Protein 4YCA (pdb70)

CATH classification: 3.40.50.720 (+1 more: 1.10.1040.10)

Structure (mmCIF, N/CA/C/O backbone):
data_4YCA
#
_entry.id   4YCA
#
_cell.length_a   42.180
_cell.length_b   85.210
_cell.length_c   177.060
_cell.angle_alpha   90.00
_cell.angle_beta   90.00
_cell.angle_gamma   90.00
#
_symmetry.space_group_name_H-M   'P 21 21 21'
#
loop_
_entity.id
_entity.type
_entity.pdbx_description
1 polymer '2-dehydropantoate 2-reductase'
2 non-polymer 'NADPH DIHYDRO-NICOTINAMIDE-ADENINE-DINUCLEOTIDE PHOSPHATE'
3 water water
#
loop_
_atom_site.group_PDB
_atom_site.id
_atom_site.type_symbol
_atom_site.label_atom_id
_atom_site.label_alt_id
_atom_site.label_comp_id
_atom_site.label_asym_id
_atom_site.label_entity_id
_atom_site.label_seq_id
_atom_site.pdbx_PDB_ins_code
_atom_site.Cartn_x
_atom_site.Cartn_y
_atom_site.Cartn_z
_atom_site.occupancy
_atom_site.B_iso_or_equiv
_atom_site.auth_seq_id
_atom_site.auth_comp_id
_atom_site.auth_asym_id
_atom_site.auth_atom_id
_atom_site.pdbx_PDB_model_num
ATOM 1 N N . LEU A 1 3 ? 13.121 9.792 260.402 1.00 64.02 3 LEU A N 1
ATOM 2 C CA . LEU A 1 3 ? 12.434 10.218 259.183 1.00 59.82 3 LEU A CA 1
ATOM 3 C C . LEU A 1 3 ? 12.126 9.029 258.263 1.00 44.14 3 LEU A C 1
ATOM 4 O O . LEU A 1 3 ? 13.028 8.418 257.680 1.00 42.92 3 LEU A O 1
ATOM 9 N N . SER A 1 4 ? 10.842 8.709 258.134 1.00 38.07 4 SER A N 1
ATOM 10 C CA . SER A 1 4 ? 10.427 7.541 257.366 1.00 29.40 4 SER A CA 1
ATOM 11 C C . SER A 1 4 ? 10.253 7.869 255.883 1.00 31.65 4 SER A C 1
ATOM 12 O O . SER A 1 4 ? 9.760 8.938 255.519 1.00 32.32 4 SER A O 1
ATOM 15 N N . VAL A 1 5 ? 10.664 6.933 255.037 1.00 25.52 5 VAL A N 1
ATOM 16 C CA . VAL A 1 5 ? 10.670 7.137 253.587 1.00 21.46 5 VAL A CA 1
ATOM 17 C C . VAL A 1 5 ? 10.009 5.980 252.854 1.00 25.79 5 VAL A C 1
ATOM 18 O O . VAL A 1 5 ? 10.330 4.807 253.095 1.00 25.78 5 VAL A O 1
ATOM 22 N N . ALA A 1 6 ? 9.093 6.311 251.950 1.00 21.94 6 ALA A N 1
ATOM 23 C CA . ALA A 1 6 ? 8.477 5.316 251.080 1.00 21.13 6 ALA A CA 1
ATOM 24 C C . ALA A 1 6 ? 8.664 5.711 249.624 1.00 22.37 6 ALA A C 1
ATOM 25 O O . ALA A 1 6 ? 8.732 6.902 249.293 1.00 21.16 6 ALA A O 1
ATOM 27 N N . ILE A 1 7 ? 8.776 4.701 248.775 1.00 16.69 7 ILE A N 1
ATOM 28 C CA . ILE A 1 7 ? 8.701 4.865 247.333 1.00 15.71 7 ILE A CA 1
ATOM 29 C C . ILE A 1 7 ? 7.484 4.086 246.849 1.00 21.81 7 ILE A C 1
ATOM 30 O O . ILE A 1 7 ? 7.327 2.924 247.185 1.00 19.32 7 ILE A O 1
ATOM 35 N N . ILE A 1 8 ? 6.639 4.740 246.058 1.00 18.95 8 ILE A N 1
ATOM 36 C CA . ILE A 1 8 ? 5.453 4.102 245.499 1.00 19.04 8 ILE A CA 1
ATOM 37 C C . ILE A 1 8 ? 5.609 3.910 243.994 1.00 20.92 8 ILE A C 1
ATOM 38 O O . ILE A 1 8 ? 5.594 4.875 243.230 1.00 24.72 8 ILE A O 1
ATOM 43 N N . GLY A 1 9 ? 5.762 2.658 243.575 1.00 19.93 9 GLY A N 1
ATOM 44 C CA . GLY A 1 9 ? 5.958 2.340 242.173 1.00 23.45 9 GLY A CA 1
ATOM 45 C C . GLY A 1 9 ? 7.279 1.632 241.950 1.00 19.44 9 GLY A C 1
ATOM 46 O O . GLY A 1 9 ? 8.308 2.269 241.729 1.00 23.94 9 GLY A O 1
ATOM 47 N N . PRO A 1 10 ? 7.250 0.305 242.013 1.00 18.33 10 PRO A N 1
ATOM 48 C CA . PRO A 1 10 ? 8.469 -0.504 241.875 1.00 19.71 10 PRO A CA 1
ATOM 49 C C . PRO A 1 10 ? 8.827 -0.727 240.397 1.00 20.49 10 PRO A C 1
ATOM 50 O O . PRO A 1 10 ? 8.836 -1.855 239.914 1.00 22.08 10 PRO A O 1
ATOM 54 N N . GLY A 1 11 ? 9.127 0.360 239.689 1.00 18.96 11 GLY A N 1
ATOM 55 C CA . GLY A 1 11 ? 9.518 0.255 238.290 1.00 19.27 11 GLY A CA 1
ATOM 56 C C . GLY A 1 11 ? 10.983 0.604 238.135 1.00 20.48 11 GLY A C 1
ATOM 57 O O . GLY A 1 11 ? 11.749 0.485 239.083 1.00 18.14 11 GLY A O 1
ATOM 58 N N . ALA A 1 12 ? 11.382 1.030 236.941 1.00 20.09 12 ALA A N 1
ATOM 59 C CA . ALA A 1 12 ? 12.782 1.337 236.687 1.00 21.27 12 ALA A CA 1
ATOM 60 C C . ALA A 1 12 ? 13.292 2.423 237.641 1.00 20.67 12 ALA A C 1
ATOM 61 O O . ALA A 1 12 ? 14.301 2.247 238.336 1.00 20.97 12 ALA A O 1
ATOM 63 N N . VAL A 1 13 ? 12.581 3.543 237.701 1.00 15.93 13 VAL A N 1
ATOM 64 C CA . VAL A 1 13 ? 13.027 4.650 238.539 1.00 12.97 13 VAL A CA 1
ATOM 65 C C . VAL A 1 13 ? 12.834 4.348 240.041 1.00 16.46 13 VAL A C 1
ATOM 66 O O . VAL A 1 13 ? 13.763 4.519 240.848 1.00 16.35 13 VAL A O 1
ATOM 70 N N . GLY A 1 14 ? 11.638 3.886 240.396 1.00 14.85 14 GLY A N 1
ATOM 71 C CA . GLY A 1 14 ? 11.310 3.608 241.790 1.00 19.68 14 GLY A CA 1
ATOM 72 C C . GLY A 1 14 ? 12.211 2.572 242.442 1.00 17.63 14 GLY A C 1
ATOM 73 O O . GLY A 1 14 ? 12.615 2.730 243.592 1.00 18.15 14 GLY A O 1
ATOM 74 N N . THR A 1 15 ? 12.520 1.503 241.718 1.00 16.67 15 THR A N 1
ATOM 75 C CA . THR A 1 15 ? 13.373 0.461 242.265 1.00 18.36 15 THR A CA 1
ATOM 76 C C . THR A 1 15 ? 14.792 0.992 242.427 1.00 20.42 15 THR A C 1
ATOM 77 O O . THR A 1 15 ? 15.445 0.722 243.430 1.00 19.10 15 THR A O 1
ATOM 81 N N . THR A 1 16 ? 15.266 1.767 241.459 1.00 17.47 16 THR A N 1
ATOM 82 C CA . THR A 1 16 ? 16.589 2.358 241.603 1.00 16.13 16 THR A CA 1
ATOM 83 C C . THR A 1 16 ? 16.672 3.222 242.861 1.00 19.21 16 THR A C 1
ATOM 84 O O . THR A 1 16 ? 17.593 3.080 243.663 1.00 19.28 16 THR A O 1
ATOM 88 N N . ILE A 1 17 ? 15.695 4.104 243.038 1.00 16.67 17 ILE A N 1
ATOM 89 C CA . ILE A 1 17 ? 15.694 4.974 244.210 1.00 16.42 17 ILE A CA 1
ATOM 90 C C . ILE A 1 17 ? 15.628 4.154 245.498 1.00 18.60 17 ILE A C 1
ATOM 91 O O . ILE A 1 17 ? 16.410 4.385 246.423 1.00 18.77 17 ILE A O 1
ATOM 96 N N . ALA A 1 18 ? 14.719 3.182 245.551 1.00 20.47 18 ALA A N 1
ATOM 97 C CA . ALA A 1 18 ? 14.540 2.414 246.775 1.00 21.62 18 ALA A CA 1
ATOM 98 C C . ALA A 1 18 ? 15.806 1.629 247.093 1.00 21.77 18 ALA A C 1
ATOM 99 O O . ALA A 1 18 ? 16.280 1.633 248.235 1.00 22.39 18 ALA A O 1
ATOM 101 N N . TYR A 1 19 ? 16.372 0.970 246.086 1.00 18.46 19 TYR A N 1
ATOM 102 C CA . TYR A 1 19 ? 17.577 0.188 246.320 1.00 23.13 19 TYR A CA 1
ATOM 103 C C . TYR A 1 19 ? 18.693 1.059 246.890 1.00 23.25 19 TYR A C 1
ATOM 104 O O . TYR A 1 19 ? 19.307 0.734 247.908 1.00 26.84 19 TYR A O 1
ATOM 113 N N . GLU A 1 20 ? 18.971 2.162 246.214 1.00 21.51 20 GLU A N 1
ATOM 114 C CA . GLU A 1 20 ? 20.102 2.978 246.613 1.00 22.39 20 GLU A CA 1
ATOM 115 C C . GLU A 1 20 ? 19.857 3.641 247.974 1.00 25.72 20 GLU A C 1
ATOM 116 O O . GLU A 1 20 ? 20.777 3.757 248.777 1.00 23.70 20 GLU A O 1
ATOM 122 N N . LEU A 1 21 ? 18.625 4.053 248.252 1.00 20.51 21 LEU A N 1
ATOM 123 C CA . LEU A 1 21 ? 18.349 4.638 249.568 1.00 21.72 21 LEU A CA 1
ATOM 124 C C . LEU A 1 21 ? 18.457 3.587 250.664 1.00 25.26 21 LEU A C 1
ATOM 125 O O . LEU A 1 21 ? 18.901 3.884 251.770 1.00 23.78 21 LEU A O 1
ATOM 130 N N . GLN A 1 22 ? 18.048 2.359 250.364 1.00 19.38 22 GLN A N 1
ATOM 131 C CA . GLN A 1 22 ? 18.114 1.288 251.357 1.00 20.69 22 GLN A CA 1
ATOM 132 C C . GLN A 1 22 ? 19.549 0.948 251.767 1.00 25.03 22 GLN A C 1
ATOM 133 O O . GLN A 1 22 ? 19.763 0.348 252.814 1.00 26.51 22 GLN A O 1
ATOM 139 N N . GLN A 1 23 ? 20.533 1.338 250.957 1.00 22.31 23 GLN A N 1
ATOM 140 C CA . GLN A 1 23 ? 21.927 1.083 251.312 1.00 24.22 23 GLN A CA 1
ATOM 141 C C . GLN A 1 23 ? 22.357 1.907 252.524 1.00 32.00 23 GLN A C 1
ATOM 142 O O . GLN A 1 23 ? 23.274 1.519 253.246 1.00 30.76 23 GLN A O 1
ATOM 148 N N . SER A 1 24 ? 21.705 3.041 252.760 1.00 27.20 24 SER A N 1
ATOM 149 C CA . SER A 1 24 ? 22.056 3.846 253.930 1.00 29.09 24 SER A CA 1
ATOM 150 C C . SER A 1 24 ? 20.870 4.036 254.877 1.00 31.23 24 SER A C 1
ATOM 151 O O . SER A 1 24 ? 21.041 4.424 256.038 1.00 29.95 24 SER A O 1
ATOM 154 N N . LEU A 1 25 ? 19.673 3.769 254.370 1.00 26.37 25 LEU A N 1
ATOM 155 C CA . LEU A 1 25 ? 18.438 3.949 255.129 1.00 27.28 25 LEU A CA 1
ATOM 156 C C . LEU A 1 25 ? 17.603 2.686 254.987 1.00 29.14 25 LEU A C 1
ATOM 157 O O . LEU A 1 25 ? 16.646 2.657 254.226 1.00 22.69 25 LEU A O 1
ATOM 162 N N . PRO A 1 26 ? 17.972 1.630 255.719 1.00 30.96 26 PRO A N 1
ATOM 163 C CA . PRO A 1 26 ? 17.460 0.295 255.387 1.00 26.78 26 PRO A CA 1
ATOM 164 C C . PRO A 1 26 ? 15.953 0.134 255.586 1.00 26.51 26 PRO A C 1
ATOM 165 O O . PRO A 1 26 ? 15.391 -0.815 255.059 1.00 27.56 26 PRO A O 1
ATOM 169 N N . HIS A 1 27 ? 15.318 1.044 256.321 1.00 27.51 27 HIS A N 1
ATOM 170 C CA A HIS A 1 27 ? 13.887 1.024 256.598 0.50 29.48 27 HIS A CA 1
ATOM 171 C CA B HIS A 1 27 ? 13.879 0.919 256.551 0.50 28.73 27 HIS A CA 1
ATOM 172 C C . HIS A 1 27 ? 13.059 1.589 255.442 1.00 29.99 27 HIS A C 1
ATOM 173 O O . HIS A 1 27 ? 11.823 1.553 255.463 1.00 27.03 27 HIS A O 1
ATOM 186 N N . THR A 1 28 ? 13.745 2.167 254.462 1.00 26.89 28 THR A N 1
ATOM 187 C CA . THR A 1 28 ? 13.083 2.754 253.300 1.00 27.38 28 THR A CA 1
ATOM 188 C C . THR A 1 28 ? 12.201 1.696 252.648 1.00 24.58 28 THR A C 1
ATOM 189 O O . THR A 1 28 ? 12.633 0.565 252.435 1.00 26.64 28 THR A O 1
ATOM 193 N N . THR A 1 29 ? 10.957 2.052 252.356 1.00 22.54 29 THR A N 1
ATOM 194 C CA . THR A 1 29 ? 9.982 1.043 251.971 1.00 21.09 29 THR A CA 1
ATOM 195 C C . THR A 1 29 ? 9.524 1.208 250.534 1.00 18.26 29 THR A C 1
ATOM 196 O O . THR A 1 29 ? 9.145 2.297 250.125 1.00 21.66 29 THR A O 1
ATOM 200 N N . LEU A 1 30 ? 9.572 0.119 249.778 1.00 20.09 30 LEU A N 1
ATOM 201 C CA . LEU A 1 30 ? 9.146 0.133 248.384 1.00 20.53 30 LEU A CA 1
ATOM 202 C C . LEU A 1 30 ? 7.744 -0.437 248.284 1.00 24.64 30 LEU A C 1
ATOM 203 O O . LEU A 1 30 ? 7.505 -1.581 248.664 1.00 25.24 30 LEU A O 1
ATOM 208 N N . ILE A 1 31 ? 6.819 0.362 247.777 1.00 17.69 31 ILE A N 1
ATOM 209 C CA . ILE A 1 31 ? 5.414 -0.030 247.780 1.00 18.79 31 ILE A CA 1
ATOM 210 C C . ILE A 1 31 ? 4.865 -0.204 246.365 1.00 21.95 31 ILE A C 1
ATOM 211 O O . ILE A 1 31 ? 5.054 0.660 245.500 1.00 21.00 31 ILE A O 1
ATOM 216 N N . GLY A 1 32 ? 4.194 -1.324 246.126 1.00 21.03 32 GLY A N 1
ATOM 217 C CA . GLY A 1 32 ? 3.494 -1.518 244.868 1.00 23.35 32 GLY A CA 1
ATOM 218 C C . GLY A 1 32 ? 2.054 -1.929 245.095 1.00 25.46 32 GLY A C 1
ATOM 219 O O . GLY A 1 32 ? 1.569 -1.923 246.231 1.00 26.57 32 GLY A O 1
ATOM 220 N N . ARG A 1 33 ? 1.368 -2.296 244.016 1.00 25.09 33 ARG A N 1
ATOM 221 C CA . ARG A 1 33 ? -0.029 -2.711 244.119 1.00 30.89 33 ARG A CA 1
ATOM 222 C C . ARG A 1 33 ? -0.164 -3.984 244.955 1.00 39.07 33 ARG A C 1
ATOM 223 O O . ARG A 1 33 ? -1.108 -4.132 245.745 1.00 38.43 33 ARG A O 1
ATOM 231 N N . HIS A 1 34 ? 0.783 -4.899 244.774 1.00 35.59 34 HIS A N 1
ATOM 232 C CA A HIS A 1 34 ? 0.807 -6.133 245.547 0.50 37.29 34 HIS A CA 1
ATOM 233 C CA B HIS A 1 34 ? 0.810 -6.153 245.519 0.50 37.80 34 HIS A CA 1
ATOM 234 C C . HIS A 1 34 ? 2.239 -6.509 245.925 1.00 32.80 34 HIS A C 1
ATOM 235 O O . HIS A 1 34 ? 3.209 -6.044 245.306 1.00 23.42 34 HIS A O 1
ATOM 248 N N . ALA A 1 35 ? 2.370 -7.338 246.956 1.00 30.41 35 ALA A N 1
ATOM 249 C CA . ALA A 1 35 ? 3.684 -7.738 247.447 1.00 32.32 35 ALA A CA 1
ATOM 250 C C . ALA A 1 35 ? 4.431 -8.558 246.400 1.00 31.12 35 ALA A C 1
ATOM 251 O O . ALA A 1 35 ? 3.829 -9.359 245.694 1.00 33.44 35 ALA A O 1
ATOM 253 N N . LYS A 1 36 ? 5.735 -8.330 246.286 1.00 28.17 36 LYS A N 1
ATOM 254 C CA . LYS A 1 36 ? 6.579 -9.148 245.422 1.00 30.03 36 LYS A CA 1
ATOM 255 C C . LYS A 1 36 ? 8.053 -8.860 245.660 1.00 32.67 36 LYS A C 1
ATOM 256 O O . LYS A 1 36 ? 8.414 -8.097 246.557 1.00 25.78 36 LYS A O 1
ATOM 262 N N . THR A 1 37 ? 8.900 -9.470 244.842 1.00 30.81 37 THR A N 1
ATOM 263 C CA . THR A 1 37 ? 10.336 -9.248 244.930 1.00 31.47 37 THR A CA 1
ATOM 264 C C . THR A 1 37 ? 10.904 -8.915 243.557 1.00 30.83 37 THR A C 1
ATOM 265 O O . THR A 1 37 ? 10.774 -9.692 242.619 1.00 34.15 37 THR A O 1
ATOM 269 N N . ILE A 1 38 ? 11.531 -7.755 243.443 1.00 27.30 38 ILE A N 1
ATOM 270 C CA A ILE A 1 38 ? 12.125 -7.361 242.175 0.50 25.61 38 ILE A CA 1
ATOM 271 C CA B ILE A 1 38 ? 12.135 -7.309 242.187 0.50 25.48 38 ILE A CA 1
ATOM 272 C C . ILE A 1 38 ? 13.597 -7.736 242.124 1.00 29.45 38 ILE A C 1
ATOM 273 O O . ILE A 1 38 ? 14.335 -7.555 243.090 1.00 32.70 38 ILE A O 1
ATOM 282 N N . THR A 1 39 ? 14.017 -8.302 240.998 1.00 23.40 39 THR A N 1
ATOM 283 C CA . THR A 1 39 ? 15.428 -8.588 240.809 1.00 25.49 39 THR A CA 1
ATOM 284 C C . THR A 1 39 ? 16.059 -7.368 240.140 1.00 28.72 39 THR A C 1
ATOM 285 O O . THR A 1 39 ? 15.624 -6.946 239.067 1.00 25.58 39 THR A O 1
ATOM 289 N N . TYR A 1 40 ? 17.075 -6.803 240.788 1.00 26.04 40 TYR A N 1
ATOM 290 C CA . TYR A 1 40 ? 17.634 -5.508 240.391 1.00 27.22 40 TYR A CA 1
ATOM 291 C C . TYR A 1 40 ? 19.124 -5.560 240.060 1.00 28.47 40 TYR A C 1
ATOM 292 O O . TYR A 1 40 ? 19.910 -6.153 240.803 1.00 29.22 40 TYR A O 1
ATOM 301 N N . TYR A 1 41 ? 19.500 -4.933 238.946 1.00 25.87 41 TYR A N 1
ATOM 302 C CA . TYR A 1 41 ? 20.906 -4.815 238.556 1.00 33.24 41 TYR A CA 1
ATOM 303 C C . TYR A 1 41 ? 21.348 -3.350 238.634 1.00 32.39 41 TYR A C 1
ATOM 304 O O . TYR A 1 41 ? 20.774 -2.498 237.960 1.00 28.11 41 TYR A O 1
ATOM 313 N N . THR A 1 42 ? 22.354 -3.062 239.459 1.00 29.10 42 THR A N 1
ATOM 314 C CA . THR A 1 42 ? 22.839 -1.692 239.636 1.00 28.28 42 THR A CA 1
ATOM 315 C C . THR A 1 42 ? 23.361 -1.131 238.330 1.00 30.11 42 THR A C 1
ATOM 316 O O . THR A 1 42 ? 23.209 0.056 238.049 1.00 31.54 42 THR A O 1
ATOM 320 N N . VAL A 1 43 ? 24.009 -2.001 237.557 1.00 33.83 43 VAL A N 1
ATOM 321 C CA . VAL A 1 43 ? 24.388 -1.746 236.174 1.00 38.20 43 VAL A CA 1
ATOM 322 C C . VAL A 1 43 ? 24.207 -3.069 235.436 1.00 39.46 43 VAL A C 1
ATOM 323 O O . VAL A 1 43 ? 24.129 -4.122 236.081 1.00 37.92 43 VAL A O 1
ATOM 327 N N . PRO A 1 44 ? 24.116 -3.035 234.096 1.00 35.89 44 PRO A N 1
ATOM 328 C CA . PRO A 1 44 ? 24.036 -4.303 233.360 1.00 38.94 44 PRO A CA 1
ATOM 329 C C . PRO A 1 44 ? 25.225 -5.206 233.671 1.00 46.23 44 PRO A C 1
ATOM 330 O O . PRO A 1 44 ? 26.341 -4.695 233.802 1.00 50.80 44 PRO A O 1
ATOM 334 N N . HIS A 1 45 ? 24.971 -6.507 233.801 1.00 45.77 45 HIS A N 1
ATOM 335 C CA . HIS A 1 45 ? 25.999 -7.520 234.074 1.00 52.46 45 HIS A CA 1
ATOM 336 C C . HIS A 1 45 ? 26.554 -7.439 235.496 1.00 55.00 45 HIS A C 1
ATOM 337 O O . HIS A 1 45 ? 27.555 -8.075 235.809 1.00 59.09 45 HIS A O 1
ATOM 344 N N . ALA A 1 46 ? 25.912 -6.654 236.354 1.00 52.25 46 ALA A N 1
ATOM 345 C CA . ALA A 1 46 ? 26.284 -6.635 237.762 1.00 45.58 46 ALA A CA 1
ATOM 346 C C . ALA A 1 46 ? 25.662 -7.846 238.439 1.00 45.04 46 ALA A C 1
ATOM 347 O O . ALA A 1 46 ? 24.707 -8.421 237.909 1.00 39.28 46 ALA A O 1
ATOM 349 N N . PRO A 1 47 ? 26.204 -8.250 239.602 1.00 49.07 47 PRO A N 1
ATOM 350 C CA . PRO A 1 47 ? 25.538 -9.301 240.376 1.00 48.22 47 PRO A CA 1
ATOM 351 C C . PRO A 1 47 ? 24.102 -8.903 240.706 1.00 40.86 47 PRO A C 1
ATOM 352 O O . PRO A 1 47 ? 23.864 -7.768 241.126 1.00 37.91 47 PRO A O 1
ATOM 356 N N . ALA A 1 48 ? 23.159 -9.816 240.502 1.00 38.78 48 ALA A N 1
ATOM 357 C CA . ALA A 1 48 ? 21.759 -9.514 240.784 1.00 37.49 48 ALA A CA 1
ATOM 358 C C . ALA A 1 48 ? 21.537 -9.244 242.266 1.00 34.11 48 ALA A C 1
ATOM 359 O O . ALA A 1 48 ? 22.215 -9.817 243.127 1.00 34.89 48 ALA A O 1
ATOM 361 N N . GLN A 1 49 ? 20.584 -8.364 242.548 1.00 27.01 49 GLN A N 1
ATOM 362 C CA . GLN A 1 49 ? 20.166 -8.055 243.904 1.00 33.39 49 GLN A CA 1
ATOM 363 C C . GLN A 1 49 ? 18.647 -8.078 243.963 1.00 35.01 49 GLN A C 1
ATOM 364 O O . GLN A 1 49 ? 17.985 -7.474 243.121 1.00 41.26 49 GLN A O 1
ATOM 370 N N . ASP A 1 50 ? 18.086 -8.761 244.953 1.00 29.41 50 ASP A N 1
ATOM 371 C CA . ASP A 1 50 ? 16.630 -8.780 245.090 1.00 25.52 50 ASP A CA 1
ATOM 372 C C . ASP A 1 50 ? 16.182 -7.695 246.046 1.00 27.15 50 ASP A C 1
ATOM 373 O O . ASP A 1 50 ? 16.808 -7.478 247.086 1.00 31.20 50 ASP A O 1
ATOM 378 N N . ILE A 1 51 ? 15.100 -7.011 245.702 1.00 23.75 51 ILE A N 1
ATOM 379 C CA . ILE A 1 51 ? 14.554 -6.022 246.619 1.00 25.10 51 ILE A CA 1
ATOM 380 C C . ILE A 1 51 ? 13.067 -6.264 246.872 1.00 23.94 51 ILE A C 1
ATOM 381 O O . ILE A 1 51 ? 12.282 -6.517 245.957 1.00 20.90 51 ILE A O 1
ATOM 386 N N . VAL A 1 52 ? 12.702 -6.207 248.147 1.00 22.77 52 VAL A N 1
ATOM 387 C CA . VAL A 1 52 ? 11.349 -6.505 248.583 1.00 29.82 52 VAL A CA 1
ATOM 388 C C . VAL A 1 52 ? 10.379 -5.384 248.233 1.00 26.71 52 VAL A C 1
ATOM 389 O O . VAL A 1 52 ? 10.687 -4.205 248.408 1.00 25.67 52 VAL A O 1
ATOM 393 N N . VAL A 1 53 ? 9.213 -5.759 247.719 1.00 26.11 53 VAL A N 1
ATOM 394 C CA . VAL A 1 53 ? 8.134 -4.805 247.481 1.00 19.88 53 VAL A CA 1
ATOM 395 C C . VAL A 1 53 ? 6.985 -5.148 248.420 1.00 27.46 53 VAL A C 1
ATOM 396 O O . VAL A 1 53 ? 6.536 -6.294 248.459 1.00 24.31 53 VAL A O 1
ATOM 400 N N . LYS A 1 54 ? 6.519 -4.168 249.187 1.00 21.16 54 LYS A N 1
ATOM 401 C CA . LYS A 1 54 ? 5.327 -4.357 250.014 1.00 22.64 54 LYS A CA 1
ATOM 402 C C . LYS A 1 54 ? 4.095 -3.904 249.243 1.00 27.70 54 LYS A C 1
ATOM 403 O O . LYS A 1 54 ? 4.135 -2.876 248.563 1.00 26.75 54 LYS A O 1
ATOM 409 N N . GLY A 1 55 ? 3.001 -4.657 249.338 1.00 29.61 55 GLY A N 1
ATOM 410 C CA . GLY A 1 55 ? 1.754 -4.204 248.747 1.00 27.33 55 GLY A CA 1
ATOM 411 C C . GLY A 1 55 ? 1.114 -3.162 249.650 1.00 30.77 55 GLY A C 1
ATOM 412 O O . GLY A 1 55 ? 1.407 -3.122 250.843 1.00 29.30 55 GLY A O 1
ATOM 413 N N . TYR A 1 56 ? 0.246 -2.325 249.084 1.00 29.66 56 TYR A N 1
ATOM 414 C CA . TYR A 1 56 ? -0.491 -1.324 249.851 1.00 30.89 56 TYR A CA 1
ATOM 415 C C . TYR A 1 56 ? -1.108 -1.901 251.108 1.00 34.36 56 TYR A C 1
ATOM 416 O O . TYR A 1 56 ? -1.079 -1.277 252.162 1.00 34.31 56 TYR A O 1
ATOM 425 N N . GLU A 1 57 ? -1.680 -3.093 250.980 1.00 32.96 57 GLU A N 1
ATOM 426 C CA . GLU A 1 57 ? -2.379 -3.725 252.082 1.00 41.92 57 GLU A CA 1
ATOM 427 C C . GLU A 1 57 ? -1.434 -4.202 253.177 1.00 38.85 57 GLU A C 1
ATOM 428 O O . GLU A 1 57 ? -1.879 -4.541 254.266 1.00 38.43 57 GLU A O 1
ATOM 434 N N . ASP A 1 58 ? -0.138 -4.232 252.886 1.00 36.26 58 ASP A N 1
ATOM 435 C CA . ASP A 1 58 ? 0.850 -4.720 253.849 1.00 40.10 58 ASP A CA 1
ATOM 436 C C . ASP A 1 58 ? 1.405 -3.597 254.706 1.00 39.73 58 ASP A C 1
ATOM 437 O O . ASP A 1 58 ? 2.019 -3.846 255.742 1.00 38.86 58 ASP A O 1
ATOM 442 N N . VAL A 1 59 ? 1.187 -2.367 254.253 1.00 29.59 59 VAL A N 1
ATOM 443 C CA . VAL A 1 59 ? 1.789 -1.185 254.847 1.00 36.83 59 VAL A CA 1
ATOM 444 C C . VAL A 1 59 ? 0.788 -0.456 255.721 1.00 43.38 59 VAL A C 1
ATOM 445 O O . VAL A 1 59 ? -0.143 0.171 255.220 1.00 51.04 59 VAL A O 1
ATOM 449 N N . THR A 1 60 ? 0.997 -0.526 257.029 1.00 40.69 60 THR A N 1
ATOM 450 C CA . THR A 1 60 ? 0.022 -0.028 257.985 1.00 53.68 60 THR A CA 1
ATOM 451 C C . THR A 1 60 ? 0.331 1.386 258.495 1.00 59.64 60 THR A C 1
ATOM 452 O O . THR A 1 60 ? -0.581 2.130 258.877 1.00 59.16 60 THR A O 1
ATOM 456 N N . ASN A 1 61 ? 1.610 1.756 258.489 1.00 55.96 61 ASN A N 1
ATOM 457 C CA . ASN A 1 61 ? 2.046 3.024 259.070 1.00 59.71 61 ASN A CA 1
ATOM 458 C C . ASN A 1 61 ? 2.023 4.186 258.074 1.00 54.26 61 ASN A C 1
ATOM 459 O O . ASN A 1 61 ? 1.745 3.990 256.889 1.00 43.07 61 ASN A O 1
ATOM 464 N N . THR A 1 62 ? 2.295 5.394 258.565 1.00 49.86 62 THR A N 1
ATOM 465 C CA . THR A 1 62 ? 2.415 6.568 257.697 1.00 49.35 62 THR A CA 1
ATOM 466 C C . THR A 1 62 ? 3.885 6.925 257.485 1.00 38.49 62 THR A C 1
ATOM 467 O O . THR A 1 62 ? 4.747 6.508 258.262 1.00 39.11 62 THR A O 1
ATOM 471 N N . PHE A 1 63 ? 4.162 7.716 256.448 1.00 36.74 63 PHE A N 1
ATOM 472 C CA . PHE A 1 63 ? 5.534 8.095 256.108 1.00 28.08 63 PHE A CA 1
ATOM 473 C C . PHE A 1 63 ? 5.728 9.609 256.084 1.00 30.46 63 PHE A C 1
ATOM 474 O O . PHE A 1 63 ? 4.817 10.347 255.732 1.00 40.56 63 PHE A O 1
ATOM 482 N N . ASP A 1 64 ? 6.927 10.053 256.454 1.00 28.67 64 ASP A N 1
ATOM 483 C CA . ASP A 1 64 ? 7.304 11.463 256.421 1.00 30.09 64 ASP A CA 1
ATOM 484 C C . ASP A 1 64 ? 7.625 11.939 255.008 1.00 30.71 64 ASP A C 1
ATOM 485 O O . ASP A 1 64 ? 7.368 13.088 254.658 1.00 29.77 64 ASP A O 1
ATOM 490 N N . VAL A 1 65 ? 8.212 11.053 254.211 1.00 26.05 65 VAL A N 1
ATOM 491 C CA . VAL A 1 65 ? 8.528 11.361 252.820 1.00 29.33 65 VAL A CA 1
ATOM 492 C C . VAL A 1 65 ? 7.985 10.242 251.936 1.00 30.78 65 VAL A C 1
ATOM 493 O O . VAL A 1 65 ? 8.175 9.065 252.233 1.00 28.18 65 VAL A O 1
ATOM 497 N N . ILE A 1 66 ? 7.283 10.605 250.868 1.00 22.38 66 ILE A N 1
ATOM 498 C CA . ILE A 1 66 ? 6.803 9.616 249.917 1.00 20.16 66 ILE A CA 1
ATOM 499 C C . ILE A 1 66 ? 7.227 10.037 248.514 1.00 23.52 66 ILE A C 1
ATOM 500 O O . ILE A 1 66 ? 6.884 11.127 248.051 1.00 24.35 66 ILE A O 1
ATOM 505 N N . ILE A 1 67 ? 7.998 9.180 247.854 1.00 19.40 67 ILE A N 1
ATOM 506 C CA . ILE A 1 67 ? 8.370 9.418 246.470 1.00 18.09 67 ILE A CA 1
ATOM 507 C C . ILE A 1 67 ? 7.488 8.577 245.579 1.00 19.03 67 ILE A C 1
ATOM 508 O O . ILE A 1 67 ? 7.491 7.352 245.676 1.00 21.20 67 ILE A O 1
ATOM 513 N N . ILE A 1 68 ? 6.737 9.239 244.708 1.00 17.90 68 ILE A N 1
ATOM 514 C CA . ILE A 1 68 ? 5.869 8.537 243.771 1.00 18.92 68 ILE A CA 1
ATOM 515 C C . ILE A 1 68 ? 6.587 8.424 242.438 1.00 24.48 68 ILE A C 1
ATOM 516 O O . ILE A 1 68 ? 6.982 9.435 241.860 1.00 20.17 68 ILE A O 1
ATOM 521 N N . ALA A 1 69 ? 6.769 7.186 241.967 1.00 18.82 69 ALA A N 1
ATOM 522 C CA . ALA A 1 69 ? 7.529 6.913 240.771 1.00 19.34 69 ALA A CA 1
ATOM 523 C C . ALA A 1 69 ? 6.742 6.053 239.786 1.00 23.37 69 ALA A C 1
ATOM 524 O O . ALA A 1 69 ? 7.322 5.285 239.021 1.00 23.76 69 ALA A O 1
ATOM 526 N N . VAL A 1 70 ? 5.421 6.185 239.806 1.00 22.26 70 VAL A N 1
ATOM 527 C CA . VAL A 1 70 ? 4.598 5.538 238.799 1.00 18.38 70 VAL A CA 1
ATOM 528 C C . VAL A 1 70 ? 4.598 6.427 237.561 1.00 19.97 70 VAL A C 1
ATOM 529 O O . VAL A 1 70 ? 5.071 7.561 237.626 1.00 23.17 70 VAL A O 1
ATOM 533 N N . LYS A 1 71 ? 4.081 5.920 236.444 1.00 21.92 71 LYS A N 1
ATOM 534 C CA . LYS A 1 71 ? 3.902 6.744 235.240 1.00 25.11 71 LYS A CA 1
ATOM 535 C C . LYS A 1 71 ? 2.839 7.809 235.494 1.00 23.71 71 LYS A C 1
ATOM 536 O O . LYS A 1 71 ? 1.971 7.625 236.345 1.00 25.17 71 LYS A O 1
ATOM 542 N N . THR A 1 72 ? 2.896 8.926 234.760 1.00 21.81 72 THR A N 1
ATOM 543 C CA . THR A 1 72 ? 1.990 10.046 235.034 1.00 25.03 72 THR A CA 1
ATOM 544 C C . THR A 1 72 ? 0.517 9.656 234.964 1.00 27.34 72 THR A C 1
ATOM 545 O O . THR A 1 72 ? -0.301 10.118 235.772 1.00 25.47 72 THR A O 1
ATOM 549 N N . HIS A 1 73 ? 0.171 8.791 234.017 1.00 24.36 73 HIS A N 1
ATOM 550 C CA . HIS A 1 73 ? -1.225 8.381 233.874 1.00 32.29 73 HIS A CA 1
ATOM 551 C C . HIS A 1 73 ? -1.649 7.411 234.991 1.00 29.40 73 HIS A C 1
ATOM 552 O O . HIS A 1 73 ? -2.823 7.030 235.075 1.00 29.64 73 HIS A O 1
ATOM 559 N N . GLN A 1 74 ? -0.703 7.037 235.852 1.00 26.09 74 GLN A N 1
ATOM 560 C CA . GLN A 1 74 ? -0.971 6.141 236.981 1.00 24.23 74 GLN A CA 1
ATOM 561 C C . GLN A 1 74 ? -1.108 6.871 238.315 1.00 31.05 74 GLN A C 1
ATOM 562 O O . GLN A 1 74 ? -1.443 6.247 239.322 1.00 24.45 74 GLN A O 1
ATOM 568 N N . LEU A 1 75 ? -0.847 8.179 238.327 1.00 24.07 75 LEU A N 1
ATOM 569 C CA . LEU A 1 75 ? -0.894 8.968 239.567 1.00 28.30 75 LEU A CA 1
ATOM 570 C C . LEU A 1 75 ? -2.280 8.963 240.216 1.00 30.03 75 LEU A C 1
ATOM 571 O O . LEU A 1 75 ? -2.393 8.799 241.433 1.00 32.43 75 LEU A O 1
ATOM 576 N N . ASP A 1 76 ? -3.323 9.154 239.412 1.00 28.64 76 ASP A N 1
ATOM 577 C CA . ASP A 1 76 ? -4.693 9.203 239.929 1.00 31.36 76 ASP A CA 1
ATOM 578 C C . ASP A 1 76 ? -5.060 7.942 240.716 1.00 31.59 76 ASP A C 1
ATOM 579 O O . ASP A 1 76 ? -5.811 8.006 241.687 1.00 33.54 76 ASP A O 1
ATOM 584 N N . ALA A 1 77 ? -4.522 6.802 240.296 1.00 31.39 77 ALA A N 1
ATOM 585 C CA . ALA A 1 77 ? -4.780 5.534 240.968 1.00 31.21 77 ALA A CA 1
ATOM 586 C C . ALA A 1 77 ? -4.047 5.449 242.303 1.00 33.34 77 ALA A C 1
ATOM 587 O O . ALA A 1 77 ? -4.507 4.784 243.223 1.00 36.56 77 ALA A O 1
ATOM 589 N N . VAL A 1 78 ? -2.900 6.113 242.400 1.00 28.95 78 VAL A N 1
ATOM 590 C CA . VAL A 1 78 ? -2.130 6.125 243.639 1.00 30.92 78 VAL A CA 1
ATOM 591 C C . VAL A 1 78 ? -2.774 7.018 244.702 1.00 38.62 78 VAL A C 1
ATOM 592 O O . VAL A 1 78 ? -2.821 6.663 245.884 1.00 33.88 78 VAL A O 1
ATOM 596 N N . ILE A 1 79 ? -3.293 8.160 244.255 1.00 33.48 79 ILE A N 1
ATOM 597 C CA A ILE A 1 79 ? -3.785 9.223 245.138 0.50 35.94 79 ILE A CA 1
ATOM 598 C CA B ILE A 1 79 ? -3.752 9.218 245.152 0.50 35.92 79 ILE A CA 1
ATOM 599 C C . ILE A 1 79 ? -4.633 8.758 246.334 1.00 39.74 79 ILE A C 1
ATOM 600 O O . ILE A 1 79 ? -4.371 9.156 247.472 1.00 33.21 79 ILE A O 1
ATOM 609 N N . PRO A 1 80 ? -5.659 7.907 246.095 1.00 40.05 80 PRO A N 1
ATOM 610 C CA . PRO A 1 80 ? -6.469 7.574 247.285 1.00 42.37 80 PRO A CA 1
ATOM 611 C C . PRO A 1 80 ? -5.691 6.872 248.408 1.00 37.28 80 PRO A C 1
ATOM 612 O O . PRO A 1 80 ? -6.025 7.067 249.574 1.00 37.25 80 PRO A O 1
ATOM 616 N N . HIS A 1 81 ? -4.661 6.100 248.065 1.00 33.60 81 HIS A N 1
ATOM 617 C CA . HIS A 1 81 ? -3.847 5.423 249.075 1.00 35.62 81 HIS A CA 1
ATOM 618 C C . HIS A 1 81 ? -3.078 6.397 249.977 1.00 37.95 81 HIS A C 1
ATOM 619 O O . HIS A 1 81 ? -2.622 6.022 251.058 1.00 34.74 81 HIS A O 1
ATOM 626 N N . LEU A 1 82 ? -2.916 7.636 249.528 1.00 37.84 82 LEU A N 1
ATOM 627 C CA . LEU A 1 82 ? -2.136 8.615 250.283 1.00 36.45 82 LEU A CA 1
ATOM 628 C C . LEU A 1 82 ? -2.818 8.989 251.601 1.00 38.09 82 LEU A C 1
ATOM 629 O O . LEU A 1 82 ? -2.155 9.341 252.581 1.00 40.65 82 LEU A O 1
ATOM 634 N N . THR A 1 83 ? -4.141 8.905 251.619 1.00 36.31 83 THR A N 1
ATOM 635 C CA . THR A 1 83 ? -4.916 9.165 252.831 1.00 39.64 83 THR A CA 1
ATOM 636 C C . THR A 1 83 ? -4.423 8.345 254.028 1.00 40.59 83 THR A C 1
ATOM 637 O O . THR A 1 83 ? -4.473 8.803 255.171 1.00 43.57 83 THR A O 1
ATOM 641 N N . TYR A 1 84 ? -3.929 7.143 253.756 1.00 37.44 84 TYR A N 1
ATOM 642 C CA . TYR A 1 84 ? -3.475 6.241 254.805 1.00 44.46 84 TYR A CA 1
ATOM 643 C C . TYR A 1 84 ? -1.950 6.164 254.904 1.00 41.27 84 TYR A C 1
ATOM 644 O O . TYR A 1 84 ? -1.406 5.756 255.926 1.00 43.48 84 TYR A O 1
ATOM 653 N N . LEU A 1 85 ? -1.264 6.574 253.844 1.00 41.53 85 LEU A N 1
ATOM 654 C CA . LEU A 1 85 ? 0.189 6.501 253.814 1.00 30.29 85 LEU A CA 1
ATOM 655 C C . LEU A 1 85 ? 0.871 7.774 254.303 1.00 34.15 85 LEU A C 1
ATOM 656 O O . LEU A 1 85 ? 2.017 7.738 254.740 1.00 35.60 85 LEU A O 1
ATOM 661 N N . ALA A 1 86 ? 0.168 8.898 254.222 1.00 32.04 86 ALA A N 1
ATOM 662 C CA . ALA A 1 86 ? 0.757 10.184 254.557 1.00 40.12 86 ALA A CA 1
ATOM 663 C C . ALA A 1 86 ? -0.020 10.887 255.671 1.00 39.83 86 ALA A C 1
ATOM 664 O O . ALA A 1 86 ? -1.221 10.684 255.809 1.00 42.74 86 ALA A O 1
ATOM 666 N N . HIS A 1 87 ? 0.678 11.694 256.469 1.00 38.49 87 HIS A N 1
ATOM 667 C CA . HIS A 1 87 ? 0.020 12.628 257.384 1.00 43.93 87 HIS A CA 1
ATOM 668 C C . HIS A 1 87 ? 0.001 14.007 256.725 1.00 46.63 87 HIS A C 1
ATOM 669 O O . HIS A 1 87 ? 0.517 14.169 255.620 1.00 41.43 87 HIS A O 1
ATOM 676 N N . GLU A 1 88 ? -0.582 15.002 257.391 1.00 43.66 88 GLU A N 1
ATOM 677 C CA . GLU A 1 88 ? -0.827 16.291 256.741 1.00 44.56 88 GLU A CA 1
ATOM 678 C C . GLU A 1 88 ? 0.464 16.990 256.304 1.00 46.68 88 GLU A C 1
ATOM 679 O O . GLU A 1 88 ? 0.453 17.797 255.365 1.00 43.05 88 GLU A O 1
ATOM 685 N N . ASP A 1 89 ? 1.573 16.665 256.965 1.00 42.09 89 ASP A N 1
ATOM 686 C CA . ASP A 1 89 ? 2.853 17.306 256.676 1.00 41.68 89 ASP A CA 1
ATOM 687 C C . ASP A 1 89 ? 3.836 16.439 255.896 1.00 43.97 89 ASP A C 1
ATOM 688 O O . ASP A 1 89 ? 4.998 16.816 255.729 1.00 39.05 89 ASP A O 1
ATOM 693 N N . THR A 1 90 ? 3.389 15.278 255.431 1.00 40.80 90 THR A N 1
ATOM 694 C CA . THR A 1 90 ? 4.259 14.412 254.638 1.00 32.99 90 THR A CA 1
ATOM 695 C C . THR A 1 90 ? 4.761 15.128 253.394 1.00 32.42 90 THR A C 1
ATOM 696 O O . THR A 1 90 ? 3.975 15.740 252.673 1.00 38.15 90 THR A O 1
ATOM 700 N N . LEU A 1 91 ? 6.070 15.065 253.160 1.00 31.20 91 LEU A N 1
ATOM 701 C CA . LEU A 1 91 ? 6.643 15.577 251.915 1.00 30.16 91 LEU A CA 1
ATOM 702 C C . LEU A 1 91 ? 6.406 14.591 250.785 1.00 31.42 91 LEU A C 1
ATOM 703 O O . LEU A 1 91 ? 6.861 13.444 250.840 1.00 25.65 91 LEU A O 1
ATOM 708 N N . ILE A 1 92 ? 5.700 15.038 249.752 1.00 25.03 92 ILE A N 1
ATOM 709 C CA . ILE A 1 92 ? 5.387 14.164 248.634 1.00 23.40 92 ILE A CA 1
ATOM 710 C C . ILE A 1 92 ? 6.135 14.615 247.385 1.00 22.72 92 ILE A C 1
ATOM 711 O O . ILE A 1 92 ? 5.973 15.742 246.917 1.00 29.26 92 ILE A O 1
ATOM 716 N N . ILE A 1 93 ? 6.981 13.723 246.869 1.00 20.27 93 ILE A N 1
ATOM 717 C CA . ILE A 1 93 ? 7.814 14.022 245.718 1.00 21.69 93 ILE A CA 1
ATOM 718 C C . ILE A 1 93 ? 7.367 13.213 244.509 1.00 24.41 93 ILE A C 1
ATOM 719 O O . ILE A 1 93 ? 7.355 11.990 244.563 1.00 20.23 93 ILE A O 1
ATOM 724 N N . LEU A 1 94 ? 6.982 13.889 243.429 1.00 22.89 94 LEU A N 1
ATOM 725 C CA . LEU A 1 94 ? 6.636 13.200 242.195 1.00 25.99 94 LEU A CA 1
ATOM 726 C C . LEU A 1 94 ? 7.865 12.980 241.343 1.00 24.64 94 LEU A C 1
ATOM 727 O O . LEU A 1 94 ? 8.318 13.898 240.673 1.00 23.08 94 LEU A O 1
ATOM 732 N N . ALA A 1 95 ? 8.392 11.765 241.366 1.00 19.83 95 ALA A N 1
ATOM 733 C CA . ALA A 1 95 ? 9.537 11.417 240.537 1.00 20.77 95 ALA A CA 1
ATOM 734 C C . ALA A 1 95 ? 9.011 10.928 239.199 1.00 20.12 95 ALA A C 1
ATOM 735 O O . ALA A 1 95 ? 9.039 9.730 238.893 1.00 18.80 95 ALA A O 1
ATOM 737 N N . GLN A 1 96 ? 8.519 11.882 238.411 1.00 16.91 96 GLN A N 1
ATOM 738 C CA . GLN A 1 96 ? 7.845 11.595 237.154 1.00 19.08 96 GLN A CA 1
ATOM 739 C C . GLN A 1 96 ? 8.204 12.635 236.123 1.00 19.96 96 GLN A C 1
ATOM 740 O O . GLN A 1 96 ? 8.605 13.751 236.456 1.00 23.12 96 GLN A O 1
ATOM 746 N N . ASN A 1 97 ? 8.022 12.288 234.860 1.00 19.76 97 ASN A N 1
ATOM 747 C CA . ASN A 1 97 ? 8.147 13.286 233.825 1.00 20.42 97 ASN A CA 1
ATOM 748 C C . ASN A 1 97 ? 6.891 14.131 233.761 1.00 23.28 97 ASN A C 1
ATOM 749 O O . ASN A 1 97 ? 5.887 13.822 234.406 1.00 23.93 97 ASN A O 1
ATOM 754 N N . GLY A 1 98 ? 6.965 15.222 233.016 1.00 20.34 98 GLY A N 1
ATOM 755 C CA . GLY A 1 98 ? 5.803 16.057 232.786 1.00 22.15 98 GLY A CA 1
ATOM 756 C C . GLY A 1 98 ? 5.533 16.962 233.964 1.00 26.73 98 GLY A C 1
ATOM 757 O O . GLY A 1 98 ? 6.337 17.040 234.904 1.00 26.35 98 GLY A O 1
ATOM 758 N N . TYR A 1 99 ? 4.393 17.637 233.919 1.00 24.46 99 TYR A N 1
ATOM 759 C CA . TYR A 1 99 ? 4.021 18.580 234.957 1.00 26.53 99 TYR A CA 1
ATOM 760 C C . TYR A 1 99 ? 2.524 18.520 235.219 1.00 36.64 99 TYR A C 1
ATOM 761 O O . TYR A 1 99 ? 1.743 18.173 234.334 1.00 31.61 99 TYR A O 1
ATOM 770 N N . LEU A 1 102 ? -0.040 17.876 240.215 1.00 52.20 102 LEU A N 1
ATOM 771 C CA . LEU A 1 102 ? 0.292 18.237 241.590 1.00 55.85 102 LEU A CA 1
ATOM 772 C C . LEU A 1 102 ? -0.954 18.629 242.369 1.00 59.88 102 LEU A C 1
ATOM 773 O O . LEU A 1 102 ? -1.115 18.262 243.527 1.00 62.82 102 LEU A O 1
ATOM 778 N N . GLU A 1 103 ? -1.835 19.380 241.722 1.00 61.78 103 GLU A N 1
ATOM 779 C CA . GLU A 1 103 ? -3.027 19.889 242.382 1.00 65.04 103 GLU A CA 1
ATOM 780 C C . GLU A 1 103 ? -4.040 18.776 242.650 1.00 61.71 103 GLU A C 1
ATOM 781 O O . GLU A 1 103 ? -4.988 18.965 243.410 1.00 58.22 103 GLU A O 1
ATOM 787 N N . HIS A 1 104 ? -3.841 17.620 242.027 1.00 58.36 104 HIS A N 1
ATOM 788 C CA . HIS A 1 104 ? -4.705 16.468 242.281 1.00 59.64 104 HIS A CA 1
ATOM 789 C C . HIS A 1 104 ? -4.402 15.850 243.648 1.00 50.49 104 HIS A C 1
ATOM 790 O O . HIS A 1 104 ? -5.210 15.093 244.194 1.00 49.32 104 HIS A O 1
ATOM 797 N N . ILE A 1 105 ? -3.231 16.181 244.190 1.00 39.58 105 ILE A N 1
ATOM 798 C CA . ILE A 1 105 ? -2.765 15.617 245.454 1.00 41.70 105 ILE A CA 1
ATOM 799 C C . ILE A 1 105 ? -3.151 16.504 246.635 1.00 47.23 105 ILE A C 1
ATOM 800 O O . ILE A 1 105 ? -2.591 17.589 246.804 1.00 51.20 105 ILE A O 1
ATOM 805 N N . PRO A 1 106 ? -4.089 16.031 247.471 1.00 44.75 106 PRO A N 1
ATOM 806 C CA . PRO A 1 106 ? -4.684 16.819 248.558 1.00 45.12 106 PRO A CA 1
ATOM 807 C C . PRO A 1 106 ? -3.773 16.971 249.772 1.00 46.53 106 PRO A C 1
ATOM 808 O O . PRO A 1 106 ? -4.207 16.733 250.902 1.00 47.53 106 PRO A O 1
ATOM 812 N N . PHE A 1 107 ? -2.529 17.368 249.538 1.00 45.18 107 PHE A N 1
ATOM 813 C CA . PHE A 1 107 ? -1.570 17.540 250.619 1.00 41.40 107 PHE A CA 1
ATOM 814 C C . PHE A 1 107 ? -0.817 18.850 250.453 1.00 45.43 107 PHE A C 1
ATOM 815 O O . PHE A 1 107 ? -0.689 19.372 249.344 1.00 45.93 107 PHE A O 1
ATOM 823 N N . LYS A 1 108 ? -0.326 19.369 251.572 1.00 43.42 108 LYS A N 1
ATOM 824 C CA . LYS A 1 108 ? 0.340 20.661 251.623 1.00 49.78 108 LYS A CA 1
ATOM 825 C C . LYS A 1 108 ? 1.678 20.651 250.889 1.00 53.29 108 LYS A C 1
ATOM 826 O O . LYS A 1 108 ? 1.962 21.531 250.075 1.00 55.28 108 LYS A O 1
ATOM 832 N N . ASN A 1 109 ? 2.492 19.642 251.175 1.00 41.75 109 ASN A N 1
ATOM 833 C CA . ASN A 1 109 ? 3.871 19.623 250.719 1.00 39.14 109 ASN A CA 1
ATOM 834 C C . ASN A 1 109 ? 4.120 18.654 249.555 1.00 43.26 109 ASN A C 1
ATOM 835 O O . ASN A 1 109 ? 4.674 17.568 249.736 1.00 43.61 109 ASN A O 1
ATOM 840 N N . VAL A 1 110 ? 3.701 19.069 248.365 1.00 37.66 110 VAL A N 1
ATOM 841 C CA . VAL A 1 110 ? 3.854 18.272 247.157 1.00 36.49 110 VAL A CA 1
ATOM 842 C C . VAL A 1 110 ? 4.871 18.915 246.221 1.00 35.84 110 VAL A C 1
ATOM 843 O O . VAL A 1 110 ? 4.724 20.085 245.852 1.00 35.47 110 VAL A O 1
ATOM 847 N N . CYS A 1 111 ? 5.894 18.162 245.828 1.00 30.22 111 CYS A N 1
ATOM 848 C CA . CYS A 1 111 ? 6.950 18.713 244.975 1.00 33.27 111 CYS A CA 1
ATOM 849 C C . CYS A 1 111 ? 7.161 17.874 243.718 1.00 31.29 111 CYS A C 1
ATOM 850 O O . CYS A 1 111 ? 7.322 16.654 243.789 1.00 24.04 111 CYS A O 1
ATOM 853 N N . GLN A 1 112 ? 7.159 18.528 242.561 1.00 26.76 112 GLN A N 1
ATOM 854 C CA . GLN A 1 112 ? 7.440 17.833 241.307 1.00 32.22 112 GLN A CA 1
ATOM 855 C C . GLN A 1 112 ? 8.946 17.721 241.124 1.00 38.29 112 GLN A C 1
ATOM 856 O O . GLN A 1 112 ? 9.639 18.733 241.137 1.00 47.12 112 GLN A O 1
ATOM 862 N N . ALA A 1 113 ? 9.457 16.500 240.966 1.00 27.35 113 ALA A N 1
ATOM 863 C CA . ALA A 1 113 ? 10.888 16.308 240.733 1.00 24.00 113 ALA A CA 1
ATOM 864 C C . ALA A 1 113 ? 11.184 16.203 239.232 1.00 31.39 113 ALA A C 1
ATOM 865 O O . ALA A 1 113 ? 10.290 15.928 238.433 1.00 37.63 113 ALA A O 1
ATOM 867 N N . VAL A 1 114 ? 12.434 16.458 238.854 1.00 20.64 114 VAL A N 1
ATOM 868 C CA . VAL A 1 114 ? 12.897 16.216 237.494 1.00 16.80 114 VAL A CA 1
ATOM 869 C C . VAL A 1 114 ? 13.832 15.018 237.578 1.00 21.31 114 VAL A C 1
ATOM 870 O O . VAL A 1 114 ? 14.819 15.050 238.316 1.00 18.37 114 VAL A O 1
ATOM 874 N N . VAL A 1 115 ? 13.508 13.954 236.847 1.00 21.60 115 VAL A N 1
ATOM 875 C CA . VAL A 1 115 ? 14.194 12.676 237.014 1.00 20.62 115 VAL A CA 1
ATOM 876 C C . VAL A 1 115 ? 15.339 12.479 236.022 1.00 21.86 115 VAL A C 1
ATOM 877 O O . VAL A 1 115 ? 15.135 12.464 234.806 1.00 17.11 115 VAL A O 1
ATOM 881 N N . TYR A 1 116 ? 16.546 12.338 236.556 1.00 17.11 116 TYR A N 1
ATOM 882 C CA . TYR A 1 116 ? 17.703 12.006 235.740 1.00 19.91 116 TYR A CA 1
ATOM 883 C C . TYR A 1 116 ? 18.272 10.688 236.244 1.00 20.98 116 TYR A C 1
ATOM 884 O O . TYR A 1 116 ? 19.332 10.638 236.871 1.00 20.88 116 TYR A O 1
ATOM 893 N N . ILE A 1 117 ? 17.512 9.630 235.970 1.00 17.40 117 ILE A N 1
ATOM 894 C CA . ILE A 1 117 ? 17.817 8.256 236.347 1.00 17.03 117 ILE A CA 1
ATOM 895 C C . ILE A 1 117 ? 17.380 7.405 235.160 1.00 24.71 117 ILE A C 1
ATOM 896 O O . ILE A 1 117 ? 16.221 7.453 234.762 1.00 25.86 117 ILE A O 1
ATOM 901 N N . SER A 1 118 ? 18.289 6.624 234.593 1.00 20.39 118 SER A N 1
ATOM 902 C CA . SER A 1 118 ? 17.948 5.848 233.403 1.00 22.35 118 SER A CA 1
ATOM 903 C C . SER A 1 118 ? 17.969 4.366 233.700 1.00 21.33 118 SER A C 1
ATOM 904 O O . SER A 1 118 ? 18.930 3.864 234.280 1.00 20.84 118 SER A O 1
ATOM 907 N N . GLY A 1 119 ? 16.912 3.669 233.288 1.00 21.23 119 GLY A N 1
ATOM 908 C CA . GLY A 1 119 ? 16.784 2.240 233.552 1.00 25.49 119 GLY A CA 1
ATOM 909 C C . GLY A 1 119 ? 15.575 1.659 232.840 1.00 25.12 119 GLY A C 1
ATOM 910 O O . GLY A 1 119 ? 14.793 2.384 232.232 1.00 20.49 119 GLY A O 1
ATOM 911 N N . GLN A 1 120 ? 15.411 0.348 232.910 1.00 22.99 120 GLN A N 1
ATOM 912 C CA . GLN A 1 120 ? 14.274 -0.289 232.262 1.00 25.34 120 GLN A CA 1
ATOM 913 C C . GLN A 1 120 ? 13.778 -1.451 233.101 1.00 30.32 120 GLN A C 1
ATOM 914 O O . GLN A 1 120 ? 14.561 -2.132 233.758 1.00 32.57 120 GLN A O 1
ATOM 920 N N . LYS A 1 121 ? 12.471 -1.675 233.073 1.00 30.33 121 LYS A N 1
ATOM 921 C CA . LYS A 1 121 ? 11.882 -2.816 233.760 1.00 29.22 121 LYS A CA 1
ATOM 922 C C . LYS A 1 121 ? 11.352 -3.797 232.726 1.00 35.34 121 LYS A C 1
ATOM 923 O O . LYS A 1 121 ? 10.609 -3.406 231.826 1.00 34.76 121 LYS A O 1
ATOM 929 N N . LYS A 1 122 ? 11.755 -5.060 232.839 1.00 28.65 122 LYS A N 1
ATOM 930 C CA . LYS A 1 122 ? 11.179 -6.118 232.022 1.00 34.06 122 LYS A CA 1
ATOM 931 C C . LYS A 1 122 ? 10.650 -7.195 232.955 1.00 37.02 122 LYS A C 1
ATOM 932 O O . LYS A 1 122 ? 11.429 -7.895 233.597 1.00 31.80 122 LYS A O 1
ATOM 938 N N . GLY A 1 123 ? 9.331 -7.324 233.026 1.00 37.18 123 GLY A N 1
ATOM 939 C CA . GLY A 1 123 ? 8.723 -8.228 233.984 1.00 38.70 123 GLY A CA 1
ATOM 940 C C . GLY A 1 123 ? 9.055 -7.709 235.369 1.00 30.29 123 GLY A C 1
ATOM 941 O O . GLY A 1 123 ? 8.904 -6.520 235.648 1.00 27.45 123 GLY A O 1
ATOM 942 N N . ASP A 1 124 ? 9.545 -8.582 236.236 1.00 33.78 124 ASP A N 1
ATOM 943 C CA . ASP A 1 124 ? 9.931 -8.143 237.571 1.00 35.41 124 ASP A CA 1
ATOM 944 C C . ASP A 1 124 ? 11.444 -7.999 237.691 1.00 33.27 124 ASP A C 1
ATOM 945 O O . ASP A 1 124 ? 12.026 -8.220 238.761 1.00 31.88 124 ASP A O 1
ATOM 950 N N . VAL A 1 125 ? 12.075 -7.617 236.586 1.00 27.58 125 VAL A N 1
ATOM 951 C CA . VAL A 1 125 ? 13.514 -7.421 236.557 1.00 22.82 125 VAL A CA 1
ATOM 952 C C . VAL A 1 125 ? 13.836 -5.997 236.158 1.00 23.07 125 VAL A C 1
ATOM 953 O O . VAL A 1 125 ? 13.428 -5.529 235.092 1.00 26.23 125 VAL A O 1
ATOM 957 N N . VAL A 1 126 ? 14.570 -5.304 237.017 1.00 21.62 126 VAL A N 1
ATOM 958 C CA . VAL A 1 126 ? 14.939 -3.924 236.741 1.00 23.72 126 VAL A CA 1
ATOM 959 C C . VAL A 1 126 ? 16.437 -3.811 236.503 1.00 24.11 126 VAL A C 1
ATOM 960 O O . VAL A 1 126 ? 17.252 -4.260 237.311 1.00 24.42 126 VAL A O 1
ATOM 964 N N . THR A 1 127 ? 16.791 -3.209 235.378 1.00 26.59 127 THR A N 1
ATOM 965 C CA . THR A 1 127 ? 18.180 -2.926 235.063 1.00 28.71 127 THR A CA 1
ATOM 966 C C . THR A 1 127 ? 18.410 -1.430 235.008 1.00 26.83 127 THR A C 1
ATOM 967 O O . THR A 1 127 ? 17.874 -0.750 234.138 1.00 25.90 127 THR A O 1
ATOM 971 N N . HIS A 1 128 ? 19.197 -0.918 235.944 1.00 23.74 128 HIS A N 1
ATOM 972 C CA . HIS A 1 128 ? 19.589 0.479 235.925 1.00 21.06 128 HIS A CA 1
ATOM 973 C C . HIS A 1 128 ? 20.756 0.653 234.958 1.00 29.66 128 HIS A C 1
ATOM 974 O O . HIS A 1 128 ? 21.651 -0.191 234.913 1.00 32.59 128 HIS A O 1
ATOM 981 N N . PHE A 1 129 ? 20.740 1.738 234.183 1.00 24.15 129 PHE A N 1
ATOM 982 C CA . PHE A 1 129 ? 21.772 1.987 233.175 1.00 29.08 129 PHE A CA 1
ATOM 983 C C . PHE A 1 129 ? 22.798 3.009 233.634 1.00 26.23 129 PHE A C 1
ATOM 984 O O . PHE A 1 129 ? 24.002 2.787 233.509 1.00 28.13 129 PHE A O 1
ATOM 992 N N . ARG A 1 130 ? 22.309 4.137 234.139 1.00 23.26 130 ARG A N 1
ATOM 993 C CA . ARG A 1 130 ? 23.159 5.267 234.497 1.00 27.00 130 ARG A CA 1
ATOM 994 C C . ARG A 1 130 ? 22.368 6.335 235.238 1.00 25.56 130 ARG A C 1
ATOM 995 O O . ARG A 1 130 ? 21.157 6.474 235.019 1.00 25.06 130 ARG A O 1
ATOM 1003 N N . ASP A 1 131 ? 23.072 7.071 236.105 1.00 26.72 131 ASP A N 1
ATOM 1004 C CA . ASP A 1 131 ? 22.589 8.293 236.783 1.00 29.43 131 ASP A CA 1
ATOM 1005 C C . ASP A 1 131 ? 21.648 8.023 237.958 1.00 25.35 131 ASP A C 1
ATOM 1006 O O . ASP A 1 131 ? 20.909 7.039 237.960 1.00 21.29 131 ASP A O 1
ATOM 1011 N N . TYR A 1 132 ? 21.696 8.917 238.949 1.00 18.10 132 TYR A N 1
ATOM 1012 C CA . TYR A 1 132 ? 20.992 8.753 240.210 1.00 21.59 132 TYR A CA 1
ATOM 1013 C C . TYR A 1 132 ? 20.378 10.072 240.681 1.00 22.41 132 TYR A C 1
ATOM 1014 O O . TYR A 1 132 ? 20.179 10.284 241.878 1.00 22.10 132 TYR A O 1
ATOM 1023 N N . GLN A 1 133 ? 20.070 10.953 239.744 1.00 17.36 133 GLN A N 1
ATOM 1024 C CA . GLN A 1 133 ? 19.791 12.347 240.096 1.00 16.40 133 GLN A CA 1
ATOM 1025 C C . GLN A 1 133 ? 18.303 12.723 240.092 1.00 21.36 133 GLN A C 1
ATOM 1026 O O . GLN A 1 133 ? 17.555 12.382 239.167 1.00 20.58 133 GLN A O 1
ATOM 1032 N N . LEU A 1 134 ? 17.885 13.431 241.139 1.00 17.72 134 LEU A N 1
ATOM 1033 C CA . LEU A 1 134 ? 16.572 14.076 241.180 1.00 21.10 134 LEU A CA 1
ATOM 1034 C C . LEU A 1 134 ? 16.790 15.575 241.371 1.00 23.17 134 LEU A C 1
ATOM 1035 O O . LEU A 1 134 ? 17.525 16.003 242.275 1.00 23.28 134 LEU A O 1
ATOM 1040 N N . ARG A 1 135 ? 16.177 16.385 240.522 1.00 17.86 135 ARG A N 1
ATOM 1041 C CA . ARG A 1 135 ? 16.204 17.823 240.753 1.00 18.60 135 ARG A CA 1
ATOM 1042 C C . ARG A 1 135 ? 14.869 18.251 241.358 1.00 27.01 135 ARG A C 1
ATOM 1043 O O . ARG A 1 135 ? 13.792 17.952 240.826 1.00 20.48 135 ARG A O 1
ATOM 1051 N N . ILE A 1 136 ? 14.940 18.931 242.498 1.00 23.96 136 ILE A N 1
ATOM 1052 C CA . ILE A 1 136 ? 13.737 19.293 243.235 1.00 21.92 136 ILE A CA 1
ATOM 1053 C C . ILE A 1 136 ? 13.785 20.746 243.709 1.00 24.22 136 ILE A C 1
ATOM 1054 O O . ILE A 1 136 ? 14.863 21.297 243.916 1.00 23.76 136 ILE A O 1
ATOM 1059 N N . GLN A 1 137 ? 12.615 21.354 243.880 1.00 23.95 137 GLN A N 1
ATOM 1060 C CA . GLN A 1 137 ? 12.530 22.709 244.426 1.00 26.26 137 GLN A CA 1
ATOM 1061 C C . GLN A 1 137 ? 13.212 22.770 245.794 1.00 32.73 137 GLN A C 1
ATOM 1062 O O . GLN A 1 137 ? 12.978 21.919 246.652 1.00 34.23 137 GLN A O 1
ATOM 1068 N N . ASP A 1 138 ? 14.062 23.774 245.981 1.00 29.57 138 ASP A N 1
ATOM 1069 C CA . ASP A 1 138 ? 14.760 23.997 247.241 1.00 33.12 138 ASP A CA 1
ATOM 1070 C C . ASP A 1 138 ? 13.806 24.579 248.282 1.00 37.46 138 ASP A C 1
ATOM 1071 O O . ASP A 1 138 ? 13.284 25.680 248.106 1.00 35.60 138 ASP A O 1
ATOM 1076 N N . ASN A 1 139 ? 13.565 23.825 249.351 1.00 32.25 139 ASN A N 1
ATOM 1077 C CA . ASN A 1 139 ? 12.782 24.308 250.479 1.00 36.13 139 ASN A CA 1
ATOM 1078 C C . ASN A 1 139 ? 13.203 23.573 251.753 1.00 34.89 139 ASN A C 1
ATOM 1079 O O . ASN A 1 139 ? 14.077 22.705 251.713 1.00 33.31 139 ASN A O 1
ATOM 1084 N N . ALA A 1 140 ? 12.604 23.934 252.885 1.00 37.25 140 ALA A N 1
ATOM 1085 C CA . ALA A 1 140 ? 13.050 23.389 254.162 1.00 38.18 140 ALA A CA 1
ATOM 1086 C C . ALA A 1 140 ? 12.983 21.863 254.182 1.00 40.21 140 ALA A C 1
ATOM 1087 O O . ALA A 1 140 ? 13.943 21.202 254.582 1.00 35.20 140 ALA A O 1
ATOM 1089 N N . LEU A 1 141 ? 11.862 21.307 253.729 1.00 34.37 141 LEU A N 1
ATOM 1090 C CA . LEU A 1 141 ? 11.666 19.860 253.768 1.00 32.34 141 LEU A CA 1
ATOM 1091 C C . LEU A 1 141 ? 12.598 19.111 252.812 1.00 31.05 141 LEU A C 1
ATOM 1092 O O . LEU A 1 141 ? 13.120 18.059 253.157 1.00 28.78 141 LEU A O 1
ATOM 1097 N N . THR A 1 142 ? 12.830 19.657 251.620 1.00 28.80 142 THR A N 1
ATOM 1098 C CA . THR A 1 142 ? 13.674 18.960 250.655 1.00 26.60 142 THR A CA 1
ATOM 1099 C C . THR A 1 142 ? 15.145 19.059 251.057 1.00 27.27 142 THR A C 1
ATOM 1100 O O . THR A 1 142 ? 15.923 18.145 250.795 1.00 25.97 142 THR A O 1
ATOM 1104 N N . ARG A 1 143 ? 15.520 20.144 251.728 1.00 29.60 143 ARG A N 1
ATOM 1105 C CA . ARG A 1 143 ? 16.862 20.239 252.299 1.00 30.80 143 ARG A CA 1
ATOM 1106 C C . ARG A 1 143 ? 17.040 19.168 253.376 1.00 35.63 143 ARG A C 1
ATOM 1107 O O . ARG A 1 143 ? 18.097 18.541 253.481 1.00 30.76 143 ARG A O 1
ATOM 1115 N N . GLN A 1 144 ? 15.998 18.964 254.178 1.00 33.25 144 GLN A N 1
ATOM 1116 C CA . GLN A 1 144 ? 16.043 17.962 255.242 1.00 34.10 144 GLN A CA 1
ATOM 1117 C C . GLN A 1 144 ? 16.165 16.566 254.629 1.00 38.35 144 GLN A C 1
ATOM 1118 O O . GLN A 1 144 ? 16.946 15.731 255.099 1.00 29.60 144 GLN A O 1
ATOM 1124 N N . PHE A 1 145 ? 15.397 16.324 253.569 1.00 31.32 145 PHE A N 1
ATOM 1125 C CA . PHE A 1 145 ? 15.477 15.059 252.859 1.00 28.91 145 PHE A CA 1
ATOM 1126 C C . PHE A 1 145 ? 16.860 14.861 252.241 1.00 31.95 145 PHE A C 1
ATOM 1127 O O . PHE A 1 145 ? 17.433 13.780 252.331 1.00 26.49 145 PHE A O 1
ATOM 1135 N N . ARG A 1 146 ? 17.381 15.908 251.610 1.00 25.05 146 ARG A N 1
ATOM 1136 C CA . ARG A 1 146 ? 18.723 15.878 251.030 1.00 27.06 146 ARG A CA 1
ATOM 1137 C C . ARG A 1 146 ? 19.765 15.474 252.072 1.00 30.33 146 ARG A C 1
ATOM 1138 O O . ARG A 1 146 ? 20.619 14.620 251.811 1.00 29.67 146 ARG A O 1
ATOM 1146 N N . ASP A 1 147 ? 19.688 16.091 253.249 1.00 28.67 147 ASP A N 1
ATOM 1147 C CA . ASP A 1 147 ? 20.566 15.731 254.353 1.00 30.57 147 ASP A CA 1
ATOM 1148 C C . ASP A 1 147 ? 20.403 14.265 254.748 1.00 34.93 147 ASP A C 1
ATOM 1149 O O . ASP A 1 147 ? 21.389 13.570 254.990 1.00 37.53 147 ASP A O 1
ATOM 1154 N N . LEU A 1 148 ? 19.159 13.799 254.804 1.00 34.07 148 LEU A N 1
ATOM 1155 C CA . LEU A 1 148 ? 18.870 12.410 255.173 1.00 35.66 148 LEU A CA 1
ATOM 1156 C C . LEU A 1 148 ? 19.555 11.393 254.257 1.00 34.76 148 LEU A C 1
ATOM 1157 O O . LEU A 1 148 ? 20.036 10.356 254.720 1.00 31.21 148 LEU A O 1
ATOM 1162 N N . VAL A 1 149 ? 19.607 11.686 252.962 1.00 24.80 149 VAL A N 1
ATOM 1163 C CA . VAL A 1 149 ? 20.110 10.702 252.005 1.00 24.31 149 VAL A CA 1
ATOM 1164 C C . VAL A 1 149 ? 21.595 10.864 251.650 1.00 24.45 149 VAL A C 1
ATOM 1165 O O . VAL A 1 149 ? 22.083 10.195 250.744 1.00 25.37 149 VAL A O 1
ATOM 1169 N N . GLN A 1 150 ? 22.315 11.707 252.394 1.00 26.50 150 GLN A N 1
ATOM 1170 C CA . GLN A 1 150 ? 23.704 12.060 252.074 1.00 31.47 150 GLN A CA 1
ATOM 1171 C C . GLN A 1 150 ? 24.692 10.884 251.983 1.00 35.08 150 GLN A C 1
ATOM 1172 O O . GLN A 1 150 ? 25.737 11.005 251.347 1.00 34.09 150 GLN A O 1
ATOM 1178 N N . ASP A 1 151 ? 24.387 9.755 252.610 1.00 28.35 151 ASP A N 1
ATOM 1179 C CA . ASP A 1 151 ? 25.300 8.615 252.546 1.00 29.20 151 ASP A CA 1
ATOM 1180 C C . ASP A 1 151 ? 24.883 7.610 251.467 1.00 28.63 151 ASP A C 1
ATOM 1181 O O . ASP A 1 151 ? 25.485 6.549 251.317 1.00 30.93 151 ASP A O 1
ATOM 1186 N N . SER A 1 152 ? 23.855 7.959 250.708 1.00 25.05 152 SER A N 1
ATOM 1187 C CA . SER A 1 152 ? 23.412 7.134 249.588 1.00 25.24 152 SER A CA 1
ATOM 1188 C C . SER A 1 152 ? 23.979 7.666 248.274 1.00 25.26 152 SER A C 1
ATOM 1189 O O . SER A 1 152 ? 24.527 8.765 248.233 1.00 27.16 152 SER A O 1
ATOM 1192 N N . GLN A 1 153 ? 23.837 6.881 247.213 1.00 25.51 153 GLN A N 1
ATOM 1193 C CA . GLN A 1 153 ? 24.218 7.295 245.859 1.00 27.15 153 GLN A CA 1
ATOM 1194 C C . GLN A 1 153 ? 23.213 8.248 245.194 1.00 25.11 153 GLN A C 1
ATOM 1195 O O . GLN A 1 153 ? 23.479 8.772 244.108 1.00 27.41 153 GLN A O 1
ATOM 1201 N N . ILE A 1 154 ? 22.053 8.448 245.814 1.00 22.01 154 ILE A N 1
ATOM 1202 C CA . ILE A 1 154 ? 21.046 9.337 245.246 1.00 23.44 154 ILE A CA 1
ATOM 1203 C C . ILE A 1 154 ? 21.492 10.788 245.321 1.00 26.25 154 ILE A C 1
ATOM 1204 O O . ILE A 1 154 ? 21.827 11.294 246.397 1.00 23.20 154 ILE A O 1
ATOM 1209 N N . ASP A 1 155 ? 21.511 11.444 244.160 1.00 22.57 155 ASP A N 1
ATOM 1210 C CA . ASP A 1 155 ? 21.976 12.813 244.040 1.00 22.43 155 ASP A CA 1
ATOM 1211 C C . ASP A 1 155 ? 20.793 13.771 243.984 1.00 26.20 155 ASP A C 1
ATOM 1212 O O . ASP A 1 155 ? 20.155 13.943 242.941 1.00 24.60 155 ASP A O 1
ATOM 1217 N N . ILE A 1 156 ? 20.495 14.385 245.121 1.00 26.21 156 ILE A N 1
ATOM 1218 C CA . ILE A 1 156 ? 19.419 15.354 245.191 1.00 27.79 156 ILE A CA 1
ATOM 1219 C C . ILE A 1 156 ? 19.961 16.749 244.917 1.00 30.24 156 ILE A C 1
ATOM 1220 O O . ILE A 1 156 ? 20.723 17.288 245.719 1.00 29.47 156 ILE A O 1
ATOM 1225 N N . VAL A 1 157 ? 19.563 17.321 243.785 1.00 20.71 157 VAL A N 1
ATOM 1226 C CA . VAL A 1 157 ? 19.941 18.680 243.410 1.00 24.00 157 VAL A CA 1
ATOM 1227 C C . VAL A 1 157 ? 18.798 19.643 243.659 1.00 23.91 157 VAL A C 1
ATOM 1228 O O . VAL A 1 157 ? 17.729 19.532 243.063 1.00 25.42 157 VAL A O 1
ATOM 1232 N N . LEU A 1 158 ? 19.028 20.598 244.547 1.00 24.40 158 LEU A N 1
ATOM 1233 C CA . LEU A 1 158 ? 17.985 21.516 244.929 1.00 25.35 158 LEU A CA 1
ATOM 1234 C C . LEU A 1 158 ? 18.086 22.795 244.119 1.00 26.64 158 LEU A C 1
ATOM 1235 O O . LEU A 1 158 ? 19.145 23.410 244.046 1.00 32.17 158 LEU A O 1
ATOM 1240 N N . GLU A 1 159 ? 16.964 23.176 243.521 1.00 28.13 159 GLU A N 1
ATOM 1241 C CA . GLU A 1 159 ? 16.888 24.336 242.637 1.00 29.65 159 GLU A CA 1
ATOM 1242 C C . GLU A 1 159 ? 16.169 25.490 243.314 1.00 31.04 159 GLU A C 1
ATOM 1243 O O . GLU A 1 159 ? 15.056 25.320 243.815 1.00 30.50 159 GLU A O 1
ATOM 1249 N N . ALA A 1 160 ? 16.787 26.667 243.313 1.00 35.28 160 ALA A N 1
ATOM 1250 C CA . ALA A 1 160 ? 16.156 27.849 243.890 1.00 37.71 160 ALA A CA 1
ATOM 1251 C C . ALA A 1 160 ? 14.776 28.093 243.267 1.00 43.98 160 ALA A C 1
ATOM 1252 O O . ALA A 1 160 ? 13.863 28.589 243.928 1.00 43.20 160 ALA A O 1
ATOM 1254 N N . ASN A 1 161 ? 14.632 27.739 241.993 1.00 37.98 161 ASN A N 1
ATOM 1255 C CA . ASN A 1 161 ? 13.333 27.741 241.332 1.00 37.24 161 ASN A CA 1
ATOM 1256 C C . ASN A 1 161 ? 13.257 26.624 240.287 1.00 38.65 161 ASN A C 1
ATOM 1257 O O . ASN A 1 161 ? 13.888 26.693 239.232 1.00 36.98 161 ASN A O 1
ATOM 1262 N N . ILE A 1 162 ? 12.451 25.611 240.580 1.00 33.40 162 ILE A N 1
ATOM 1263 C CA . ILE A 1 162 ? 12.488 24.341 239.857 1.00 29.39 162 ILE A CA 1
ATOM 1264 C C . ILE A 1 162 ? 11.820 24.408 238.474 1.00 32.42 162 ILE A C 1
ATOM 1265 O O . ILE A 1 162 ? 11.971 23.487 237.655 1.00 26.48 162 ILE A O 1
ATOM 1270 N N . GLN A 1 163 ? 11.095 25.495 238.210 1.00 26.76 163 GLN A N 1
ATOM 1271 C CA . GLN A 1 163 ? 10.348 25.635 236.948 1.00 30.47 163 GLN A CA 1
ATOM 1272 C C . GLN A 1 163 ? 11.226 25.491 235.714 1.00 24.45 163 GLN A C 1
ATOM 1273 O O . GLN A 1 163 ? 10.854 24.789 234.771 1.00 23.07 163 GLN A O 1
ATOM 1279 N N . GLN A 1 164 ? 12.385 26.150 235.707 1.00 26.13 164 GLN A N 1
ATOM 1280 C CA . GLN A 1 164 ? 13.250 26.085 234.537 1.00 29.09 164 GLN A CA 1
ATOM 1281 C C . GLN A 1 164 ? 13.650 24.647 234.237 1.00 23.13 164 GLN A C 1
ATOM 1282 O O . GLN A 1 164 ? 13.592 24.209 233.088 1.00 21.93 164 GLN A O 1
ATOM 1288 N N . ALA A 1 165 ? 14.042 23.910 235.272 1.00 23.56 165 ALA A N 1
ATOM 1289 C CA . ALA A 1 165 ? 14.483 22.535 235.082 1.00 25.23 165 ALA A CA 1
ATOM 1290 C C . ALA A 1 165 ? 13.358 21.645 234.585 1.00 21.40 165 ALA A C 1
ATOM 1291 O O . ALA A 1 165 ? 13.584 20.775 233.743 1.00 20.36 165 ALA A O 1
ATOM 1293 N N . ILE A 1 166 ? 12.154 21.859 235.106 1.00 23.28 166 ILE A N 1
ATOM 1294 C CA . ILE A 1 166 ? 10.986 21.092 234.676 1.00 23.61 166 ILE A CA 1
ATOM 1295 C C . ILE A 1 166 ? 10.690 21.346 233.197 1.00 28.39 166 ILE A C 1
ATOM 1296 O O . ILE A 1 166 ? 10.495 20.410 232.418 1.00 18.93 166 ILE A O 1
ATOM 1301 N N . TRP A 1 167 ? 10.656 22.617 232.817 1.00 20.09 167 TRP A N 1
ATOM 1302 C CA . TRP A 1 167 ? 10.379 22.965 231.436 1.00 19.32 167 TRP A CA 1
ATOM 1303 C C . TRP A 1 167 ? 11.485 22.540 230.484 1.00 18.63 167 TRP A C 1
ATOM 1304 O O . TRP A 1 167 ? 11.220 22.215 229.325 1.00 17.73 167 TRP A O 1
ATOM 1315 N N . TYR A 1 168 ? 12.723 22.520 230.960 1.00 20.11 168 TYR A N 1
ATOM 1316 C CA . TYR A 1 168 ? 13.804 22.094 230.081 1.00 19.24 168 TYR A CA 1
ATOM 1317 C C . TYR A 1 168 ? 13.618 20.619 229.725 1.00 23.66 168 TYR A C 1
ATOM 1318 O O . TYR A 1 168 ? 13.715 20.250 228.549 1.00 17.46 168 TYR A O 1
ATOM 1327 N N . LYS A 1 169 ? 13.306 19.783 230.720 1.00 20.03 169 LYS A N 1
ATOM 1328 C CA . LYS A 1 169 ? 13.057 18.371 230.428 1.00 20.58 169 LYS A CA 1
ATOM 1329 C C . LYS A 1 169 ? 11.759 18.188 229.633 1.00 21.25 169 LYS A C 1
ATOM 1330 O O . LYS A 1 169 ? 11.656 17.286 228.782 1.00 22.95 169 LYS A O 1
ATOM 1336 N N . LEU A 1 170 ? 10.765 19.032 229.908 1.00 18.23 170 LEU A N 1
ATOM 1337 C CA . LEU A 1 170 ? 9.536 19.017 229.119 1.00 19.25 170 LEU A CA 1
ATOM 1338 C C . LEU A 1 170 ? 9.855 19.184 227.644 1.00 21.49 170 LEU A C 1
ATOM 1339 O O . LEU A 1 170 ? 9.277 18.508 226.792 1.00 21.42 170 LEU A O 1
ATOM 1344 N N . LEU A 1 171 ? 10.764 20.101 227.339 1.00 20.27 171 LEU A N 1
ATOM 1345 C CA . LEU A 1 171 ? 11.101 20.368 225.943 1.00 22.14 171 LEU A CA 1
ATOM 1346 C C . LEU A 1 171 ? 11.961 19.239 225.340 1.00 22.31 171 LEU A C 1
ATOM 1347 O O . LEU A 1 171 ? 11.757 18.834 224.187 1.00 18.81 171 LEU A O 1
ATOM 1352 N N . VAL A 1 172 ? 12.930 18.739 226.108 1.00 17.68 172 VAL A N 1
ATOM 1353 C CA . VAL A 1 172 ? 13.760 17.631 225.645 1.00 18.55 172 VAL A CA 1
ATOM 1354 C C . VAL A 1 172 ? 12.865 16.425 225.314 1.00 26.21 172 VAL A C 1
ATOM 1355 O O . VAL A 1 172 ? 13.014 15.801 224.254 1.00 25.05 172 VAL A O 1
ATOM 1359 N N . ASN A 1 173 ? 11.911 16.132 226.195 1.00 22.21 173 ASN A N 1
ATOM 1360 C CA . ASN A 1 173 ? 10.909 15.100 225.919 1.00 23.27 173 ASN A CA 1
ATOM 1361 C C . ASN A 1 173 ? 10.022 15.426 224.726 1.00 25.05 173 ASN A C 1
ATOM 1362 O O . ASN A 1 173 ? 9.739 14.562 223.905 1.00 26.23 173 ASN A O 1
ATOM 1367 N N . LEU A 1 174 ? 9.558 16.672 224.652 1.00 24.08 174 LEU A N 1
ATOM 1368 C CA . LEU A 1 174 ? 8.563 17.062 223.654 1.00 23.66 174 LEU A CA 1
ATOM 1369 C C . LEU A 1 174 ? 8.999 16.722 222.228 1.00 28.85 174 LEU A C 1
ATOM 1370 O O . LEU A 1 174 ? 8.219 16.158 221.463 1.00 30.01 174 LEU A O 1
ATOM 1375 N N . GLY A 1 175 ? 10.233 17.064 221.865 1.00 16.76 175 GLY A N 1
ATOM 1376 C CA . GLY A 1 175 ? 10.675 16.849 220.489 1.00 12.84 175 GLY A CA 1
ATOM 1377 C C . GLY A 1 175 ? 10.809 15.375 220.149 1.00 15.36 175 GLY A C 1
ATOM 1378 O O . GLY A 1 175 ? 10.026 14.843 219.362 1.00 19.37 175 GLY A O 1
ATOM 1379 N N . ILE A 1 176 ? 11.784 14.706 220.759 1.00 16.86 176 ILE A N 1
ATOM 1380 C CA . ILE A 1 176 ? 12.144 13.363 220.324 1.00 19.34 176 ILE A CA 1
ATOM 1381 C C . ILE A 1 176 ? 11.094 12.306 220.742 1.00 21.47 176 ILE A C 1
ATOM 1382 O O . ILE A 1 176 ? 10.860 11.351 219.998 1.00 16.15 176 ILE A O 1
ATOM 1387 N N . ASN A 1 177 ? 10.413 12.484 221.878 1.00 13.71 177 ASN A N 1
ATOM 1388 C CA . ASN A 1 177 ? 9.399 11.497 222.264 1.00 18.19 177 ASN A CA 1
ATOM 1389 C C . ASN A 1 177 ? 8.187 11.558 221.331 1.00 18.22 177 ASN A C 1
ATOM 1390 O O . ASN A 1 177 ? 7.637 10.524 220.964 1.00 16.79 177 ASN A O 1
ATOM 1395 N N . SER A 1 178 ? 7.796 12.766 220.935 1.00 13.73 178 SER A N 1
ATOM 1396 C CA . SER A 1 178 ? 6.638 12.939 220.048 1.00 17.94 178 SER A CA 1
ATOM 1397 C C . SER A 1 178 ? 6.902 12.330 218.679 1.00 17.99 178 SER A C 1
ATOM 1398 O O . SER A 1 178 ? 6.045 11.649 218.103 1.00 16.63 178 SER A O 1
ATOM 1401 N N . ILE A 1 179 ? 8.092 12.583 218.170 1.00 15.54 179 ILE A N 1
ATOM 1402 C CA . ILE A 1 179 ? 8.494 12.143 216.858 1.00 18.73 179 ILE A CA 1
ATOM 1403 C C . ILE A 1 179 ? 8.642 10.617 216.802 1.00 19.22 179 ILE A C 1
ATOM 1404 O O . ILE A 1 179 ? 8.183 10.014 215.920 1.00 15.97 179 ILE A O 1
ATOM 1409 N N . THR A 1 180 ? 9.347 10.026 217.751 1.00 14.26 180 THR A N 1
ATOM 1410 C CA . THR A 1 180 ? 9.548 8.581 217.736 1.00 15.97 180 THR A CA 1
ATOM 1411 C C . THR A 1 180 ? 8.231 7.839 217.969 1.00 15.65 180 THR A C 1
ATOM 1412 O O . THR A 1 180 ? 7.989 6.786 217.370 1.00 17.02 180 THR A O 1
ATOM 1416 N N . ALA A 1 181 ? 7.381 8.383 218.834 1.00 16.25 181 ALA A N 1
ATOM 1417 C CA . ALA A 1 181 ? 6.126 7.702 219.154 1.00 16.60 181 ALA A CA 1
ATOM 1418 C C . ALA A 1 181 ? 5.164 7.785 217.965 1.00 15.48 181 ALA A C 1
ATOM 1419 O O . ALA A 1 181 ? 4.668 6.770 217.487 1.00 18.43 181 ALA A O 1
ATOM 1421 N N . LEU A 1 182 ? 4.929 8.991 217.468 1.00 16.60 182 LEU A N 1
ATOM 1422 C CA . LEU A 1 182 ? 4.024 9.138 216.328 1.00 19.44 182 LEU A CA 1
ATOM 1423 C C . LEU A 1 182 ? 4.567 8.418 215.101 1.00 19.10 182 LEU A C 1
ATOM 1424 O O . LEU A 1 182 ? 3.806 7.875 214.306 1.00 18.22 182 LEU A O 1
ATOM 1429 N N . GLY A 1 183 ? 5.894 8.403 214.969 1.00 15.41 183 GLY A N 1
ATOM 1430 C CA . GLY A 1 183 ? 6.533 7.783 213.823 1.00 14.87 183 GLY A CA 1
ATOM 1431 C C . GLY A 1 183 ? 6.652 6.275 213.945 1.00 22.20 183 GLY A C 1
ATOM 1432 O O . GLY A 1 183 ? 6.965 5.601 212.966 1.00 17.14 183 GLY A O 1
ATOM 1433 N N . ARG A 1 184 ? 6.387 5.749 215.142 1.00 15.41 184 ARG A N 1
ATOM 1434 C CA . ARG A 1 184 ? 6.576 4.319 215.431 1.00 20.58 184 ARG A CA 1
ATOM 1435 C C . ARG A 1 184 ? 7.980 3.863 215.077 1.00 18.06 184 ARG A C 1
ATOM 1436 O O . ARG A 1 184 ? 8.146 2.795 214.485 1.00 17.51 184 ARG A O 1
ATOM 1444 N N . GLN A 1 185 ? 8.980 4.675 215.416 1.00 17.74 185 GLN A N 1
ATOM 1445 C CA . GLN A 1 185 ? 10.359 4.367 215.058 1.00 19.33 185 GLN A CA 1
ATOM 1446 C C . GLN A 1 185 ? 11.311 4.794 216.154 1.00 19.00 185 GLN A C 1
ATOM 1447 O O . GLN A 1 185 ? 11.029 5.732 216.894 1.00 19.69 185 GLN A O 1
ATOM 1453 N N . THR A 1 186 ? 12.456 4.122 216.229 1.00 16.35 186 THR A N 1
ATOM 1454 C CA . THR A 1 186 ? 13.571 4.596 217.035 1.00 16.18 186 THR A CA 1
ATOM 1455 C C . THR A 1 186 ? 14.047 5.963 216.534 1.00 20.79 186 THR A C 1
ATOM 1456 O O . THR A 1 186 ? 13.559 6.474 215.515 1.00 18.71 186 THR A O 1
ATOM 1460 N N . VAL A 1 187 ? 15.015 6.551 217.232 1.00 18.50 187 VAL A N 1
ATOM 1461 C CA . VAL A 1 187 ? 15.487 7.879 216.858 1.00 16.45 187 VAL A CA 1
ATOM 1462 C C . VAL A 1 187 ? 16.112 7.937 215.448 1.00 16.58 187 VAL A C 1
ATOM 1463 O O . VAL A 1 187 ? 16.337 9.020 214.930 1.00 17.60 187 VAL A O 1
ATOM 1467 N N . ALA A 1 188 ? 16.360 6.785 214.823 1.00 16.27 188 ALA A N 1
ATOM 1468 C CA . ALA A 1 188 ? 16.819 6.735 213.428 1.00 19.03 188 ALA A CA 1
ATOM 1469 C C . ALA A 1 188 ? 15.897 7.477 212.465 1.00 17.63 188 ALA A C 1
ATOM 1470 O O . ALA A 1 188 ? 16.308 7.884 211.376 1.00 16.81 188 ALA A O 1
ATOM 1472 N N . ILE A 1 189 ? 14.641 7.652 212.858 1.00 18.35 189 ILE A N 1
ATOM 1473 C CA . ILE A 1 189 ? 13.704 8.415 212.040 1.00 18.35 189 ILE A CA 1
ATOM 1474 C C . ILE A 1 189 ? 14.219 9.848 211.805 1.00 20.84 189 ILE A C 1
ATOM 1475 O O . ILE A 1 189 ? 13.829 10.502 210.837 1.00 15.23 189 ILE A O 1
ATOM 1480 N N . MET A 1 190 ? 15.126 10.318 212.663 1.00 16.56 190 MET A N 1
ATOM 1481 C CA . MET A 1 190 ? 15.660 11.680 212.529 1.00 16.19 190 MET A CA 1
ATOM 1482 C C . MET A 1 190 ? 16.608 11.811 211.338 1.00 16.14 190 MET A C 1
ATOM 1483 O O . MET A 1 190 ? 17.042 12.905 211.020 1.00 19.50 190 MET A O 1
ATOM 1488 N N . HIS A 1 191 ? 16.914 10.706 210.662 1.00 18.37 191 HIS A N 1
ATOM 1489 C CA . HIS A 1 191 ? 17.709 10.793 209.437 1.00 20.40 191 HIS A CA 1
ATOM 1490 C C . HIS A 1 191 ? 16.911 11.365 208.258 1.00 21.76 191 HIS A C 1
ATOM 1491 O O . HIS A 1 191 ? 17.486 11.782 207.244 1.00 18.32 191 HIS A O 1
ATOM 1498 N N . ASN A 1 192 ? 15.592 11.389 208.395 1.00 20.71 192 ASN A N 1
ATOM 1499 C CA . ASN A 1 192 ? 14.737 12.089 207.441 1.00 21.42 192 ASN A CA 1
ATOM 1500 C C . ASN A 1 192 ? 14.844 13.601 207.634 1.00 18.60 192 ASN A C 1
ATOM 1501 O O . ASN A 1 192 ? 14.583 14.101 208.728 1.00 17.43 192 ASN A O 1
ATOM 1506 N N . PRO A 1 193 ? 15.206 14.337 206.575 1.00 18.06 193 PRO A N 1
ATOM 1507 C CA . PRO A 1 193 ? 15.336 15.792 206.714 1.00 20.63 193 PRO A CA 1
ATOM 1508 C C . PRO A 1 193 ? 14.022 16.448 207.136 1.00 18.15 193 PRO A C 1
ATOM 1509 O O . PRO A 1 193 ? 14.030 17.409 207.927 1.00 17.71 193 PRO A O 1
ATOM 1513 N N . GLU A 1 194 ? 12.907 15.958 206.598 1.00 16.70 194 GLU A N 1
ATOM 1514 C CA . GLU A 1 194 ? 11.606 16.544 206.914 1.00 18.49 194 GLU A CA 1
ATOM 1515 C C . GLU A 1 194 ? 11.252 16.344 208.388 1.00 17.60 194 GLU A C 1
ATOM 1516 O O . GLU A 1 194 ? 10.585 17.180 208.989 1.00 18.79 194 GLU A O 1
ATOM 1522 N N . ILE A 1 195 ? 11.691 15.232 208.965 1.00 16.00 195 ILE A N 1
ATOM 1523 C CA . ILE A 1 195 ? 11.414 14.956 210.375 1.00 17.37 195 ILE A CA 1
ATOM 1524 C C . ILE A 1 195 ? 12.233 15.894 211.275 1.00 15.06 195 ILE A C 1
ATOM 1525 O O . ILE A 1 195 ? 11.729 16.375 212.290 1.00 18.76 195 ILE A O 1
ATOM 1530 N N . ARG A 1 196 ? 13.483 16.172 210.901 1.00 18.21 196 ARG A N 1
ATOM 1531 C CA . ARG A 1 196 ? 14.302 17.100 211.685 1.00 14.90 196 ARG A CA 1
ATOM 1532 C C . ARG A 1 196 ? 13.740 18.510 211.624 1.00 18.33 196 ARG A C 1
ATOM 1533 O O . ARG A 1 196 ? 13.794 19.249 212.613 1.00 17.21 196 ARG A O 1
ATOM 1541 N N . ILE A 1 197 ? 13.206 18.885 210.464 1.00 20.10 197 ILE A N 1
ATOM 1542 C CA . ILE A 1 197 ? 12.582 20.193 210.309 1.00 19.47 197 ILE A CA 1
ATOM 1543 C C . ILE A 1 197 ? 11.357 20.288 211.233 1.00 21.87 197 ILE A C 1
ATOM 1544 O O . ILE A 1 197 ? 11.167 21.270 211.955 1.00 18.21 197 ILE A O 1
ATOM 1549 N N . LEU A 1 198 ? 10.530 19.256 211.202 1.00 16.11 198 LEU A N 1
ATOM 1550 C CA . LEU A 1 198 ? 9.395 19.155 212.113 1.00 21.11 198 LEU A CA 1
ATOM 1551 C C . LEU A 1 198 ? 9.809 19.227 213.588 1.00 19.72 198 LEU A C 1
ATOM 1552 O O . LEU A 1 198 ? 9.194 19.920 214.403 1.00 16.22 198 LEU A O 1
ATOM 1557 N N . CYS A 1 199 ? 10.848 18.486 213.923 1.00 20.12 199 CYS A N 1
ATOM 1558 C CA . CYS A 1 199 ? 11.299 18.409 215.309 1.00 20.05 199 CYS A CA 1
ATOM 1559 C C . CYS A 1 199 ? 11.681 19.791 215.854 1.00 18.97 199 CYS A C 1
ATOM 1560 O O . CYS A 1 199 ? 11.260 20.186 216.948 1.00 19.20 199 CYS A O 1
ATOM 1563 N N . ARG A 1 200 ? 12.481 20.524 215.087 1.00 21.68 200 ARG A N 1
ATOM 1564 C CA . ARG A 1 200 ? 12.867 21.880 215.463 1.00 20.44 200 ARG A CA 1
ATOM 1565 C C . ARG A 1 200 ? 11.640 22.808 215.580 1.00 25.17 200 ARG A C 1
ATOM 1566 O O . ARG A 1 200 ? 11.548 23.612 216.509 1.00 19.03 200 ARG A O 1
ATOM 1574 N N . GLN A 1 201 ? 10.691 22.684 214.654 1.00 20.07 201 GLN A N 1
ATOM 1575 C CA . GLN A 1 201 ? 9.484 23.513 214.694 1.00 19.47 201 GLN A CA 1
ATOM 1576 C C . GLN A 1 201 ? 8.646 23.191 215.926 1.00 20.55 201 GLN A C 1
ATOM 1577 O O . GLN A 1 201 ? 8.053 24.074 216.555 1.00 18.07 201 GLN A O 1
ATOM 1583 N N . LEU A 1 202 ? 8.603 21.913 216.264 1.00 20.42 202 LEU A N 1
ATOM 1584 C CA . LEU A 1 202 ? 7.866 21.462 217.428 1.00 17.47 202 LEU A CA 1
ATOM 1585 C C . LEU A 1 202 ? 8.515 22.008 218.696 1.00 18.35 202 LEU A C 1
ATOM 1586 O O . LEU A 1 202 ? 7.834 22.534 219.581 1.00 17.57 202 LEU A O 1
ATOM 1591 N N . LEU A 1 203 ? 9.839 21.919 218.776 1.00 14.76 203 LEU A N 1
ATOM 1592 C CA . LEU A 1 203 ? 10.555 22.496 219.916 1.00 14.85 203 LEU A CA 1
ATOM 1593 C C . LEU A 1 203 ? 10.324 23.999 219.999 1.00 22.89 203 LEU A C 1
ATOM 1594 O O . LEU A 1 203 ? 10.208 24.556 221.093 1.00 19.23 203 LEU A O 1
ATOM 1599 N N . LEU A 1 204 ? 10.243 24.656 218.842 1.00 19.32 204 LEU A N 1
ATOM 1600 C CA . LEU A 1 204 ? 10.052 26.110 218.833 1.00 20.09 204 LEU A CA 1
ATOM 1601 C C . LEU A 1 204 ? 8.666 26.452 219.367 1.00 20.24 204 LEU A C 1
ATOM 1602 O O . LEU A 1 204 ? 8.507 27.431 220.100 1.00 21.79 204 LEU A O 1
ATOM 1607 N N . ASP A 1 205 ? 7.674 25.635 219.011 1.00 19.08 205 ASP A N 1
ATOM 1608 C CA . ASP A 1 205 ? 6.323 25.764 219.566 1.00 19.97 205 ASP A CA 1
ATOM 1609 C C . ASP A 1 205 ? 6.386 25.680 221.085 1.00 21.64 205 ASP A C 1
ATOM 1610 O O . ASP A 1 205 ? 5.847 26.539 221.786 1.00 23.17 205 ASP A O 1
ATOM 1615 N N . GLY A 1 206 ? 7.045 24.637 221.587 1.00 20.50 206 GLY A N 1
ATOM 1616 C CA . GLY A 1 206 ? 7.143 24.419 223.023 1.00 19.84 206 GLY A CA 1
ATOM 1617 C C . GLY A 1 206 ? 7.838 25.588 223.693 1.00 22.14 206 GLY A C 1
ATOM 1618 O O . GLY A 1 206 ? 7.458 26.038 224.788 1.00 19.59 206 GLY A O 1
ATOM 1619 N N . CYS A 1 207 ? 8.859 26.103 223.014 1.00 18.97 207 CYS A N 1
ATOM 1620 C CA A CYS A 1 207 ? 9.660 27.189 223.551 0.50 23.03 207 CYS A CA 1
ATOM 1621 C CA B CYS A 1 207 ? 9.650 27.198 223.560 0.50 23.03 207 CYS A CA 1
ATOM 1622 C C . CYS A 1 207 ? 8.832 28.465 223.713 1.00 24.92 207 CYS A C 1
ATOM 1623 O O . CYS A 1 207 ? 8.963 29.188 224.705 1.00 24.79 207 CYS A O 1
ATOM 1628 N N . ARG A 1 208 ? 7.979 28.720 222.740 1.00 22.82 208 ARG A N 1
ATOM 1629 C CA A ARG A 1 208 ? 7.176 29.961 222.834 0.50 24.78 208 ARG A CA 1
ATOM 1630 C CA B ARG A 1 208 ? 7.127 29.882 222.843 0.50 25.52 208 ARG A CA 1
ATOM 1631 C C . ARG A 1 208 ? 6.111 29.834 223.964 1.00 30.29 208 ARG A C 1
ATOM 1632 O O . ARG A 1 208 ? 5.858 30.768 224.683 1.00 25.75 208 ARG A O 1
ATOM 1647 N N . VAL A 1 209 ? 5.694 28.603 224.228 1.00 24.98 209 VAL A N 1
ATOM 1648 C CA . VAL A 1 209 ? 4.816 28.379 225.382 1.00 24.46 209 VAL A CA 1
ATOM 1649 C C . VAL A 1 209 ? 5.600 28.622 226.684 1.00 22.98 209 VAL A C 1
ATOM 1650 O O . VAL A 1 209 ? 5.135 29.345 227.569 1.00 25.07 209 VAL A O 1
ATOM 1654 N N . ALA A 1 210 ? 6.794 28.041 226.782 1.00 20.59 210 ALA A N 1
ATOM 1655 C CA . ALA A 1 210 ? 7.645 28.250 227.961 1.00 23.70 210 ALA A CA 1
ATOM 1656 C C . ALA A 1 210 ? 7.874 29.744 228.207 1.00 27.00 210 ALA A C 1
ATOM 1657 O O . ALA A 1 210 ? 7.816 30.207 229.346 1.00 28.64 210 ALA A O 1
ATOM 1659 N N . GLN A 1 211 ? 8.098 30.494 227.128 1.00 27.79 211 GLN A N 1
ATOM 1660 C CA . GLN A 1 211 ? 8.321 31.937 227.215 1.00 26.85 211 GLN A CA 1
ATOM 1661 C C . GLN A 1 211 ? 7.112 32.647 227.828 1.00 28.67 211 GLN A C 1
ATOM 1662 O O . GLN A 1 211 ? 7.270 33.469 228.728 1.00 30.42 211 GLN A O 1
ATOM 1668 N N . ALA A 1 212 ? 5.912 32.299 227.369 1.00 27.32 212 ALA A N 1
ATOM 1669 C CA . ALA A 1 212 ? 4.689 32.939 227.859 1.00 29.93 212 ALA A CA 1
ATOM 1670 C C . ALA A 1 212 ? 4.422 32.546 229.297 1.00 30.64 212 ALA A C 1
ATOM 1671 O O . ALA A 1 212 ? 3.706 33.236 230.024 1.00 28.96 212 ALA A O 1
ATOM 1673 N N . GLU A 1 213 ? 5.002 31.424 229.702 1.00 29.57 213 GLU A N 1
ATOM 1674 C CA . GLU A 1 213 ? 4.910 30.978 231.075 1.00 28.13 213 GLU A CA 1
ATOM 1675 C C . GLU A 1 213 ? 5.979 31.666 231.922 1.00 34.78 213 GLU A C 1
ATOM 1676 O O . GLU A 1 213 ? 6.062 31.446 233.128 1.00 38.71 213 GLU A O 1
ATOM 1682 N N . GLY A 1 214 ? 6.788 32.509 231.287 1.00 32.87 214 GLY A N 1
ATOM 1683 C CA . GLY A 1 214 ? 7.775 33.293 232.010 1.00 33.14 214 GLY A CA 1
ATOM 1684 C C . GLY A 1 214 ? 9.169 32.699 232.103 1.00 32.71 214 GLY A C 1
ATOM 1685 O O . GLY A 1 214 ? 9.991 33.172 232.879 1.00 34.50 214 GLY A O 1
ATOM 1686 N N . LEU A 1 215 ? 9.450 31.673 231.311 1.00 29.82 215 LEU A N 1
ATOM 1687 C CA . LEU A 1 215 ? 10.754 31.035 231.369 1.00 32.07 215 LEU A CA 1
ATOM 1688 C C . LEU A 1 215 ? 11.738 31.653 230.377 1.00 40.05 215 LEU A C 1
ATOM 1689 O O . LEU A 1 215 ? 11.343 32.119 229.309 1.00 38.70 215 LEU A O 1
ATOM 1694 N N . ASN A 1 216 ? 13.020 31.640 230.728 1.00 40.49 216 ASN A N 1
ATOM 1695 C CA . ASN A 1 216 ? 14.040 32.248 229.887 1.00 49.31 216 ASN A CA 1
ATOM 1696 C C . ASN A 1 216 ? 14.608 31.262 228.880 1.00 51.93 216 ASN A C 1
ATOM 1697 O O . ASN A 1 216 ? 15.768 30.867 228.968 1.00 64.53 216 ASN A O 1
ATOM 1702 N N . PHE A 1 217 ? 13.784 30.866 227.922 1.00 41.51 217 PHE A N 1
ATOM 1703 C CA . PHE A 1 217 ? 14.248 30.004 226.842 1.00 37.67 217 PHE A CA 1
ATOM 1704 C C . PHE A 1 217 ? 14.223 30.776 225.522 1.00 44.69 217 PHE A C 1
ATOM 1705 O O . PHE A 1 217 ? 13.657 31.872 225.444 1.00 47.82 217 PHE A O 1
ATOM 1713 N N . SER A 1 218 ? 14.845 30.217 224.492 1.00 36.36 218 SER A N 1
ATOM 1714 C CA . SER A 1 218 ? 14.964 30.917 223.223 1.00 40.29 218 SER A CA 1
ATOM 1715 C C . SER A 1 218 ? 15.364 29.956 222.122 1.00 39.38 218 SER A C 1
ATOM 1716 O O . SER A 1 218 ? 15.397 28.746 222.325 1.00 33.61 218 SER A O 1
ATOM 1719 N N . GLU A 1 219 ? 15.680 30.514 220.958 1.00 35.29 219 GLU A N 1
ATOM 1720 C CA . GLU A 1 219 ? 16.105 29.721 219.817 1.00 39.12 219 GLU A CA 1
ATOM 1721 C C . GLU A 1 219 ? 17.404 28.980 220.142 1.00 38.59 219 GLU A C 1
ATOM 1722 O O . GLU A 1 219 ? 17.623 27.861 219.673 1.00 36.14 219 GLU A O 1
ATOM 1728 N N . GLN A 1 220 ? 18.257 29.610 220.951 1.00 29.99 220 GLN A N 1
ATOM 1729 C CA . GLN A 1 220 ? 19.482 28.973 221.422 1.00 36.79 220 GLN A CA 1
ATOM 1730 C C . GLN A 1 220 ? 19.170 27.667 222.156 1.00 35.49 220 GLN A C 1
ATOM 1731 O O . GLN A 1 220 ? 19.846 26.658 221.960 1.00 27.79 220 GLN A O 1
ATOM 1737 N N . THR A 1 221 ? 18.133 27.696 222.990 1.00 32.12 221 THR A N 1
ATOM 1738 C CA . THR A 1 221 ? 17.695 26.509 223.719 1.00 30.83 221 THR A CA 1
ATOM 1739 C C . THR A 1 221 ? 17.348 25.372 222.768 1.00 27.96 221 THR A C 1
ATOM 1740 O O . THR A 1 221 ? 17.745 24.227 222.989 1.00 26.44 221 THR A O 1
ATOM 1744 N N . VAL A 1 222 ? 16.599 25.699 221.716 1.00 19.93 222 VAL A N 1
ATOM 1745 C CA . VAL A 1 222 ? 16.213 24.739 220.687 1.00 19.17 222 VAL A CA 1
ATOM 1746 C C . VAL A 1 222 ? 17.433 24.144 219.985 1.00 23.50 222 VAL A C 1
ATOM 1747 O O . VAL A 1 222 ? 17.502 22.932 219.757 1.00 23.36 222 VAL A O 1
ATOM 1751 N N . ASP A 1 223 ? 18.371 25.011 219.618 1.00 25.07 223 ASP A N 1
ATOM 1752 C CA . ASP A 1 223 ? 19.619 24.581 218.995 1.00 22.61 223 ASP A CA 1
ATOM 1753 C C . ASP A 1 223 ? 20.325 23.569 219.893 1.00 21.48 223 ASP A C 1
ATOM 1754 O O . ASP A 1 223 ? 20.791 22.516 219.431 1.00 25.16 223 ASP A O 1
ATOM 1759 N N . THR A 1 224 ? 20.384 23.890 221.185 1.00 20.59 224 THR A N 1
ATOM 1760 C CA . THR A 1 224 ? 21.036 23.028 222.162 1.00 23.62 224 THR A CA 1
ATOM 1761 C C . THR A 1 224 ? 20.382 21.651 222.224 1.00 28.50 224 THR A C 1
ATOM 1762 O O . THR A 1 224 ? 21.071 20.631 222.270 1.00 22.23 224 THR A O 1
ATOM 1766 N N . ILE A 1 225 ? 19.053 21.624 222.210 1.00 22.27 225 ILE A N 1
ATOM 1767 C CA . ILE A 1 225 ? 18.328 20.368 222.295 1.00 16.91 225 ILE A CA 1
ATOM 1768 C C . ILE A 1 225 ? 18.482 19.579 220.991 1.00 16.48 225 ILE A C 1
ATOM 1769 O O . ILE A 1 225 ? 18.709 18.372 221.027 1.00 22.21 225 ILE A O 1
ATOM 1774 N N . MET A 1 226 ? 18.397 20.246 219.840 1.00 18.18 226 MET A N 1
ATOM 1775 C CA . MET A 1 226 ? 18.641 19.547 218.572 1.00 24.50 226 MET A CA 1
ATOM 1776 C C . MET A 1 226 ? 20.051 18.939 218.556 1.00 23.21 226 MET A C 1
ATOM 1777 O O . MET A 1 226 ? 20.266 17.851 218.023 1.00 22.07 226 MET A O 1
ATOM 1782 N N . THR A 1 227 ? 21.002 19.632 219.168 1.00 19.87 227 THR A N 1
ATOM 1783 C CA . THR A 1 227 ? 22.372 19.134 219.258 1.00 21.92 227 THR A CA 1
ATOM 1784 C C . THR A 1 227 ? 22.472 17.890 220.155 1.00 20.86 227 THR A C 1
ATOM 1785 O O . THR A 1 227 ? 23.184 16.937 219.835 1.00 23.59 227 THR A O 1
ATOM 1789 N N . ILE A 1 228 ? 21.742 17.882 221.260 1.00 18.99 228 ILE A N 1
ATOM 1790 C CA . ILE A 1 228 ? 21.665 16.686 222.093 1.00 20.48 228 ILE A CA 1
ATOM 1791 C C . ILE A 1 228 ? 21.102 15.488 221.316 1.00 22.16 228 ILE A C 1
ATOM 1792 O O . ILE A 1 228 ? 21.635 14.379 221.390 1.00 19.64 228 ILE A O 1
ATOM 1797 N N . TYR A 1 229 ? 20.030 15.721 220.566 1.00 16.87 229 TYR A N 1
ATOM 1798 C CA . TYR A 1 229 ? 19.415 14.675 219.753 1.00 19.84 229 TYR A CA 1
ATOM 1799 C C . TYR A 1 229 ? 20.401 14.051 218.746 1.00 19.89 229 TYR A C 1
ATOM 1800 O O . TYR A 1 229 ? 20.334 12.850 218.474 1.00 17.73 229 TYR A O 1
ATOM 1809 N N . GLN A 1 230 ? 21.314 14.863 218.204 1.00 18.64 230 GLN A N 1
ATOM 1810 C CA . GLN A 1 230 ? 22.300 14.387 217.222 1.00 17.93 230 GLN A CA 1
ATOM 1811 C C . GLN A 1 230 ? 23.281 13.397 217.841 1.00 23.34 230 GLN A C 1
ATOM 1812 O O . GLN A 1 230 ? 24.003 12.697 217.125 1.00 20.78 230 GLN A O 1
ATOM 1818 N N . GLY A 1 231 ? 23.318 13.356 219.169 1.00 21.15 231 GLY A N 1
ATOM 1819 C CA . GLY A 1 231 ? 24.198 12.445 219.882 1.00 19.40 231 GLY A CA 1
ATOM 1820 C C . GLY A 1 231 ? 23.646 11.037 220.043 1.00 19.73 231 GLY A C 1
ATOM 1821 O O . GLY A 1 231 ? 24.407 10.103 220.269 1.00 21.04 231 GLY A O 1
ATOM 1822 N N . TYR A 1 232 ? 22.324 10.887 219.937 1.00 20.88 232 TYR A N 1
ATOM 1823 C CA . TYR A 1 232 ? 21.658 9.595 220.136 1.00 19.68 232 TYR A CA 1
ATOM 1824 C C . TYR A 1 232 ? 21.976 8.584 219.046 1.00 21.84 232 TYR A C 1
ATOM 1825 O O . TYR A 1 232 ? 21.940 8.924 217.866 1.00 22.55 232 TYR A O 1
ATOM 1834 N N . PRO A 1 233 ? 22.220 7.321 219.430 1.00 19.53 233 PRO A N 1
ATOM 1835 C CA . PRO A 1 233 ? 22.466 6.256 218.449 1.00 20.73 233 PRO A CA 1
ATOM 1836 C C . PRO A 1 233 ? 21.166 5.761 217.816 1.00 24.02 233 PRO A C 1
ATOM 1837 O O . PRO A 1 233 ? 20.131 5.820 218.487 1.00 20.07 233 PRO A O 1
ATOM 1841 N N . ASP A 1 234 ? 21.225 5.258 216.581 1.00 19.45 234 ASP A N 1
ATOM 1842 C CA . ASP A 1 234 ? 20.017 4.881 215.824 1.00 19.00 234 ASP A CA 1
ATOM 1843 C C . ASP A 1 234 ? 19.063 3.949 216.561 1.00 23.05 234 ASP A C 1
ATOM 1844 O O . ASP A 1 234 ? 17.855 4.086 216.444 1.00 21.93 234 ASP A O 1
ATOM 1849 N N . GLU A 1 235 ? 19.605 2.993 217.309 1.00 26.86 235 GLU A N 1
ATOM 1850 C CA . GLU A 1 235 ? 18.766 1.983 217.946 1.00 27.88 235 GLU A CA 1
ATOM 1851 C C . GLU A 1 235 ? 18.025 2.521 219.176 1.00 27.97 235 GLU A C 1
ATOM 1852 O O . GLU A 1 235 ? 17.172 1.839 219.745 1.00 22.27 235 GLU A O 1
ATOM 1858 N N . MET A 1 236 ? 18.345 3.739 219.588 1.00 21.05 236 MET A N 1
ATOM 1859 C CA . MET A 1 236 ? 17.755 4.281 220.811 1.00 18.73 236 MET A CA 1
ATOM 1860 C C . MET A 1 236 ? 16.264 4.547 220.678 1.00 20.95 236 MET A C 1
ATOM 1861 O O . MET A 1 236 ? 15.827 5.168 219.711 1.00 21.47 236 MET A O 1
ATOM 1866 N N . GLY A 1 237 ? 15.485 4.081 221.649 1.00 19.78 237 GLY A N 1
ATOM 1867 C CA . GLY A 1 237 ? 14.071 4.426 221.684 1.00 19.83 237 GLY A CA 1
ATOM 1868 C C . GLY A 1 237 ? 13.807 5.598 222.627 1.00 23.08 237 GLY A C 1
ATOM 1869 O O . GLY A 1 237 ? 14.739 6.237 223.109 1.00 23.47 237 GLY A O 1
ATOM 1870 N N . THR A 1 238 ? 12.535 5.887 222.882 1.0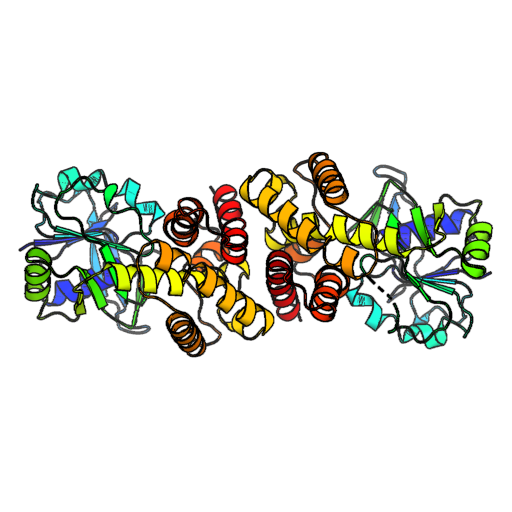0 19.03 238 THR A N 1
ATOM 1871 C CA . THR A 1 238 ? 12.143 6.813 223.945 1.00 19.78 238 THR A CA 1
ATOM 1872 C C . THR A 1 238 ? 11.065 6.111 224.765 1.00 20.59 238 THR A C 1
ATOM 1873 O O . THR A 1 238 ? 10.568 5.064 224.350 1.00 18.51 238 THR A O 1
ATOM 1877 N N . SER A 1 239 ? 10.688 6.663 225.914 1.00 17.54 239 SER A N 1
ATOM 1878 C CA . SER A 1 239 ? 9.722 5.951 226.745 1.00 22.97 239 SER A CA 1
ATOM 1879 C C . SER A 1 239 ? 8.355 5.954 226.068 1.00 17.87 239 SER A C 1
ATOM 1880 O O . SER A 1 239 ? 7.615 4.974 226.157 1.00 19.89 239 SER A O 1
ATOM 1883 N N . MET A 1 240 ? 8.026 7.033 225.361 1.00 17.95 240 MET A N 1
ATOM 1884 C CA . MET A 1 240 ? 6.702 7.121 224.754 1.00 21.48 240 MET A CA 1
ATOM 1885 C C . MET A 1 240 ? 6.642 6.243 223.500 1.00 17.70 240 MET A C 1
ATOM 1886 O O . MET A 1 240 ? 5.581 5.706 223.154 1.00 15.84 240 MET A O 1
ATOM 1891 N N . TYR A 1 241 ? 7.778 6.101 222.819 1.00 15.72 241 TYR A N 1
ATOM 1892 C CA . TYR A 1 241 ? 7.885 5.164 221.704 1.00 16.89 241 TYR A CA 1
ATOM 1893 C C . TYR A 1 241 ? 7.666 3.739 222.212 1.00 22.16 241 TYR A C 1
ATOM 1894 O O . TYR A 1 241 ? 6.871 2.975 221.642 1.00 17.27 241 TYR A O 1
ATOM 1903 N N . TYR A 1 242 ? 8.353 3.369 223.291 1.00 18.06 242 TYR A N 1
ATOM 1904 C CA . TYR A 1 242 ? 8.181 2.015 223.805 1.00 19.55 242 TYR A CA 1
ATOM 1905 C C . TYR A 1 242 ? 6.717 1.775 224.205 1.00 19.73 242 TYR A C 1
ATOM 1906 O O . TYR A 1 242 ? 6.161 0.713 223.917 1.00 19.58 242 TYR A O 1
ATOM 1915 N N . ASP A 1 243 ? 6.095 2.768 224.832 1.00 18.11 243 ASP A N 1
ATOM 1916 C CA . ASP A 1 243 ? 4.701 2.639 225.272 1.00 23.07 243 ASP A CA 1
ATOM 1917 C C . ASP A 1 243 ? 3.746 2.446 224.101 1.00 24.25 243 ASP A C 1
ATOM 1918 O O . ASP A 1 243 ? 2.874 1.574 224.136 1.00 28.69 243 ASP A O 1
ATOM 1923 N N . ILE A 1 244 ? 3.920 3.243 223.053 1.00 20.58 244 ILE A N 1
ATOM 1924 C CA . ILE A 1 244 ? 3.015 3.157 221.918 1.00 19.08 244 ILE A CA 1
ATOM 1925 C C . ILE A 1 244 ? 3.214 1.841 221.145 1.00 25.51 244 ILE A C 1
ATOM 1926 O O . ILE A 1 244 ? 2.232 1.224 220.727 1.00 28.12 244 ILE A O 1
ATOM 1931 N N . VAL A 1 245 ? 4.447 1.351 220.997 1.00 18.93 245 VAL A N 1
ATOM 1932 C CA . VAL A 1 245 ? 4.603 0.096 220.245 1.00 23.09 245 VAL A CA 1
ATOM 1933 C C . VAL A 1 245 ? 4.193 -1.136 221.058 1.00 28.37 245 VAL A C 1
ATOM 1934 O O . VAL A 1 245 ? 3.954 -2.202 220.494 1.00 32.27 245 VAL A O 1
ATOM 1938 N N . HIS A 1 246 ? 4.096 -1.002 222.375 1.00 27.72 246 HIS A N 1
ATOM 1939 C CA . HIS A 1 246 ? 3.617 -2.121 223.187 1.00 30.37 246 HIS A CA 1
ATOM 1940 C C . HIS A 1 246 ? 2.147 -1.933 223.556 1.00 30.00 246 HIS A C 1
ATOM 1941 O O . HIS A 1 246 ? 1.617 -2.628 224.422 1.00 24.82 246 HIS A O 1
ATOM 1948 N N . GLN A 1 247 ? 1.503 -0.994 222.865 1.00 24.00 247 GLN A N 1
ATOM 1949 C CA . GLN A 1 247 ? 0.080 -0.710 223.030 1.00 26.45 247 GLN A CA 1
ATOM 1950 C C . GLN A 1 247 ? -0.302 -0.424 224.473 1.00 27.76 247 GLN A C 1
ATOM 1951 O O . GLN A 1 247 ? -1.341 -0.865 224.956 1.00 25.86 247 GLN A O 1
ATOM 1957 N N . GLN A 1 248 ? 0.556 0.332 225.148 1.00 22.44 248 GLN A N 1
ATOM 1958 C CA . GLN A 1 248 ? 0.307 0.773 226.514 1.00 32.63 248 GLN A CA 1
ATOM 1959 C C . GLN A 1 248 ? -0.218 2.202 226.517 1.00 24.00 248 GLN A C 1
ATOM 1960 O O . GLN A 1 248 ? -0.081 2.927 225.517 1.00 20.64 248 GLN A O 1
ATOM 1966 N N . PRO A 1 249 ? -0.800 2.634 227.647 1.00 22.17 249 PRO A N 1
ATOM 1967 C CA . PRO A 1 249 ? -1.133 4.060 227.715 1.00 22.85 249 PRO A CA 1
ATOM 1968 C C . PRO A 1 249 ? 0.135 4.914 227.672 1.00 21.73 249 PRO A C 1
ATOM 1969 O O . PRO A 1 249 ? 1.210 4.449 228.072 1.00 19.89 249 PRO A O 1
ATOM 1973 N N . LEU A 1 250 ? -0.011 6.147 227.204 1.00 19.28 250 LEU A N 1
ATOM 1974 C CA . LEU A 1 250 ? 1.080 7.119 227.104 1.00 24.92 250 LEU A CA 1
ATOM 1975 C C . LEU A 1 250 ? 1.057 8.136 228.230 1.00 23.98 250 LEU A C 1
ATOM 1976 O O . LEU A 1 250 ? 0.001 8.439 228.786 1.00 22.31 250 LEU A O 1
ATOM 1981 N N . GLU A 1 251 ? 2.216 8.721 228.510 1.00 17.35 251 GLU A N 1
ATOM 1982 C CA . GLU A 1 251 ? 2.293 9.839 229.443 1.00 25.31 251 GLU A CA 1
ATOM 1983 C C . GLU A 1 251 ? 1.952 11.173 228.770 1.00 23.47 251 GLU A C 1
ATOM 1984 O O . GLU A 1 251 ? 2.425 12.226 229.192 1.00 19.69 251 GLU A O 1
ATOM 1990 N N . VAL A 1 252 ? 1.128 11.127 227.727 1.00 23.06 252 VAL A N 1
ATOM 1991 C CA . VAL A 1 252 ? 0.895 12.306 226.902 1.00 16.20 252 VAL A CA 1
ATOM 1992 C C . VAL A 1 252 ? 0.262 13.486 227.655 1.00 19.00 252 VAL A C 1
ATOM 1993 O O . VAL A 1 252 ? 0.645 14.632 227.443 1.00 21.51 252 VAL A O 1
ATOM 1997 N N . GLU A 1 253 ? -0.689 13.225 228.545 1.00 20.71 253 GLU A N 1
ATOM 1998 C CA . GLU A 1 253 ? -1.447 14.324 229.123 1.00 27.25 253 GLU A CA 1
ATOM 1999 C C . GLU A 1 253 ? -0.586 15.222 230.012 1.00 30.07 253 GLU A C 1
ATOM 2000 O O . GLU A 1 253 ? -0.779 16.436 230.039 1.00 26.17 253 GLU A O 1
ATOM 2006 N N . ALA A 1 254 ? 0.390 14.638 230.696 1.00 22.72 254 ALA A N 1
ATOM 2007 C CA . ALA A 1 254 ? 1.248 15.430 231.566 1.00 28.27 254 ALA A CA 1
ATOM 2008 C C . ALA A 1 254 ? 2.418 16.060 230.814 1.00 25.46 254 ALA A C 1
ATOM 2009 O O . ALA A 1 254 ? 3.153 16.868 231.382 1.00 25.41 254 ALA A O 1
ATOM 2011 N N . ILE A 1 255 ? 2.598 15.701 229.544 1.00 21.04 255 ILE A N 1
ATOM 2012 C CA . ILE A 1 255 ? 3.724 16.223 228.782 1.00 17.74 255 ILE A CA 1
ATOM 2013 C C . ILE A 1 255 ? 3.196 17.075 227.626 1.00 20.52 255 ILE A C 1
ATOM 2014 O O . ILE A 1 255 ? 3.059 18.286 227.776 1.00 20.64 255 ILE A O 1
ATOM 2019 N N . GLN A 1 256 ? 2.863 16.459 226.495 1.00 15.96 256 GLN A N 1
ATOM 2020 C CA . GLN A 1 256 ? 2.353 17.242 225.372 1.00 15.62 256 GLN A CA 1
ATOM 2021 C C . GLN A 1 256 ? 1.016 17.903 225.718 1.00 22.78 256 GLN A C 1
ATOM 2022 O O . GLN A 1 256 ? 0.739 19.014 225.270 1.00 24.49 256 GLN A O 1
ATOM 2028 N N . GLY A 1 257 ? 0.191 17.222 226.512 1.00 20.77 257 GLY A N 1
ATOM 2029 C CA . GLY A 1 257 ? -1.093 17.776 226.922 1.00 20.14 257 GLY A CA 1
ATOM 2030 C C . GLY A 1 257 ? -0.922 19.000 227.800 1.00 22.92 257 GLY A C 1
ATOM 2031 O O . GLY A 1 257 ? -1.592 20.011 227.611 1.00 21.08 257 GLY A O 1
ATOM 2032 N N . PHE A 1 258 ? -0.011 18.922 228.767 1.00 25.55 258 PHE A N 1
ATOM 2033 C CA . PHE A 1 258 ? 0.263 20.079 229.609 1.00 24.65 258 PHE A CA 1
ATOM 2034 C C . PHE A 1 258 ? 0.726 21.273 228.763 1.00 23.70 258 PHE A C 1
ATOM 2035 O O . PHE A 1 258 ? 0.242 22.394 228.933 1.00 22.93 258 PHE A O 1
ATOM 2043 N N . ILE A 1 259 ? 1.656 21.034 227.847 1.00 20.00 259 ILE A N 1
ATOM 2044 C CA . ILE A 1 259 ? 2.187 22.122 227.035 1.00 20.53 259 ILE A CA 1
ATOM 2045 C C . ILE A 1 259 ? 1.086 22.716 226.161 1.00 21.98 259 ILE A C 1
ATOM 2046 O O . ILE A 1 259 ? 0.978 23.944 226.020 1.00 22.51 259 ILE A O 1
ATOM 2051 N N . TYR A 1 260 ? 0.260 21.833 225.606 1.00 19.56 260 TYR A N 1
ATOM 2052 C CA . TYR A 1 260 ? -0.904 22.214 224.799 1.00 24.73 260 TYR A CA 1
ATOM 2053 C C . TYR A 1 260 ? -1.898 23.068 225.586 1.00 26.62 260 TYR A C 1
ATOM 2054 O O . TYR A 1 260 ? -2.355 24.110 225.109 1.00 22.48 260 TYR A O 1
ATOM 2063 N N . ARG A 1 261 ? -2.243 22.629 226.791 1.00 23.36 261 ARG A N 1
ATOM 2064 C CA . ARG A 1 261 ? -3.203 23.371 227.589 1.00 25.35 261 ARG A CA 1
ATOM 2065 C C . ARG A 1 261 ? -2.642 24.732 227.995 1.00 22.71 261 ARG A C 1
ATOM 2066 O O . ARG A 1 261 ? -3.383 25.701 228.086 1.00 28.18 261 ARG A O 1
ATOM 2074 N N . ARG A 1 262 ? -1.332 24.824 228.211 1.00 24.26 262 ARG A N 1
ATOM 2075 C CA . ARG A 1 262 ? -0.738 26.133 228.486 1.00 23.98 262 ARG A CA 1
ATOM 2076 C C . ARG A 1 262 ? -0.737 27.006 227.222 1.00 24.22 262 ARG A C 1
ATOM 2077 O O . ARG A 1 262 ? -0.929 28.222 227.304 1.00 26.54 262 ARG A O 1
ATOM 2085 N N . ALA A 1 263 ? -0.523 26.393 226.060 1.00 25.45 263 ALA A N 1
ATOM 2086 C CA . ALA A 1 263 ? -0.553 27.146 224.808 1.00 22.91 263 ALA A CA 1
ATOM 2087 C C . ALA A 1 263 ? -1.911 27.810 224.627 1.00 30.73 263 ALA A C 1
ATOM 2088 O O . ALA A 1 263 ? -1.996 28.981 224.263 1.00 31.23 263 ALA A O 1
ATOM 2090 N N . ARG A 1 264 ? -2.968 27.048 224.889 1.00 22.30 264 ARG A N 1
ATOM 2091 C CA . ARG A 1 264 ? -4.327 27.562 224.767 1.00 24.93 264 ARG A CA 1
ATOM 2092 C C . ARG A 1 264 ? -4.593 28.652 225.790 1.00 28.67 264 ARG A C 1
ATOM 2093 O O . ARG A 1 264 ? -5.201 29.672 225.477 1.00 32.66 264 ARG A O 1
ATOM 2101 N N . GLU A 1 265 ? -4.116 28.445 227.013 1.00 34.19 265 GLU A N 1
ATOM 2102 C CA . GLU A 1 265 ? -4.313 29.439 228.060 1.00 36.76 265 GLU A CA 1
ATOM 2103 C C . GLU A 1 265 ? -3.733 30.790 227.633 1.00 38.24 265 GLU A C 1
ATOM 2104 O O . GLU A 1 265 ? -4.280 31.837 227.957 1.00 38.64 265 GLU A O 1
ATOM 2110 N N . HIS A 1 266 ? -2.640 30.761 226.879 1.00 32.74 266 HIS A N 1
ATOM 2111 C CA . HIS A 1 266 ? -1.987 31.994 226.447 1.00 36.48 266 HIS A CA 1
ATOM 2112 C C . HIS A 1 266 ? -2.400 32.395 225.035 1.00 36.79 266 HIS A C 1
ATOM 2113 O O . HIS A 1 266 ? -1.811 33.298 224.444 1.00 40.00 266 HIS A O 1
ATOM 2120 N N . ASN A 1 267 ? -3.410 31.718 224.498 1.00 35.38 267 ASN A N 1
ATOM 2121 C CA . ASN A 1 267 ? -3.913 32.013 223.155 1.00 38.71 267 ASN A CA 1
ATOM 2122 C C . ASN A 1 267 ? -2.809 32.021 222.102 1.00 37.03 267 ASN A C 1
ATOM 2123 O O . ASN A 1 267 ? -2.759 32.907 221.250 1.00 32.76 267 ASN A O 1
ATOM 2128 N N . LEU A 1 268 ? -1.917 31.040 222.179 1.00 30.43 268 LEU A N 1
ATOM 2129 C CA . LEU A 1 268 ? -0.796 30.978 221.258 1.00 27.84 268 LEU A CA 1
ATOM 2130 C C . LEU A 1 268 ? -1.149 30.196 220.005 1.00 30.28 268 LEU A C 1
ATOM 2131 O O . LEU A 1 268 ? -2.086 29.398 219.998 1.00 26.85 268 LEU A O 1
ATOM 2136 N N . ASP A 1 269 ? -0.389 30.444 218.945 1.00 28.90 269 ASP A N 1
ATOM 2137 C CA . ASP A 1 269 ? -0.484 29.663 217.719 1.00 33.80 269 ASP A CA 1
ATOM 2138 C C . ASP A 1 269 ? 0.633 28.617 217.698 1.00 31.46 269 ASP A C 1
ATOM 2139 O O . ASP A 1 269 ? 1.811 28.949 217.550 1.00 26.42 269 ASP A O 1
ATOM 2144 N N . THR A 1 270 ? 0.256 27.354 217.861 1.00 21.38 270 THR A N 1
ATOM 2145 C CA . THR A 1 270 ? 1.225 26.268 217.999 1.00 24.18 270 THR A CA 1
ATOM 2146 C C . THR A 1 270 ? 0.808 25.074 217.145 1.00 19.31 270 THR A C 1
ATOM 2147 O O . THR A 1 270 ? 0.422 24.030 217.679 1.00 21.25 270 THR A O 1
ATOM 2151 N N . PRO A 1 271 ? 0.890 25.225 215.818 1.00 18.69 271 PRO A N 1
ATOM 2152 C CA . PRO A 1 271 ? 0.336 24.224 214.895 1.00 19.21 271 PRO A CA 1
ATOM 2153 C C . PRO A 1 271 ? 1.053 22.876 214.991 1.00 16.30 271 PRO A C 1
ATOM 2154 O O . PRO A 1 271 ? 0.405 21.837 214.842 1.00 17.48 271 PRO A O 1
ATOM 2158 N N . TYR A 1 272 ? 2.357 22.889 215.247 1.00 15.83 272 TYR A N 1
ATOM 2159 C CA . TYR A 1 272 ? 3.100 21.641 215.300 1.00 15.70 272 TYR A CA 1
ATOM 2160 C C . TYR A 1 272 ? 2.746 20.889 216.566 1.00 16.36 272 TYR A C 1
ATOM 2161 O O . TYR A 1 272 ? 2.427 19.707 216.519 1.00 16.03 272 TYR A O 1
ATOM 2170 N N . LEU A 1 273 ? 2.793 21.586 217.700 1.00 17.12 273 LEU A N 1
ATOM 2171 C CA . LEU A 1 273 ? 2.375 21.013 218.973 1.00 19.06 273 LEU A CA 1
ATOM 2172 C C . LEU A 1 273 ? 0.947 20.482 218.896 1.00 18.49 273 LEU A C 1
ATOM 2173 O O . LEU A 1 273 ? 0.649 19.386 219.389 1.00 18.47 273 LEU A O 1
ATOM 2178 N N . ASP A 1 274 ? 0.068 21.276 218.294 1.00 16.10 274 ASP A N 1
ATOM 2179 C CA . ASP A 1 274 ? -1.340 20.921 218.184 1.00 20.18 274 ASP A CA 1
ATOM 2180 C C . ASP A 1 274 ? -1.500 19.615 217.403 1.00 16.65 274 ASP A C 1
ATOM 2181 O O . ASP A 1 274 ? -2.272 18.730 217.798 1.00 19.77 274 ASP A O 1
ATOM 2186 N N . THR A 1 275 ? -0.757 19.492 216.311 1.00 18.89 275 THR A N 1
ATOM 2187 C CA . THR A 1 275 ? -0.866 18.318 215.457 1.00 19.03 275 THR A CA 1
ATOM 2188 C C . THR A 1 275 ? -0.388 17.093 216.222 1.00 19.13 275 THR A C 1
ATOM 2189 O O . THR A 1 275 ? -1.052 16.060 216.233 1.00 17.35 275 THR A O 1
ATOM 2193 N N . ILE A 1 276 ? 0.764 17.227 216.869 1.00 15.67 276 ILE A N 1
ATOM 2194 C CA . ILE A 1 276 ? 1.348 16.131 217.635 1.00 13.92 276 ILE A CA 1
ATOM 2195 C C . ILE A 1 276 ? 0.379 15.708 218.743 1.00 19.74 276 ILE A C 1
ATOM 2196 O O . ILE A 1 276 ? 0.081 14.522 218.904 1.00 16.25 276 ILE A O 1
ATOM 2201 N N . TYR A 1 277 ? -0.161 16.675 219.472 1.00 14.71 277 TYR A N 1
ATOM 2202 C CA . TYR A 1 277 ? -1.036 16.334 220.591 1.00 17.67 277 TYR A CA 1
ATOM 2203 C C . TYR A 1 277 ? -2.330 15.668 220.113 1.00 20.33 277 TYR A C 1
ATOM 2204 O O . TYR A 1 277 ? -2.831 14.744 220.758 1.00 18.04 277 TYR A O 1
ATOM 2213 N N . SER A 1 278 ? -2.854 16.105 218.972 1.00 16.17 278 SER A N 1
ATOM 2214 C CA . SER A 1 278 ? -4.123 15.552 218.500 1.00 16.99 278 SER A CA 1
ATOM 2215 C C . SER A 1 278 ? -3.965 14.058 218.233 1.00 16.92 278 SER A C 1
ATOM 2216 O O . SER A 1 278 ? -4.816 13.266 218.623 1.00 17.65 278 SER A O 1
ATOM 2219 N N . PHE A 1 279 ? -2.865 13.668 217.587 1.00 17.77 279 PHE A N 1
ATOM 2220 C CA . PHE A 1 279 ? -2.655 12.246 217.301 1.00 19.77 279 PHE A CA 1
ATOM 2221 C C . PHE A 1 279 ? -2.372 11.418 218.565 1.00 17.67 279 PHE A C 1
ATOM 2222 O O . PHE A 1 279 ? -2.885 10.310 218.708 1.00 17.37 279 PHE A O 1
ATOM 2230 N N . LEU A 1 280 ? -1.542 11.933 219.465 1.00 15.68 280 LEU A N 1
ATOM 2231 C CA . LEU A 1 280 ? -1.233 11.210 220.701 1.00 15.79 280 LEU A CA 1
ATOM 2232 C C . LEU A 1 280 ? -2.462 11.085 221.607 1.00 16.73 280 LEU A C 1
ATOM 2233 O O . LEU A 1 280 ? -2.702 10.036 222.203 1.00 18.28 280 LEU A O 1
ATOM 2238 N N . ARG A 1 281 ? -3.248 12.146 221.690 1.00 18.21 281 ARG A N 1
ATOM 2239 C CA . ARG A 1 281 ? -4.547 12.091 222.370 1.00 20.39 281 ARG A CA 1
ATOM 2240 C C . ARG A 1 281 ? -5.481 11.041 221.738 1.00 21.90 281 ARG A C 1
ATOM 2241 O O . ARG A 1 281 ? -6.125 10.265 222.446 1.00 19.98 281 ARG A O 1
ATOM 2249 N N . ALA A 1 282 ? -5.552 11.002 220.412 1.00 18.88 282 ALA A N 1
ATOM 2250 C CA . ALA A 1 282 ? -6.421 10.024 219.748 1.00 20.70 282 ALA A CA 1
ATOM 2251 C C . ALA A 1 282 ? -5.984 8.597 220.079 1.00 20.52 282 ALA A C 1
ATOM 2252 O O . ALA A 1 282 ? -6.818 7.722 220.345 1.00 21.31 282 ALA A O 1
ATOM 2254 N N . TYR A 1 283 ? -4.675 8.361 220.061 1.00 19.12 283 TYR A N 1
ATOM 2255 C CA . TYR A 1 283 ? -4.154 7.063 220.470 1.00 20.74 283 TYR A CA 1
ATOM 2256 C C . TYR A 1 283 ? -4.613 6.738 221.888 1.00 24.44 283 TYR A C 1
ATOM 2257 O O . TYR A 1 283 ? -5.048 5.630 222.174 1.00 23.87 283 TYR A O 1
ATOM 2266 N N . GLN A 1 284 ? -4.473 7.706 222.782 1.00 19.74 284 GLN A N 1
ATOM 2267 C CA . GLN A 1 284 ? -4.784 7.477 224.190 1.00 23.31 284 GLN A CA 1
ATOM 2268 C C . GLN A 1 284 ? -6.257 7.164 224.388 1.00 21.99 284 GLN A C 1
ATOM 2269 O O . GLN A 1 284 ? -6.627 6.313 225.204 1.00 23.10 284 GLN A O 1
ATOM 2275 N N . GLN A 1 285 ? -7.106 7.849 223.635 1.00 22.19 285 GLN A N 1
ATOM 2276 C CA . GLN A 1 285 ? -8.545 7.652 223.767 1.00 24.39 285 GLN A CA 1
ATOM 2277 C C . GLN A 1 285 ? -8.978 6.304 223.190 1.00 34.23 285 GLN A C 1
ATOM 2278 O O . GLN A 1 285 ? -9.946 5.695 223.652 1.00 33.20 285 GLN A O 1
ATOM 2284 N N . ASN A 1 286 ? -8.258 5.843 222.176 1.00 28.55 286 ASN A N 1
ATOM 2285 C CA . ASN A 1 286 ? -8.524 4.539 221.585 1.00 30.67 286 ASN A CA 1
ATOM 2286 C C . ASN A 1 286 ? -8.111 3.425 222.544 1.00 42.72 286 ASN A C 1
ATOM 2287 O O . ASN A 1 286 ? -8.736 2.369 222.593 1.00 47.32 286 ASN A O 1
ATOM 2292 N N . GLU A 1 287 ? -7.051 3.678 223.307 1.00 51.11 287 GLU A N 1
ATOM 2293 C CA A GLU A 1 287 ? -6.512 2.699 224.251 0.50 54.92 287 GLU A CA 1
ATOM 2294 C CA B GLU A 1 287 ? -6.532 2.683 224.238 0.50 55.72 287 GLU A CA 1
ATOM 2295 C C . GLU A 1 287 ? -7.392 2.592 225.496 1.00 59.01 287 GLU A C 1
ATOM 2296 O O . GLU A 1 287 ? -7.357 1.592 226.210 1.00 67.12 287 GLU A O 1
ATOM 2307 N N . GLY A 1 288 ? -8.182 3.631 225.751 1.00 58.88 288 GLY A N 1
ATOM 2308 C CA . GLY A 1 288 ? -9.088 3.637 226.885 1.00 62.32 288 GLY A CA 1
ATOM 2309 C C . GLY A 1 288 ? -10.323 2.781 226.653 1.00 67.83 288 GLY A C 1
ATOM 2310 O O . GLY A 1 288 ? -10.363 1.944 225.748 1.00 69.82 288 GLY A O 1
ATOM 2311 N N . LEU B 1 3 ? -13.791 1.630 167.700 1.00 49.29 3 LEU B N 1
ATOM 2312 C CA . LEU B 1 3 ? -12.952 2.272 168.712 1.00 51.46 3 LEU B CA 1
ATOM 2313 C C . LEU B 1 3 ? -12.636 1.309 169.857 1.00 45.12 3 LEU B C 1
ATOM 2314 O O . LEU B 1 3 ? -13.512 0.962 170.648 1.00 48.17 3 LEU B O 1
ATOM 2319 N N . SER B 1 4 ? -11.380 0.894 169.955 1.00 33.19 4 SER B N 1
ATOM 2320 C CA . SER B 1 4 ? -10.987 -0.146 170.900 1.00 29.35 4 SER B CA 1
ATOM 2321 C C . SER B 1 4 ? -10.553 0.420 172.251 1.00 31.26 4 SER B C 1
ATOM 2322 O O . SER B 1 4 ? -9.913 1.479 172.322 1.00 26.01 4 SER B O 1
ATOM 2325 N N . VAL B 1 5 ? -10.892 -0.295 173.321 1.00 20.98 5 VAL B N 1
ATOM 2326 C CA . VAL B 1 5 ? -10.554 0.153 174.670 1.00 21.97 5 VAL B CA 1
ATOM 2327 C C . VAL B 1 5 ? -9.803 -0.915 175.475 1.00 22.05 5 VAL B C 1
ATOM 2328 O O . VAL B 1 5 ? -10.187 -2.091 175.498 1.00 25.46 5 VAL B O 1
ATOM 2332 N N . ALA B 1 6 ? -8.727 -0.501 176.133 1.00 20.46 6 ALA B N 1
ATOM 2333 C CA . ALA B 1 6 ? -8.044 -1.379 177.077 1.00 21.72 6 ALA B CA 1
ATOM 2334 C C . ALA B 1 6 ? -7.989 -0.724 178.446 1.00 22.11 6 ALA B C 1
ATOM 2335 O O . ALA B 1 6 ? -7.884 0.507 178.554 1.00 22.01 6 ALA B O 1
ATOM 2337 N N . ILE B 1 7 ? -8.074 -1.555 179.483 1.00 15.33 7 ILE B N 1
ATOM 2338 C CA . ILE B 1 7 ? -7.812 -1.134 180.862 1.00 15.81 7 ILE B CA 1
ATOM 2339 C C . ILE B 1 7 ? -6.587 -1.877 181.358 1.00 17.79 7 ILE B C 1
ATOM 2340 O O . ILE B 1 7 ? -6.545 -3.103 181.299 1.00 21.17 7 ILE B O 1
ATOM 2345 N N . ILE B 1 8 ? -5.582 -1.137 181.823 1.00 17.77 8 ILE B N 1
ATOM 2346 C CA . ILE B 1 8 ? -4.413 -1.737 182.448 1.00 14.23 8 ILE B CA 1
ATOM 2347 C C . ILE B 1 8 ? -4.567 -1.631 183.961 1.00 18.62 8 ILE B C 1
ATOM 2348 O O . ILE B 1 8 ? -4.692 -0.532 184.485 1.00 17.06 8 ILE B O 1
ATOM 2353 N N . GLY B 1 9 ? -4.577 -2.772 184.648 1.00 17.38 9 GLY B N 1
ATOM 2354 C CA . GLY B 1 9 ? -4.653 -2.810 186.102 1.00 19.18 9 GLY B CA 1
ATOM 2355 C C . GLY B 1 9 ? -5.917 -3.501 186.590 1.00 16.25 9 GLY B C 1
ATOM 2356 O O . GLY B 1 9 ? -6.937 -2.848 186.786 1.00 18.69 9 GLY B O 1
ATOM 2357 N N . PRO B 1 10 ? -5.867 -4.834 186.765 1.00 16.67 10 PRO B N 1
ATOM 2358 C CA A PRO B 1 10 ? -7.027 -5.623 187.190 0.50 17.24 10 PRO B CA 1
ATOM 2359 C CA B PRO B 1 10 ? -7.043 -5.605 187.185 0.50 17.06 10 PRO B CA 1
ATOM 2360 C C . PRO B 1 10 ? -7.311 -5.506 188.690 1.00 20.26 10 PRO B C 1
ATOM 2361 O O . PRO B 1 10 ? -7.337 -6.524 189.397 1.00 19.12 10 PRO B O 1
ATOM 2368 N N . GLY B 1 11 ? -7.522 -4.284 189.171 1.00 18.76 11 GLY B N 1
ATOM 2369 C CA . GLY B 1 11 ? -7.757 -4.072 190.598 1.00 15.83 11 GLY B CA 1
ATOM 2370 C C . GLY B 1 11 ? -9.172 -3.578 190.830 1.00 21.90 11 GLY B C 1
ATOM 2371 O O . GLY B 1 11 ? -10.059 -3.842 190.025 1.00 18.10 11 GLY B O 1
ATOM 2372 N N . ALA B 1 12 ? -9.390 -2.843 191.914 1.00 17.39 12 ALA B N 1
ATOM 2373 C CA . ALA B 1 12 ? -10.750 -2.408 192.264 1.00 16.75 12 ALA B CA 1
ATOM 2374 C C . ALA B 1 12 ? -11.350 -1.509 191.187 1.00 16.93 12 ALA B C 1
ATOM 2375 O O . ALA B 1 12 ? -12.463 -1.735 190.702 1.00 18.20 12 ALA B O 1
ATOM 2377 N N . VAL B 1 13 ? -10.602 -0.475 190.817 1.00 15.37 13 VAL B N 1
ATOM 2378 C CA . VAL B 1 13 ? -11.108 0.502 189.867 1.00 15.87 13 VAL B CA 1
ATOM 2379 C C . VAL B 1 13 ? -11.101 -0.088 188.454 1.00 17.03 13 VAL B C 1
ATOM 2380 O O . VAL B 1 13 ? -12.087 0.015 187.716 1.00 18.32 13 VAL B O 1
ATOM 2384 N N . GLY B 1 14 ? -9.990 -0.712 188.081 1.00 15.77 14 GLY B N 1
ATOM 2385 C CA . GLY B 1 14 ? -9.846 -1.209 186.718 1.00 16.68 14 GLY B CA 1
ATOM 2386 C C . GLY B 1 14 ? -10.827 -2.303 186.351 1.00 20.11 14 GLY B C 1
ATOM 2387 O O . GLY B 1 14 ? -11.314 -2.371 185.215 1.00 18.55 14 GLY B O 1
ATOM 2388 N N . THR B 1 15 ? -11.106 -3.183 187.302 1.00 17.94 15 THR B N 1
ATOM 2389 C CA . THR B 1 15 ? -11.982 -4.313 187.034 1.00 16.24 15 THR B CA 1
ATOM 2390 C C . THR B 1 15 ? -13.430 -3.854 186.969 1.00 18.62 15 THR B C 1
ATOM 2391 O O . THR B 1 15 ? -14.227 -4.403 186.215 1.00 19.63 15 THR B O 1
ATOM 2395 N N . THR B 1 16 ? -13.776 -2.852 187.776 1.00 19.34 16 THR B N 1
ATOM 2396 C CA . THR B 1 16 ? -15.121 -2.285 187.726 1.00 17.70 16 THR B CA 1
ATOM 2397 C C . THR B 1 16 ? -15.372 -1.689 186.349 1.00 21.89 16 THR B C 1
ATOM 2398 O O . THR B 1 16 ? -16.396 -1.950 185.702 1.00 21.68 16 THR B O 1
ATOM 2402 N N . ILE B 1 17 ? -14.419 -0.890 185.899 1.00 15.84 17 ILE B N 1
ATOM 2403 C CA . ILE B 1 17 ? -14.523 -0.292 184.570 1.00 16.98 17 ILE B CA 1
ATOM 2404 C C . ILE B 1 17 ? -14.553 -1.366 183.473 1.00 20.62 17 ILE B C 1
ATOM 2405 O O . ILE B 1 17 ? -15.386 -1.309 182.563 1.00 22.74 17 ILE B O 1
ATOM 2410 N N . ALA B 1 18 ? -13.673 -2.360 183.557 1.00 20.55 18 ALA B N 1
ATOM 2411 C CA . ALA B 1 18 ? -13.681 -3.400 182.526 1.00 20.98 18 ALA B CA 1
ATOM 2412 C C . ALA B 1 18 ? -15.007 -4.154 182.514 1.00 23.93 18 ALA B C 1
ATOM 2413 O O . ALA B 1 18 ? -15.613 -4.348 181.454 1.00 22.27 18 ALA B O 1
ATOM 2415 N N . TYR B 1 19 ? -15.478 -4.573 183.681 1.00 22.38 19 TYR B N 1
ATOM 2416 C CA . TYR B 1 19 ? -16.706 -5.356 183.710 1.00 28.83 19 TYR B CA 1
ATOM 2417 C C . TYR B 1 19 ? -17.865 -4.586 183.079 1.00 24.61 19 TYR B C 1
ATOM 2418 O O . TYR B 1 19 ? -18.593 -5.115 182.230 1.00 28.05 19 TYR B O 1
ATOM 2427 N N . GLU B 1 20 ? -18.032 -3.332 183.483 1.00 22.31 20 GLU B N 1
ATOM 2428 C CA . GLU B 1 20 ? -19.194 -2.578 183.029 1.00 23.26 20 GLU B CA 1
ATOM 2429 C C . GLU B 1 20 ? -19.075 -2.204 181.548 1.00 26.55 20 GLU B C 1
ATOM 2430 O O . GLU B 1 20 ? -20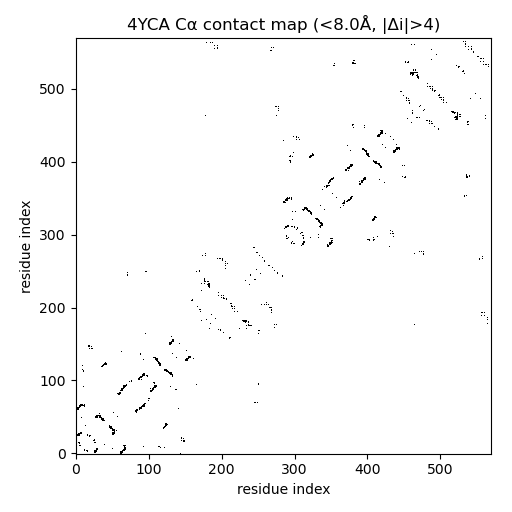.080 -2.210 180.833 1.00 31.48 20 GLU B O 1
ATOM 2436 N N . LEU B 1 21 ? -17.864 -1.905 181.073 1.00 22.56 21 LEU B N 1
ATOM 2437 C CA . LEU B 1 21 ? -17.697 -1.590 179.646 1.00 26.86 21 LEU B CA 1
ATOM 2438 C C . LEU B 1 21 ? -17.877 -2.839 178.784 1.00 25.52 21 LEU B C 1
ATOM 2439 O O . LEU B 1 21 ? -18.408 -2.763 177.669 1.00 30.02 21 LEU B O 1
ATOM 2444 N N . GLN B 1 22 ? -17.469 -3.995 179.309 1.00 29.00 22 GLN B N 1
ATOM 2445 C CA . GLN B 1 22 ? -17.613 -5.245 178.563 1.00 27.46 22 GLN B CA 1
ATOM 2446 C C . GLN B 1 22 ? -19.077 -5.597 178.356 1.00 32.27 22 GLN B C 1
ATOM 2447 O O . GLN B 1 22 ? -19.420 -6.276 177.385 1.00 27.91 22 GLN B O 1
ATOM 2453 N N . GLN B 1 23 ? -19.948 -5.108 179.237 1.00 29.16 23 GLN B N 1
ATOM 2454 C CA . GLN B 1 23 ? -21.383 -5.364 179.071 1.00 35.07 23 GLN B CA 1
ATOM 2455 C C . GLN B 1 23 ? -21.921 -4.787 177.766 1.00 39.78 23 GLN B C 1
ATOM 2456 O O . GLN B 1 23 ? -22.828 -5.353 177.164 1.00 40.04 23 GLN B O 1
ATOM 2462 N N . SER B 1 24 ? -21.369 -3.666 177.318 1.00 40.42 24 SER B N 1
ATOM 2463 C CA . SER B 1 24 ? -21.863 -3.054 176.087 1.00 45.34 24 SER B CA 1
ATOM 2464 C C . SER B 1 24 ? -20.804 -3.022 174.981 1.00 46.44 24 SER B C 1
ATOM 2465 O O . SER B 1 24 ? -21.133 -2.918 173.800 1.00 51.94 24 SER B O 1
ATOM 2468 N N . LEU B 1 25 ? -19.537 -3.110 175.376 1.00 37.19 25 LEU B N 1
ATOM 2469 C CA . LEU B 1 25 ? -18.409 -3.146 174.447 1.00 31.90 25 LEU B CA 1
ATOM 2470 C C . LEU B 1 25 ? -17.565 -4.388 174.715 1.00 33.79 25 LEU B C 1
ATOM 2471 O O . LEU B 1 25 ? -16.503 -4.287 175.325 1.00 33.70 25 LEU B O 1
ATOM 2476 N N . PRO B 1 26 ? -18.028 -5.556 174.253 1.00 35.24 26 PRO B N 1
ATOM 2477 C CA . PRO B 1 26 ? -17.462 -6.868 174.612 1.00 37.88 26 PRO B CA 1
ATOM 2478 C C . PRO B 1 26 ? -15.978 -7.065 174.256 1.00 37.39 26 PRO B C 1
ATOM 2479 O O . PRO B 1 26 ? -15.327 -7.930 174.848 1.00 38.86 26 PRO B O 1
ATOM 2483 N N . HIS B 1 27 ? -15.449 -6.282 173.319 1.00 34.59 27 HIS B N 1
ATOM 2484 C CA . HIS B 1 27 ? -14.034 -6.393 172.964 1.00 26.31 27 HIS B CA 1
ATOM 2485 C C . HIS B 1 27 ? -13.120 -5.562 173.868 1.00 30.48 27 HIS B C 1
ATOM 2486 O O . HIS B 1 27 ? -11.897 -5.586 173.716 1.00 35.92 27 HIS B O 1
ATOM 2493 N N . THR B 1 28 ? -13.715 -4.817 174.790 1.00 24.46 28 THR B N 1
ATOM 2494 C CA . THR B 1 28 ? -12.938 -4.101 175.800 1.00 25.37 28 THR B CA 1
ATOM 2495 C C . THR B 1 28 ? -12.018 -5.089 176.520 1.00 22.72 28 THR B C 1
ATOM 2496 O O . THR B 1 28 ? -12.463 -6.159 176.931 1.00 27.48 28 THR B O 1
ATOM 2500 N N . THR B 1 29 ? -10.740 -4.747 176.651 1.00 19.70 29 THR B N 1
ATOM 2501 C CA . THR B 1 29 ? -9.753 -5.695 177.168 1.00 19.29 29 THR B CA 1
ATOM 2502 C C . THR B 1 29 ? -9.109 -5.258 178.476 1.00 26.81 29 THR B C 1
ATOM 2503 O O . THR B 1 29 ? -8.592 -4.158 178.579 1.00 23.77 29 THR B O 1
ATOM 2507 N N . LEU B 1 30 ? -9.115 -6.149 179.459 1.00 17.64 30 LEU B N 1
ATOM 2508 C CA . LEU B 1 30 ? -8.446 -5.887 180.729 1.00 20.12 30 LEU B CA 1
ATOM 2509 C C . LEU B 1 30 ? -7.052 -6.510 180.733 1.00 18.27 30 LEU B C 1
ATOM 2510 O O . LEU B 1 30 ? -6.885 -7.701 180.481 1.00 23.57 30 LEU B O 1
ATOM 2515 N N . ILE B 1 31 ? -6.040 -5.698 181.009 1.00 17.72 31 ILE B N 1
ATOM 2516 C CA . ILE B 1 31 ? -4.670 -6.179 180.889 1.00 21.18 31 ILE B CA 1
ATOM 2517 C C . ILE B 1 31 ? -3.959 -6.164 182.238 1.00 20.13 31 ILE B C 1
ATOM 2518 O O . ILE B 1 31 ? -4.067 -5.202 182.992 1.00 21.51 31 ILE B O 1
ATOM 2523 N N . GLY B 1 32 ? -3.241 -7.243 182.526 1.00 22.14 32 GLY B N 1
ATOM 2524 C CA . GLY B 1 32 ? -2.396 -7.326 183.706 1.00 24.14 32 GLY B CA 1
ATOM 2525 C C . GLY B 1 32 ? -1.038 -7.908 183.348 1.00 29.00 32 GLY B C 1
ATOM 2526 O O . GLY B 1 32 ? -0.752 -8.189 182.169 1.00 24.13 32 GLY B O 1
ATOM 2527 N N . ARG B 1 33 ? -0.198 -8.109 184.363 1.00 23.78 33 ARG B N 1
ATOM 2528 C CA . ARG B 1 33 ? 1.137 -8.664 184.145 1.00 27.93 33 ARG B CA 1
ATOM 2529 C C . ARG B 1 33 ? 1.082 -10.078 183.578 1.00 31.57 33 ARG B C 1
ATOM 2530 O O . ARG B 1 33 ? 1.931 -10.473 182.767 1.00 36.96 33 ARG B O 1
ATOM 2538 N N . HIS B 1 34 ? 0.076 -10.839 183.998 1.00 32.79 34 HIS B N 1
ATOM 2539 C CA . HIS B 1 34 ? -0.045 -12.230 183.576 1.00 42.77 34 HIS B CA 1
ATOM 2540 C C . HIS B 1 34 ? -1.492 -12.586 183.278 1.00 37.80 34 HIS B C 1
ATOM 2541 O O . HIS B 1 34 ? -2.413 -12.070 183.913 1.00 36.30 34 HIS B O 1
ATOM 2548 N N . ALA B 1 35 ? -1.687 -13.460 182.298 1.00 33.27 35 ALA B N 1
ATOM 2549 C CA . ALA B 1 35 ? -3.013 -13.977 182.006 1.00 34.77 35 ALA B CA 1
ATOM 2550 C C . ALA B 1 35 ? -3.620 -14.669 183.232 1.00 38.18 35 ALA B C 1
ATOM 2551 O O . ALA B 1 35 ? -2.984 -15.515 183.869 1.00 37.23 35 ALA B O 1
ATOM 2553 N N . LYS B 1 36 ? -4.850 -14.293 183.562 1.00 36.27 36 LYS B N 1
ATOM 2554 C CA . LYS B 1 36 ? -5.631 -15.036 184.541 1.00 38.27 36 LYS B CA 1
ATOM 2555 C C . LYS B 1 36 ? -7.104 -14.694 184.420 1.00 35.01 36 LYS B C 1
ATOM 2556 O O . LYS B 1 36 ? -7.494 -13.816 183.653 1.00 32.98 36 LYS B O 1
ATOM 2562 N N . THR B 1 37 ? -7.922 -15.415 185.175 1.00 36.67 37 THR B N 1
ATOM 2563 C CA . THR B 1 37 ? -9.335 -15.106 185.273 1.00 35.95 37 THR B CA 1
ATOM 2564 C C . THR B 1 37 ? -9.604 -14.714 186.704 1.00 34.11 37 THR B C 1
ATOM 2565 O O . THR B 1 37 ? -9.341 -15.499 187.616 1.00 33.22 37 THR B O 1
ATOM 2569 N N . ILE B 1 38 ? -10.103 -13.504 186.925 1.00 29.86 38 ILE B N 1
ATOM 2570 C CA . ILE B 1 38 ? -10.361 -13.104 188.298 1.00 29.65 38 ILE B CA 1
ATOM 2571 C C . ILE B 1 38 ? -11.846 -13.029 188.600 1.00 34.31 38 ILE B C 1
ATOM 2572 O O . ILE B 1 38 ? -12.686 -13.179 187.712 1.00 33.02 38 ILE B O 1
ATOM 2577 N N . THR B 1 39 ? -12.148 -12.831 189.878 1.00 23.99 39 THR B N 1
ATOM 2578 C CA . THR B 1 39 ? -13.512 -12.845 190.374 1.00 22.42 39 THR B CA 1
ATOM 2579 C C . THR B 1 39 ? -13.992 -11.440 190.663 1.00 27.82 39 THR B C 1
ATOM 2580 O O . THR B 1 39 ? -13.331 -10.701 191.390 1.00 28.50 39 THR B O 1
ATOM 2584 N N . TYR B 1 40 ? -15.150 -11.077 190.120 1.00 21.87 40 TYR B N 1
ATOM 2585 C CA . TYR B 1 40 ? -15.694 -9.746 190.345 1.00 20.74 40 TYR B CA 1
ATOM 2586 C C . TYR B 1 40 ? -17.111 -9.793 190.918 1.00 25.76 40 TYR B C 1
ATOM 2587 O O . TYR B 1 40 ? -17.961 -10.531 190.418 1.00 27.66 40 TYR B O 1
ATOM 2596 N N . TYR B 1 41 ? -17.349 -9.017 191.977 1.00 22.06 41 TYR B N 1
ATOM 2597 C CA . TYR B 1 41 ? -18.690 -8.841 192.532 1.00 23.62 41 TYR B CA 1
ATOM 2598 C C . TYR B 1 41 ? -19.198 -7.421 192.296 1.00 30.51 41 TYR B C 1
ATOM 2599 O O . TYR B 1 41 ? -18.541 -6.460 192.701 1.00 26.64 41 TYR B O 1
ATOM 2608 N N . THR B 1 42 ? -20.369 -7.287 191.667 1.00 26.98 42 THR B N 1
ATOM 2609 C CA . THR B 1 42 ? -20.902 -5.961 191.325 1.00 31.52 42 THR B CA 1
ATOM 2610 C C . THR B 1 42 ? -21.254 -5.182 192.585 1.00 30.22 42 THR B C 1
ATOM 2611 O O . THR B 1 42 ? -21.121 -3.959 192.624 1.00 30.80 42 THR B O 1
ATOM 2615 N N . VAL B 1 43 ? -21.721 -5.906 193.600 1.00 36.26 43 VAL B N 1
ATOM 2616 C CA . VAL B 1 43 ? -21.904 -5.393 194.957 1.00 35.88 43 VAL B CA 1
ATOM 2617 C C . VAL B 1 43 ? -21.594 -6.557 195.885 1.00 37.10 43 VAL B C 1
ATOM 2618 O O . VAL B 1 43 ? -21.570 -7.696 195.430 1.00 37.04 43 VAL B O 1
ATOM 2622 N N . PRO B 1 44 ? -21.334 -6.285 197.176 1.00 37.58 44 PRO B N 1
ATOM 2623 C CA . PRO B 1 44 ? -21.098 -7.414 198.082 1.00 34.87 44 PRO B CA 1
ATOM 2624 C C . PRO B 1 44 ? -22.240 -8.428 198.071 1.00 40.70 44 PRO B C 1
ATOM 2625 O O . PRO B 1 44 ? -23.403 -8.034 197.982 1.00 42.70 44 PRO B O 1
ATOM 2629 N N . HIS B 1 45 ? -21.880 -9.711 198.119 1.00 41.20 45 HIS B N 1
ATOM 2630 C CA . HIS B 1 45 ? -22.807 -10.845 198.132 1.00 46.21 45 HIS B CA 1
ATOM 2631 C C . HIS B 1 45 ? -23.493 -11.092 196.790 1.00 42.20 45 HIS B C 1
ATOM 2632 O O . HIS B 1 45 ? -24.308 -12.005 196.672 1.00 41.15 45 HIS B O 1
ATOM 2639 N N . ALA B 1 46 ? -23.175 -10.288 195.782 1.00 39.45 46 ALA B N 1
ATOM 2640 C CA . ALA B 1 46 ? -23.658 -10.554 194.431 1.00 38.66 46 ALA B CA 1
ATOM 2641 C C . ALA B 1 46 ? -23.055 -11.866 193.931 1.00 39.78 46 ALA B C 1
ATOM 2642 O O . ALA B 1 46 ? -22.018 -12.300 194.434 1.00 37.57 46 ALA B O 1
ATOM 2644 N N . PRO B 1 47 ? -23.705 -12.513 192.949 1.00 39.79 47 PRO B N 1
ATOM 2645 C CA . PRO B 1 47 ? -23.078 -13.692 192.343 1.00 41.94 47 PRO B CA 1
ATOM 2646 C C . PRO B 1 47 ? -21.773 -13.316 191.653 1.00 39.97 47 PRO B C 1
ATOM 2647 O O . PRO B 1 47 ? -21.693 -12.241 191.066 1.00 37.00 47 PRO B O 1
ATOM 2651 N N . ALA B 1 48 ? -20.771 -14.185 191.736 1.00 34.63 48 ALA B N 1
ATOM 2652 C CA . ALA B 1 48 ? -19.471 -13.928 191.121 1.00 31.74 48 ALA B CA 1
ATOM 2653 C C . ALA B 1 48 ? -19.559 -13.808 189.600 1.00 34.00 48 ALA B C 1
ATOM 2654 O O . ALA B 1 48 ? -20.362 -14.488 188.959 1.00 34.76 48 ALA B O 1
ATOM 2656 N N . GLN B 1 49 ? -18.725 -12.936 189.039 1.00 29.02 49 GLN B N 1
ATOM 2657 C CA . GLN B 1 49 ? -18.556 -12.820 187.595 1.00 34.81 49 GLN B CA 1
ATOM 2658 C C . GLN B 1 49 ? -17.114 -13.145 187.249 1.00 31.94 49 GLN B C 1
ATOM 2659 O O . GLN B 1 49 ? -16.207 -12.629 187.891 1.00 28.64 49 GLN B O 1
ATOM 2665 N N . ASP B 1 50 ? -16.891 -13.995 186.250 1.00 28.29 50 ASP B N 1
ATOM 2666 C CA . ASP B 1 50 ? -15.533 -14.210 185.759 1.00 27.18 50 ASP B CA 1
ATOM 2667 C C . ASP B 1 50 ? -15.089 -12.996 184.942 1.00 31.95 50 ASP B C 1
ATOM 2668 O O . ASP B 1 50 ? -15.812 -12.545 184.058 1.00 33.53 50 ASP B O 1
ATOM 2673 N N . ILE B 1 51 ? -13.911 -12.454 185.237 1.00 26.65 51 ILE B N 1
ATOM 2674 C CA . ILE B 1 51 ? -13.335 -11.409 184.389 1.00 27.36 51 ILE B CA 1
ATOM 2675 C C . ILE B 1 51 ? -12.026 -11.900 183.783 1.00 30.49 51 ILE B C 1
ATOM 2676 O O . ILE B 1 51 ? -11.115 -12.302 184.497 1.00 24.52 51 ILE B O 1
ATOM 2681 N N . VAL B 1 52 ? -11.929 -11.852 182.463 1.00 28.20 52 VAL B N 1
ATOM 2682 C CA . VAL B 1 52 ? -10.715 -12.275 181.786 1.00 25.95 52 VAL B CA 1
ATOM 2683 C C . VAL B 1 52 ? -9.647 -11.196 181.873 1.00 25.24 52 VAL B C 1
ATOM 2684 O O . VAL B 1 52 ? -9.901 -10.037 181.545 1.00 24.46 52 VAL B O 1
ATOM 2688 N N . VAL B 1 53 ? -8.460 -11.582 182.324 1.00 22.85 53 VAL B N 1
ATOM 2689 C CA . VAL B 1 53 ? -7.299 -10.704 182.300 1.00 21.83 53 VAL B CA 1
ATOM 2690 C C . VAL B 1 53 ? -6.280 -11.209 181.275 1.00 23.32 53 VAL B C 1
ATOM 2691 O O . VAL B 1 53 ? -5.791 -12.328 181.411 1.00 26.97 53 VAL B O 1
ATOM 2695 N N . LYS B 1 54 ? -5.962 -10.402 180.260 1.00 21.63 54 LYS B N 1
ATOM 2696 C CA . LYS B 1 54 ? -4.895 -10.767 179.317 1.00 23.78 54 LYS B CA 1
ATOM 2697 C C . LYS B 1 54 ? -3.558 -10.303 179.878 1.00 27.46 54 LYS B C 1
ATOM 2698 O O . LYS B 1 54 ? -3.464 -9.203 180.414 1.00 29.79 54 LYS B O 1
ATOM 2704 N N . GLY B 1 55 ? -2.527 -11.135 179.759 1.00 31.85 55 GLY B N 1
ATOM 2705 C CA . GLY B 1 55 ? -1.189 -10.713 180.128 1.00 34.97 55 GLY B CA 1
ATOM 2706 C C . GLY B 1 55 ? -0.611 -9.819 179.045 1.00 36.59 55 GLY B C 1
ATOM 2707 O O . GLY B 1 55 ? -1.066 -9.860 177.897 1.00 35.08 55 GLY B O 1
ATOM 2708 N N . TYR B 1 56 ? 0.389 -9.016 179.403 1.00 33.07 56 TYR B N 1
ATOM 2709 C CA . TYR B 1 56 ? 1.100 -8.191 178.426 1.00 33.56 56 TYR B CA 1
ATOM 2710 C C . TYR B 1 56 ? 1.604 -9.015 177.243 1.00 36.75 56 TYR B C 1
ATOM 2711 O O . TYR B 1 56 ? 1.569 -8.559 176.095 1.00 34.01 56 TYR B O 1
ATOM 2720 N N . GLU B 1 57 ? 2.080 -10.225 177.522 1.00 29.14 57 GLU B N 1
ATOM 2721 C CA . GLU B 1 57 ? 2.692 -11.039 176.474 1.00 40.80 57 GLU B CA 1
ATOM 2722 C C . GLU B 1 57 ? 1.661 -11.597 175.500 1.00 36.96 57 GLU B C 1
ATOM 2723 O O . GLU B 1 57 ? 2.010 -12.077 174.423 1.00 35.65 57 GLU B O 1
ATOM 2729 N N . ASP B 1 58 ? 0.392 -11.526 175.879 1.00 35.14 58 ASP B N 1
ATOM 2730 C CA . ASP B 1 58 ? -0.692 -12.059 175.062 1.00 38.28 58 ASP B CA 1
ATOM 2731 C C . ASP B 1 58 ? -1.209 -11.031 174.067 1.00 35.79 58 ASP B C 1
ATOM 2732 O O . ASP B 1 58 ? -1.898 -11.373 173.116 1.00 37.87 58 ASP B O 1
ATOM 2737 N N . VAL B 1 59 ? -0.914 -9.762 174.311 1.00 33.25 59 VAL B N 1
ATOM 2738 C CA . VAL B 1 59 ? -1.536 -8.712 173.518 1.00 34.41 59 VAL B CA 1
ATOM 2739 C C . VAL B 1 59 ? -0.778 -8.506 172.222 1.00 41.17 59 VAL B C 1
ATOM 2740 O O . VAL B 1 59 ? 0.441 -8.365 172.228 1.00 42.59 59 VAL B O 1
ATOM 2744 N N . THR B 1 60 ? -1.508 -8.513 171.111 1.00 31.26 60 THR B N 1
ATOM 2745 C CA . THR B 1 60 ? -0.906 -8.295 169.802 1.00 33.49 60 THR B CA 1
ATOM 2746 C C . THR B 1 60 ? -1.683 -7.274 168.966 1.00 33.21 60 THR B C 1
ATOM 2747 O O . THR B 1 60 ? -1.802 -7.423 167.746 1.00 35.28 60 THR B O 1
ATOM 2751 N N . ASN B 1 61 ? -2.222 -6.243 169.616 1.00 35.33 61 ASN B N 1
ATOM 2752 C CA A ASN B 1 61 ? -2.939 -5.178 168.921 0.50 36.92 61 ASN B CA 1
ATOM 2753 C CA B ASN B 1 61 ? -2.844 -5.152 168.869 0.50 37.35 61 ASN B CA 1
ATOM 2754 C C . ASN B 1 61 ? -2.797 -3.865 169.676 1.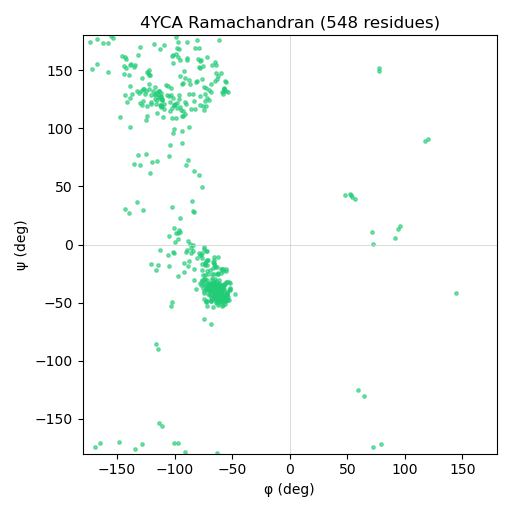00 28.74 61 ASN B C 1
ATOM 2755 O O . ASN B 1 61 ? -2.458 -3.872 170.855 1.00 28.26 61 ASN B O 1
ATOM 2764 N N . THR B 1 62 ? -3.089 -2.749 169.017 1.00 28.94 62 THR B N 1
ATOM 2765 C CA . THR B 1 62 ? -3.114 -1.461 169.705 1.00 30.17 62 THR B CA 1
ATOM 2766 C C . THR B 1 62 ? -4.540 -1.114 170.109 1.00 31.54 62 THR B C 1
ATOM 2767 O O . THR B 1 62 ? -5.501 -1.746 169.661 1.00 26.38 62 THR B O 1
ATOM 2771 N N . PHE B 1 63 ? -4.665 -0.100 170.951 1.00 25.47 63 PHE B N 1
ATOM 2772 C CA . PHE B 1 63 ? -5.959 0.352 171.426 1.00 27.21 63 PHE B CA 1
ATOM 2773 C C . PHE B 1 63 ? -6.102 1.854 171.215 1.00 28.01 63 PHE B C 1
ATOM 2774 O O . PHE B 1 63 ? -5.144 2.606 171.359 1.00 26.98 63 PHE B O 1
ATOM 2782 N N . ASP B 1 64 ? -7.309 2.285 170.870 1.00 23.18 64 ASP B N 1
ATOM 2783 C CA . ASP B 1 64 ? -7.588 3.698 170.669 1.00 23.37 64 ASP B CA 1
ATOM 2784 C C . ASP B 1 64 ? -7.688 4.450 171.979 1.00 21.65 64 ASP B C 1
ATOM 2785 O O . ASP B 1 64 ? -7.468 5.653 172.036 1.00 22.11 64 ASP B O 1
ATOM 2790 N N . VAL B 1 65 ? -8.046 3.725 173.026 1.00 21.45 65 VAL B N 1
ATOM 2791 C CA . VAL B 1 65 ? -8.179 4.309 174.351 1.00 18.82 65 VAL B CA 1
ATOM 2792 C C . VAL B 1 65 ? -7.552 3.342 175.344 1.00 17.94 65 VAL B C 1
ATOM 2793 O O . VAL B 1 65 ? -7.868 2.151 175.344 1.00 24.40 65 VAL B O 1
ATOM 2797 N N . ILE B 1 66 ? -6.669 3.847 176.193 1.00 19.05 66 ILE B N 1
ATOM 2798 C CA . ILE B 1 66 ? -6.110 3.023 177.253 1.00 18.32 66 ILE B CA 1
ATOM 2799 C C . ILE B 1 66 ? -6.353 3.697 178.600 1.00 19.29 66 ILE B C 1
ATOM 2800 O O . ILE B 1 66 ? -5.894 4.809 178.826 1.00 20.88 66 ILE B O 1
ATOM 2805 N N . ILE B 1 67 ? -7.083 3.024 179.483 1.00 15.95 67 ILE B N 1
ATOM 2806 C CA . ILE B 1 67 ? -7.320 3.532 180.833 1.00 17.00 67 ILE B CA 1
ATOM 2807 C C . ILE B 1 67 ? -6.347 2.882 181.796 1.00 20.27 67 ILE B C 1
ATOM 2808 O O . ILE B 1 67 ? -6.378 1.672 181.970 1.00 18.69 67 ILE B O 1
ATOM 2813 N N . ILE B 1 68 ? -5.482 3.675 182.422 1.00 16.31 68 ILE B N 1
ATOM 2814 C CA . ILE B 1 68 ? -4.525 3.112 183.361 1.00 15.95 68 ILE B CA 1
ATOM 2815 C C . ILE B 1 68 ? -5.112 3.209 184.751 1.00 17.70 68 ILE B C 1
ATOM 2816 O O . ILE B 1 68 ? -5.357 4.309 185.238 1.00 18.31 68 ILE B O 1
ATOM 2821 N N . ALA B 1 69 ? -5.366 2.059 185.375 1.00 16.09 69 ALA B N 1
ATOM 2822 C CA . ALA B 1 69 ? -6.001 2.060 186.697 1.00 15.61 69 ALA B CA 1
ATOM 2823 C C . ALA B 1 69 ? -5.101 1.356 187.714 1.00 16.40 69 ALA B C 1
ATOM 2824 O O . ALA B 1 69 ? -5.461 0.323 188.267 1.00 21.49 69 ALA B O 1
ATOM 2826 N N . VAL B 1 70 ? -3.903 1.900 187.925 1.00 17.60 70 VAL B N 1
ATOM 2827 C CA . VAL B 1 70 ? -2.985 1.355 188.921 1.00 13.18 70 VAL B CA 1
ATOM 2828 C C . VAL B 1 70 ? -2.747 2.429 189.966 1.00 19.54 70 VAL B C 1
ATOM 2829 O O . VAL B 1 70 ? -3.185 3.569 189.795 1.00 19.10 70 VAL B O 1
ATOM 2833 N N . LYS B 1 71 ? -2.061 2.068 191.042 1.00 20.60 71 LYS B N 1
ATOM 2834 C CA . LYS B 1 71 ? -1.751 3.018 192.101 1.00 18.79 71 LYS B CA 1
ATOM 2835 C C . LYS B 1 71 ? -0.684 4.009 191.646 1.00 19.58 71 LYS B C 1
ATOM 2836 O O . LYS B 1 71 ? 0.029 3.749 190.685 1.00 17.97 71 LYS B O 1
ATOM 2842 N N . THR B 1 72 ? -0.574 5.147 192.335 1.00 19.18 72 THR B N 1
ATOM 2843 C CA . THR B 1 72 ? 0.336 6.193 191.870 1.00 19.24 72 THR B CA 1
ATOM 2844 C C . THR B 1 72 ? 1.764 5.681 191.702 1.00 26.16 72 THR B C 1
ATOM 2845 O O . THR B 1 72 ? 2.383 5.909 190.664 1.00 21.91 72 THR B O 1
ATOM 2849 N N . HIS B 1 73 ? 2.274 4.961 192.703 1.00 19.28 73 HIS B N 1
ATOM 2850 C CA . HIS B 1 73 ? 3.648 4.474 192.657 1.00 23.41 73 HIS B CA 1
ATOM 2851 C C . HIS B 1 73 ? 3.852 3.291 191.700 1.00 24.37 73 HIS B C 1
ATOM 2852 O O . HIS B 1 73 ? 4.970 2.804 191.543 1.00 23.91 73 HIS B O 1
ATOM 2859 N N . GLN B 1 74 ? 2.777 2.834 191.067 1.00 22.96 74 GLN B N 1
ATOM 2860 C CA . GLN B 1 74 ? 2.851 1.708 190.136 1.00 25.28 74 GLN B CA 1
ATOM 2861 C C . GLN B 1 74 ? 2.876 2.184 188.682 1.00 21.48 74 GLN B C 1
ATOM 2862 O O . GLN B 1 74 ? 3.050 1.378 187.756 1.00 26.30 74 GLN B O 1
ATOM 2868 N N .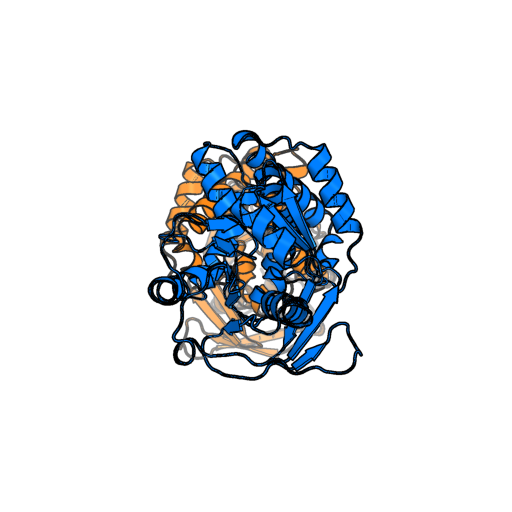 LEU B 1 75 ? 2.681 3.485 188.476 1.00 21.55 75 LEU B N 1
ATOM 2869 C CA . LEU B 1 75 ? 2.565 4.028 187.118 1.00 20.62 75 LEU B CA 1
ATOM 2870 C C . LEU B 1 75 ? 3.859 3.873 186.316 1.00 21.96 75 LEU B C 1
ATOM 2871 O O . LEU B 1 75 ? 3.817 3.550 185.127 1.00 23.23 75 LEU B O 1
ATOM 2876 N N . ASP B 1 76 ? 5.000 4.113 186.954 1.00 25.96 76 ASP B N 1
ATOM 2877 C CA . ASP B 1 76 ? 6.268 4.064 186.230 1.00 29.02 76 ASP B CA 1
ATOM 2878 C C . ASP B 1 76 ? 6.505 2.700 185.585 1.00 26.68 76 ASP B C 1
ATOM 2879 O O . ASP B 1 76 ? 7.009 2.625 184.471 1.00 26.63 76 ASP B O 1
ATOM 2884 N N . ALA B 1 77 ? 6.120 1.629 186.271 1.00 28.18 77 ALA B N 1
ATOM 2885 C CA . ALA B 1 77 ? 6.305 0.287 185.732 1.00 29.50 77 ALA B CA 1
ATOM 2886 C C . ALA B 1 77 ? 5.359 -0.009 184.560 1.00 28.24 77 ALA B C 1
ATOM 2887 O O . ALA B 1 77 ? 5.666 -0.846 183.712 1.00 32.70 77 ALA B O 1
ATOM 2889 N N . VAL B 1 78 ? 4.222 0.676 184.501 1.00 26.05 78 VAL B N 1
ATOM 2890 C CA . VAL B 1 78 ? 3.273 0.464 183.404 1.00 24.39 78 VAL B CA 1
ATOM 2891 C C . VAL B 1 78 ? 3.753 1.117 182.101 1.00 30.12 78 VAL B C 1
ATOM 2892 O O . VAL B 1 78 ? 3.600 0.558 181.004 1.00 26.63 78 VAL B O 1
ATOM 2896 N N . ILE B 1 79 ? 4.372 2.285 182.241 1.00 29.35 79 ILE B N 1
ATOM 2897 C CA A ILE B 1 79 ? 4.710 3.141 181.099 0.50 28.10 79 ILE B CA 1
ATOM 2898 C CA B ILE B 1 79 ? 4.673 3.133 181.091 0.50 28.21 79 ILE B CA 1
ATOM 2899 C C . ILE B 1 79 ? 5.449 2.433 179.958 1.00 28.20 79 ILE B C 1
ATOM 2900 O O . ILE B 1 79 ? 5.065 2.568 178.794 1.00 27.21 79 ILE B O 1
ATOM 2909 N N . PRO B 1 80 ? 6.520 1.665 180.275 1.00 28.89 80 PRO B N 1
ATOM 2910 C CA . PRO B 1 80 ? 7.207 1.060 179.118 1.00 32.22 80 PRO B CA 1
ATOM 2911 C C . PRO B 1 80 ? 6.328 0.133 178.268 1.00 34.95 80 PRO B C 1
ATOM 2912 O O . PRO B 1 80 ? 6.621 -0.046 177.086 1.00 39.48 80 PRO B O 1
ATOM 2916 N N . HIS B 1 81 ? 5.269 -0.431 178.846 1.00 32.34 81 HIS B N 1
ATOM 2917 C CA . HIS B 1 81 ? 4.394 -1.330 178.098 1.00 27.32 81 HIS B CA 1
ATOM 2918 C C . HIS B 1 81 ? 3.543 -0.590 177.065 1.00 33.46 81 HIS B C 1
ATOM 2919 O O . HIS B 1 81 ? 3.087 -1.192 176.086 1.00 29.66 81 HIS B O 1
ATOM 2926 N N . LEU B 1 82 ? 3.337 0.709 177.284 1.00 29.33 82 LEU B N 1
ATOM 2927 C CA . LEU B 1 82 ? 2.516 1.523 176.389 1.00 29.24 82 LEU B CA 1
ATOM 2928 C C . LEU B 1 82 ? 3.118 1.616 174.982 1.00 33.49 82 LEU B C 1
ATOM 2929 O O . LEU B 1 82 ? 2.416 1.933 174.018 1.00 31.74 82 LEU B O 1
ATOM 2934 N N . THR B 1 83 ? 4.413 1.329 174.870 1.00 29.48 83 THR B N 1
ATOM 2935 C CA . THR B 1 83 ? 5.111 1.317 173.586 1.00 37.74 83 THR B CA 1
ATOM 2936 C C . THR B 1 83 ? 4.521 0.244 172.674 1.00 35.36 83 THR B C 1
ATOM 2937 O O . THR B 1 83 ? 4.573 0.342 171.445 1.00 34.63 83 THR B O 1
ATOM 2941 N N . TYR B 1 84 ? 3.934 -0.776 173.288 1.00 32.29 84 TYR B N 1
ATOM 2942 C CA . TYR B 1 84 ? 3.448 -1.930 172.549 1.00 35.53 84 TYR B CA 1
ATOM 2943 C C . TYR B 1 84 ? 1.927 -1.939 172.435 1.00 31.99 84 TYR B C 1
ATOM 2944 O O . TYR B 1 84 ? 1.359 -2.737 171.695 1.00 35.06 84 TYR B O 1
ATOM 2953 N N . LEU B 1 85 ? 1.275 -1.038 173.158 1.00 27.07 85 LEU B N 1
ATOM 2954 C CA . LEU B 1 85 ? -0.180 -1.071 173.278 1.00 26.62 85 LEU B CA 1
ATOM 2955 C C . LEU B 1 85 ? -0.874 0.124 172.639 1.00 30.83 85 LEU B C 1
ATOM 2956 O O . LEU B 1 85 ? -2.081 0.080 172.381 1.00 27.44 85 LEU B O 1
ATOM 2961 N N . ALA B 1 86 ? -0.116 1.189 172.397 1.00 26.73 86 ALA B N 1
ATOM 2962 C CA . ALA B 1 86 ? -0.699 2.444 171.944 1.00 27.74 86 ALA B CA 1
ATOM 2963 C C . ALA B 1 86 ? -0.132 2.895 170.617 1.00 30.67 86 ALA B C 1
ATOM 2964 O O . ALA B 1 86 ? 1.039 2.664 170.324 1.00 31.19 86 ALA B O 1
ATOM 2966 N N . HIS B 1 87 ? -0.964 3.535 169.803 1.00 34.07 87 HIS B N 1
ATOM 2967 C CA . HIS B 1 87 ? -0.451 4.256 168.656 1.00 34.62 87 HIS B CA 1
ATOM 2968 C C . HIS B 1 87 ? -0.324 5.736 169.017 1.00 29.78 87 HIS B C 1
ATOM 2969 O O . HIS B 1 87 ? -0.716 6.155 170.102 1.00 30.22 87 HIS B O 1
ATOM 2976 N N . GLU B 1 88 ? 0.250 6.512 168.109 1.00 31.44 88 GLU B N 1
ATOM 2977 C CA . GLU B 1 88 ? 0.580 7.910 168.362 1.00 37.12 88 GLU B CA 1
ATOM 2978 C C . GLU B 1 88 ? -0.607 8.730 168.891 1.00 34.61 88 GLU B C 1
ATOM 2979 O O . GLU B 1 88 ? -0.435 9.625 169.714 1.00 36.34 88 GLU B O 1
ATOM 2985 N N . ASP B 1 89 ? -1.811 8.387 168.444 1.00 35.06 89 ASP B N 1
ATOM 2986 C CA . ASP B 1 89 ? -3.005 9.170 168.741 1.00 31.59 89 ASP B CA 1
ATOM 2987 C C . ASP B 1 89 ? -3.844 8.593 169.866 1.00 32.22 89 ASP B C 1
ATOM 2988 O O . ASP B 1 89 ? -4.909 9.126 170.178 1.00 31.22 89 ASP B O 1
ATOM 2993 N N . THR B 1 90 ? -3.382 7.497 170.456 1.00 25.48 90 THR B N 1
ATOM 2994 C CA . THR B 1 90 ? -4.143 6.818 171.494 1.00 23.52 90 THR B CA 1
ATOM 2995 C C . THR B 1 90 ? -4.470 7.755 172.648 1.00 31.32 90 THR B C 1
ATOM 2996 O O . THR B 1 90 ? -3.610 8.500 173.116 1.00 27.82 90 THR B O 1
ATOM 3000 N N . LEU B 1 91 ? -5.725 7.722 173.085 1.00 25.79 91 LEU B N 1
ATOM 3001 C CA . LEU B 1 91 ? -6.141 8.470 174.258 1.00 26.05 91 LEU B CA 1
ATOM 3002 C C . LEU B 1 91 ? -5.794 7.668 175.501 1.00 26.82 91 LEU B C 1
ATOM 3003 O O . LEU B 1 91 ? -6.294 6.555 175.713 1.00 21.65 91 LEU B O 1
ATOM 3008 N N . ILE B 1 92 ? -4.905 8.227 176.307 1.00 22.96 92 ILE B N 1
ATOM 3009 C CA . ILE B 1 92 ? -4.518 7.596 177.559 1.00 20.43 92 ILE B CA 1
ATOM 3010 C C . ILE B 1 92 ? -5.182 8.322 178.711 1.00 22.29 92 ILE B C 1
ATOM 3011 O O . ILE B 1 92 ? -5.027 9.543 178.868 1.00 21.75 92 ILE B O 1
ATOM 3016 N N . ILE B 1 93 ? -5.941 7.564 179.498 1.00 17.39 93 ILE B N 1
ATOM 3017 C CA . ILE B 1 93 ? -6.661 8.101 180.632 1.00 17.50 93 ILE B CA 1
ATOM 3018 C C . ILE B 1 93 ? -6.040 7.543 181.900 1.00 17.09 93 ILE B C 1
ATOM 3019 O O . ILE B 1 93 ? -6.009 6.336 182.113 1.00 19.13 93 ILE B O 1
ATOM 3024 N N . LEU B 1 94 ? -5.522 8.432 182.728 1.00 18.45 94 LEU B N 1
ATOM 3025 C CA . LEU B 1 94 ? -4.870 8.015 183.951 1.00 19.75 94 LEU B CA 1
ATOM 3026 C C . LEU B 1 94 ? -5.895 8.038 185.080 1.00 21.48 94 LEU B C 1
ATOM 3027 O O . LEU B 1 94 ? -6.199 9.101 185.638 1.00 18.89 94 LEU B O 1
ATOM 3032 N N . ALA B 1 95 ? -6.459 6.870 185.387 1.00 17.72 95 ALA B N 1
ATOM 3033 C CA . ALA B 1 95 ? -7.548 6.796 186.350 1.00 18.48 95 ALA B CA 1
ATOM 3034 C C . ALA B 1 95 ? -6.962 6.503 187.725 1.00 19.77 95 ALA B C 1
ATOM 3035 O O . ALA B 1 95 ? -6.871 5.354 188.167 1.00 18.48 95 ALA B O 1
ATOM 3037 N N . GLN B 1 96 ? -6.597 7.580 188.397 1.00 19.14 96 GLN B N 1
ATOM 3038 C CA . GLN B 1 96 ? -5.658 7.516 189.500 1.00 24.91 96 GLN B CA 1
ATOM 3039 C C . GLN B 1 96 ? -5.838 8.733 190.404 1.00 20.21 96 GLN B C 1
ATOM 3040 O O . GLN B 1 96 ? -6.201 9.822 189.939 1.00 20.52 96 GLN B O 1
ATOM 3046 N N . ASN B 1 97 ? -5.595 8.561 191.693 1.00 17.99 97 ASN B N 1
ATOM 3047 C CA . ASN B 1 97 ? -5.601 9.698 192.610 1.00 16.76 97 ASN B CA 1
ATOM 3048 C C . ASN B 1 97 ? -4.269 10.419 192.497 1.00 26.20 97 ASN B C 1
ATOM 3049 O O . ASN B 1 97 ? -3.378 9.974 191.772 1.00 21.73 97 ASN B O 1
ATOM 3054 N N . GLY B 1 98 ? -4.129 11.530 193.211 1.00 23.48 98 GLY B N 1
ATOM 3055 C CA . GLY B 1 98 ? -2.909 12.309 193.151 1.00 20.55 98 GLY B CA 1
ATOM 3056 C C . GLY B 1 98 ? -2.762 13.061 191.841 1.00 26.51 98 GLY B C 1
ATOM 3057 O O . GLY B 1 98 ? -3.650 13.058 190.983 1.00 22.92 98 GLY B O 1
ATOM 3058 N N . TYR B 1 99 ? -1.618 13.700 191.675 1.00 20.12 99 TYR B N 1
ATOM 3059 C CA . TYR B 1 99 ? -1.405 14.519 190.496 1.00 21.19 99 TYR B CA 1
ATOM 3060 C C . TYR B 1 99 ? 0.089 14.677 190.277 1.00 23.52 99 TYR B C 1
ATOM 3061 O O . TYR B 1 99 ? 0.880 14.245 191.109 1.00 26.11 99 TYR B O 1
ATOM 3070 N N . GLY B 1 100 ? 0.474 15.281 189.158 1.00 25.06 100 GLY B N 1
ATOM 3071 C CA . GLY B 1 100 ? 1.879 15.531 188.881 1.00 26.61 100 GLY B CA 1
ATOM 3072 C C . GLY B 1 100 ? 2.554 14.410 188.108 1.00 32.08 100 GLY B C 1
ATOM 3073 O O . GLY B 1 100 ? 3.760 14.444 187.903 1.00 32.31 100 GLY B O 1
ATOM 3074 N N . GLN B 1 101 ? 1.788 13.411 187.676 1.00 28.18 101 GLN B N 1
ATOM 3075 C CA . GLN B 1 101 ? 2.391 12.280 186.975 1.00 24.76 101 GLN B CA 1
ATOM 3076 C C . GLN B 1 101 ? 2.020 12.158 185.496 1.00 28.15 101 GLN B C 1
ATOM 3077 O O . GLN B 1 101 ? 2.552 11.283 184.801 1.00 32.31 101 GLN B O 1
ATOM 3083 N N . LEU B 1 102 ? 1.121 13.015 185.011 1.00 22.83 102 LEU B N 1
ATOM 3084 C CA . LEU B 1 102 ? 0.713 12.963 183.596 1.00 28.84 102 LEU B CA 1
ATOM 3085 C C . LEU B 1 102 ? 1.893 13.121 182.640 1.00 30.18 102 LEU B C 1
ATOM 3086 O O . LEU B 1 102 ? 1.957 12.479 181.588 1.00 26.99 102 LEU B O 1
ATOM 3091 N N . GLU B 1 103 ? 2.829 13.981 183.012 1.00 27.41 103 GLU B N 1
ATOM 3092 C CA . GLU B 1 103 ? 3.973 14.279 182.166 1.00 38.02 103 GLU B CA 1
ATOM 3093 C C . GLU B 1 103 ? 4.879 13.058 181.990 1.00 37.46 103 GLU B C 1
ATOM 3094 O O . GLU B 1 103 ? 5.694 13.022 181.078 1.00 37.01 103 GLU B O 1
ATOM 3100 N N . HIS B 1 104 ? 4.733 12.055 182.852 1.00 29.72 104 HIS B N 1
ATOM 3101 C CA . HIS B 1 104 ? 5.580 10.866 182.762 1.00 39.94 104 HIS B CA 1
ATOM 3102 C C . HIS B 1 104 ? 5.192 9.989 181.578 1.00 39.31 104 HIS B C 1
ATOM 3103 O O . HIS B 1 104 ? 5.950 9.119 181.166 1.00 41.67 104 HIS B O 1
ATOM 3110 N N . ILE B 1 105 ? 3.998 10.217 181.049 1.00 36.37 105 I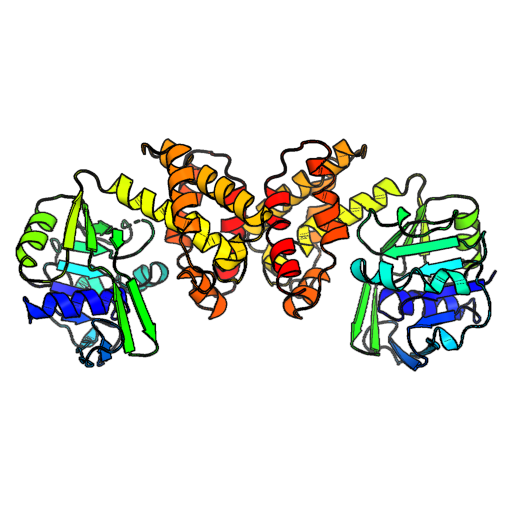LE B N 1
ATOM 3111 C CA . ILE B 1 105 ? 3.467 9.412 179.955 1.00 29.77 105 ILE B CA 1
ATOM 3112 C C . ILE B 1 105 ? 3.806 10.074 178.620 1.00 32.89 105 ILE B C 1
ATOM 3113 O O . ILE B 1 105 ? 3.284 11.143 178.312 1.00 32.11 105 ILE B O 1
ATOM 3118 N N . PRO B 1 106 ? 4.704 9.449 177.835 1.00 30.35 106 PRO B N 1
ATOM 3119 C CA . PRO B 1 106 ? 5.210 10.056 176.598 1.00 31.64 106 PRO B CA 1
ATOM 3120 C C . PRO B 1 106 ? 4.240 9.950 175.414 1.00 31.67 106 PRO B C 1
ATOM 3121 O O . PRO B 1 106 ? 4.583 9.364 174.388 1.00 31.47 106 PRO B O 1
ATOM 3125 N N . PHE B 1 107 ? 3.047 10.513 175.562 1.00 30.10 107 PHE B N 1
ATOM 3126 C CA . PHE B 1 107 ? 2.052 10.536 174.493 1.00 32.45 107 PHE B CA 1
ATOM 3127 C C . PHE B 1 107 ? 1.371 11.894 174.462 1.00 34.91 107 PHE B C 1
ATOM 3128 O O . PHE B 1 107 ? 1.325 12.588 175.470 1.00 33.11 107 PHE B O 1
ATOM 3136 N N . LYS B 1 108 ? 0.846 12.288 173.310 1.00 34.61 108 LYS B N 1
ATOM 3137 C CA . LYS B 1 108 ? 0.262 13.619 173.210 1.00 39.12 108 LYS B CA 1
ATOM 3138 C C . LYS B 1 108 ? -1.125 13.695 173.844 1.00 39.64 108 LYS B C 1
ATOM 3139 O O . LYS B 1 108 ? -1.498 14.726 174.395 1.00 38.31 108 LYS B O 1
ATOM 3145 N N . ASN B 1 109 ? -1.890 12.609 173.777 1.00 31.60 109 ASN B N 1
ATOM 3146 C CA . ASN B 1 109 ? -3.244 12.637 174.305 1.00 27.60 109 ASN B CA 1
ATOM 3147 C C . ASN B 1 109 ? -3.312 11.910 175.643 1.00 27.02 109 ASN B C 1
ATOM 3148 O O . ASN B 1 109 ? -3.610 10.726 175.705 1.00 29.63 109 ASN B O 1
ATOM 3153 N N . VAL B 1 110 ? -3.008 12.640 176.712 1.00 26.55 110 VAL B N 1
ATOM 3154 C CA . VAL B 1 110 ? -2.959 12.089 178.055 1.00 27.94 110 VAL B CA 1
ATOM 3155 C C . VAL B 1 110 ? -3.830 12.933 178.982 1.00 28.61 110 VAL B C 1
ATOM 3156 O O . VAL B 1 110 ? -3.629 14.143 179.089 1.00 31.72 110 VAL B O 1
ATOM 3160 N N . CYS B 1 111 ? -4.792 12.304 179.650 1.00 26.75 111 CYS B N 1
ATOM 3161 C CA A CYS B 1 111 ? -5.755 13.003 180.504 0.50 22.50 111 CYS B CA 1
ATOM 3162 C CA B CYS B 1 111 ? -5.665 13.049 180.539 0.50 20.71 111 CYS B CA 1
ATOM 3163 C C . CYS B 1 111 ? -5.905 12.311 181.845 1.00 18.54 111 CYS B C 1
ATOM 3164 O O . CYS B 1 111 ? -5.997 11.086 181.890 1.00 18.50 111 CYS B O 1
ATOM 3169 N N . GLN B 1 112 ? -5.972 13.083 182.918 1.00 17.07 112 GLN B N 1
ATOM 3170 C CA . GLN B 1 112 ? -6.274 12.529 184.235 1.00 16.94 112 GLN B CA 1
ATOM 3171 C C . GLN B 1 112 ? -7.758 12.216 184.331 1.00 23.51 112 GLN B C 1
ATOM 3172 O O . GLN B 1 112 ? -8.593 12.965 183.817 1.00 24.88 112 GLN B O 1
ATOM 3178 N N . ALA B 1 113 ? -8.095 11.116 184.994 1.00 17.35 113 ALA B N 1
ATOM 3179 C CA . ALA B 1 113 ? -9.482 10.888 185.362 1.00 18.92 113 ALA B CA 1
ATOM 3180 C C . ALA B 1 113 ? -9.549 10.956 186.879 1.00 25.27 113 ALA B C 1
ATOM 3181 O O . ALA B 1 113 ? -8.722 10.352 187.559 1.00 24.68 113 ALA B O 1
ATOM 3183 N N . VAL B 1 114 ? -10.509 11.712 187.401 1.00 16.82 114 VAL B N 1
ATOM 3184 C CA . VAL B 1 114 ? -10.758 11.737 188.834 1.00 17.49 114 VAL B CA 1
ATOM 3185 C C . VAL B 1 114 ? -11.770 10.646 189.118 1.00 21.52 114 VAL B C 1
ATOM 3186 O O . VAL B 1 114 ? -12.881 10.656 188.574 1.00 20.20 114 VAL B O 1
ATOM 3190 N N . VAL B 1 115 ? -11.376 9.706 189.967 1.00 17.47 115 VAL B N 1
ATOM 3191 C CA . VAL B 1 115 ? -12.092 8.442 190.133 1.00 17.23 115 VAL B CA 1
ATOM 3192 C C . VAL B 1 115 ? -13.135 8.483 191.247 1.00 18.11 115 VAL B C 1
ATOM 3193 O O . VAL B 1 115 ? -12.795 8.625 192.413 1.00 16.79 115 VAL B O 1
ATOM 3197 N N . TYR B 1 116 ? -14.403 8.354 190.881 1.00 18.13 116 TYR B N 1
ATOM 3198 C CA . TYR B 1 116 ? -15.454 8.152 191.867 1.00 23.81 116 TYR B CA 1
ATOM 3199 C C . TYR B 1 116 ? -16.077 6.769 191.651 1.00 23.16 116 TYR B C 1
ATOM 3200 O O . TYR B 1 116 ? -17.194 6.622 191.149 1.00 21.02 116 TYR B O 1
ATOM 3209 N N . ILE B 1 117 ? -15.281 5.771 192.011 1.00 22.95 117 ILE B N 1
ATOM 3210 C CA . ILE B 1 117 ? -15.638 4.356 191.987 1.00 20.66 117 ILE B CA 1
ATOM 3211 C C . ILE B 1 117 ? -15.065 3.749 193.256 1.00 25.90 117 ILE B C 1
ATOM 3212 O O . ILE B 1 117 ? -13.882 3.909 193.524 1.00 27.08 117 ILE B O 1
ATOM 3217 N N . SER B 1 118 ? -15.891 3.075 194.048 1.00 22.98 118 SER B N 1
ATOM 3218 C CA . SER B 1 118 ? -15.403 2.492 195.293 1.00 27.25 118 SER B CA 1
ATOM 3219 C C . SER B 1 118 ? -15.431 0.980 195.261 1.00 27.24 118 SER B C 1
ATOM 3220 O O . SER B 1 118 ? -16.470 0.375 194.987 1.00 23.78 118 SER B O 1
ATOM 3223 N N . GLY B 1 119 ? -14.285 0.379 195.565 1.00 21.93 119 GLY B N 1
ATOM 3224 C CA . GLY B 1 119 ? -14.182 -1.064 195.645 1.00 19.62 119 GLY B CA 1
ATOM 3225 C C . GLY B 1 119 ? -12.886 -1.487 196.301 1.00 24.65 119 GLY B C 1
ATOM 3226 O O . GLY B 1 119 ? -12.041 -0.652 196.625 1.00 22.83 119 GLY B O 1
ATOM 3227 N N . GLN B 1 120 ? -12.728 -2.794 196.485 1.00 19.09 120 GLN B N 1
ATOM 3228 C CA . GLN B 1 120 ? -11.545 -3.348 197.117 1.00 23.68 120 GLN B CA 1
ATOM 3229 C C . GLN B 1 120 ? -11.100 -4.615 196.392 1.00 25.76 120 GLN B C 1
ATOM 3230 O O . GLN B 1 120 ? -11.916 -5.458 196.014 1.00 29.34 120 GLN B O 1
ATOM 3236 N N . LYS B 1 121 ? -9.797 -4.724 196.183 1.00 24.08 121 LYS B N 1
ATOM 3237 C CA . LYS B 1 121 ? -9.203 -5.922 195.614 1.00 24.06 121 LYS B CA 1
ATOM 3238 C C . LYS B 1 121 ? -8.551 -6.727 196.733 1.00 29.02 121 LYS B C 1
ATOM 3239 O O . LYS B 1 121 ? -7.792 -6.174 197.527 1.00 29.17 121 LYS B O 1
ATOM 3245 N N . LYS B 1 122 ? -8.874 -8.013 196.833 1.00 25.37 122 LYS B N 1
ATOM 3246 C CA . LYS B 1 122 ? -8.099 -8.910 197.683 1.00 29.49 122 LYS B CA 1
ATOM 3247 C C . LYS B 1 122 ? -7.614 -10.084 196.846 1.00 31.81 122 LYS B C 1
ATOM 3248 O O . LYS B 1 122 ? -8.396 -10.960 196.475 1.00 30.51 122 LYS B O 1
ATOM 3254 N N . GLY B 1 123 ? -6.321 -10.094 196.540 1.00 28.59 123 GLY B N 1
ATOM 3255 C CA . GLY B 1 123 ? -5.777 -11.099 195.643 1.00 29.45 123 GLY B CA 1
ATOM 3256 C C . GLY B 1 123 ? -6.477 -11.002 194.302 1.00 25.15 123 GLY B C 1
ATOM 3257 O O . GLY B 1 123 ? -6.546 -9.924 193.703 1.00 25.98 123 GLY B O 1
ATOM 3258 N N . ASP B 1 124 ? -7.038 -12.120 193.848 1.00 25.87 124 ASP B N 1
ATOM 3259 C CA . ASP B 1 124 ? -7.728 -12.158 192.559 1.00 28.87 124 ASP B CA 1
ATOM 3260 C C . ASP B 1 124 ? -9.240 -11.959 192.706 1.00 23.57 124 ASP B C 1
ATOM 3261 O O . ASP B 1 124 ? -10.011 -12.392 191.857 1.00 26.68 124 ASP B O 1
ATOM 3266 N N . VAL B 1 125 ? -9.664 -11.340 193.799 1.00 22.88 125 VAL B N 1
ATOM 3267 C CA . VAL B 1 125 ? -11.082 -11.083 194.028 1.00 23.80 125 VAL B CA 1
ATOM 3268 C C . VAL B 1 125 ? -11.343 -9.596 194.177 1.00 30.65 125 VAL B C 1
ATOM 3269 O O . VAL B 1 125 ? -10.778 -8.953 195.057 1.00 26.55 125 VAL B O 1
ATOM 3273 N N . VAL B 1 126 ? -12.192 -9.053 193.310 1.00 18.58 126 VAL B N 1
ATOM 3274 C CA . VAL B 1 126 ? -12.555 -7.641 193.385 1.00 18.40 126 VAL B CA 1
ATOM 3275 C C . VAL B 1 126 ? -14.011 -7.486 193.802 1.00 23.60 126 VAL B C 1
ATOM 3276 O O . VAL B 1 126 ? -14.906 -8.067 193.195 1.00 21.67 126 VAL B O 1
ATOM 3280 N N . THR B 1 127 ? -14.236 -6.733 194.874 1.00 20.81 127 THR B N 1
ATOM 3281 C CA . THR B 1 127 ? -15.588 -6.398 195.304 1.00 21.62 127 THR B CA 1
ATOM 3282 C C . THR B 1 127 ? -15.851 -4.922 195.036 1.00 30.56 127 THR B C 1
ATOM 3283 O O . THR B 1 127 ? -15.178 -4.064 195.606 1.00 23.38 127 THR B O 1
ATOM 3287 N N . HIS B 1 128 ? -16.806 -4.622 194.159 1.00 29.02 128 HIS B N 1
ATOM 3288 C CA . HIS B 1 128 ? -17.228 -3.240 193.958 1.00 23.02 128 HIS B CA 1
ATOM 3289 C C . HIS B 1 128 ? -18.200 -2.858 195.077 1.00 27.03 128 HIS B C 1
ATOM 3290 O O . HIS B 1 128 ? -19.022 -3.671 195.484 1.00 30.49 128 HIS B O 1
ATOM 3297 N N . PHE B 1 129 ? -18.096 -1.636 195.593 1.00 25.55 129 PHE B N 1
ATOM 3298 C CA . PHE B 1 129 ? -18.991 -1.192 196.660 1.00 29.70 129 PHE B CA 1
ATOM 3299 C C . PHE B 1 129 ? -20.077 -0.259 196.127 1.00 29.79 129 PHE B C 1
ATOM 3300 O O . PHE B 1 129 ? -21.260 -0.497 196.342 1.00 32.42 129 PHE B O 1
ATOM 3308 N N . ARG B 1 130 ? -19.661 0.788 195.418 1.00 27.21 130 ARG B N 1
ATOM 3309 C CA . ARG B 1 130 ? -20.586 1.799 194.921 1.00 34.98 130 ARG B CA 1
ATOM 3310 C C . ARG B 1 130 ? -19.918 2.721 193.891 1.00 30.87 130 ARG B C 1
ATOM 3311 O O . ARG B 1 130 ? -18.694 2.868 193.881 1.00 26.72 130 ARG B O 1
ATOM 3319 N N . ASP B 1 131 ? -20.753 3.311 193.031 1.00 30.99 131 ASP B N 1
ATOM 3320 C CA . ASP B 1 131 ? -20.402 4.405 192.116 1.00 30.17 131 ASP B CA 1
ATOM 3321 C C . ASP B 1 131 ? -19.637 3.914 190.884 1.00 28.80 131 ASP B C 1
ATOM 3322 O O . ASP B 1 131 ? -18.945 2.896 190.923 1.00 23.45 131 ASP B O 1
ATOM 3327 N N . TYR B 1 132 ? -19.778 4.653 189.786 1.00 28.39 132 TYR B N 1
ATOM 3328 C CA . TYR B 1 132 ? -19.242 4.243 188.491 1.00 26.52 132 TYR B CA 1
ATOM 3329 C C . TYR B 1 132 ? -18.725 5.450 187.709 1.00 27.58 132 TYR B C 1
ATOM 3330 O O . TYR B 1 132 ? -18.761 5.463 186.482 1.00 25.69 132 TYR B O 1
ATOM 3339 N N . GLN B 1 133 ? -18.254 6.468 188.419 1.00 22.76 133 GLN B N 1
ATOM 3340 C CA . GLN B 1 133 ? -18.003 7.759 187.774 1.00 22.08 133 GLN B CA 1
ATOM 3341 C C . GLN B 1 133 ? -16.518 8.062 187.597 1.00 20.53 133 GLN B C 1
ATOM 3342 O O . GLN B 1 133 ? -15.706 7.817 188.495 1.00 21.96 133 GLN B O 1
ATOM 3348 N N . LEU B 1 134 ? -16.179 8.584 186.418 1.00 18.59 134 LEU B N 1
ATOM 3349 C CA . LEU B 1 134 ? -14.886 9.205 186.159 1.00 18.84 134 LEU B CA 1
ATOM 3350 C C . LEU B 1 134 ? -15.117 10.639 185.705 1.00 24.92 134 LEU B C 1
ATOM 3351 O O . LEU B 1 134 ? -16.028 10.907 184.913 1.00 24.16 134 LEU B O 1
ATOM 3356 N N . ARG B 1 135 ? -14.297 11.564 186.195 1.00 18.48 135 ARG B N 1
ATOM 3357 C CA . ARG B 1 135 ? -14.377 12.949 185.737 1.00 18.68 135 ARG B CA 1
ATOM 3358 C C . ARG B 1 135 ? -13.115 13.245 184.941 1.00 18.15 135 ARG B C 1
ATOM 3359 O O . ARG B 1 135 ? -12.010 12.928 185.369 1.00 20.33 135 ARG B O 1
ATOM 3367 N N . ILE B 1 136 ? -13.291 13.811 183.755 1.00 21.09 136 ILE B N 1
ATOM 3368 C CA . ILE B 1 136 ? -12.193 13.961 182.816 1.00 24.39 136 ILE B CA 1
ATOM 3369 C C . ILE B 1 136 ? -12.340 15.297 182.118 1.00 21.41 136 ILE B C 1
ATOM 3370 O O . ILE B 1 136 ? -13.453 15.792 181.971 1.00 24.73 136 ILE B O 1
ATOM 3375 N N . GLN B 1 137 ? -11.227 15.881 181.692 1.00 20.67 137 GLN B N 1
ATOM 3376 C CA . GLN B 1 137 ? -11.277 17.127 180.940 1.00 25.71 137 GLN B CA 1
ATOM 3377 C C . GLN B 1 137 ? -12.132 16.966 179.681 1.00 31.87 137 GLN B C 1
ATOM 3378 O O . GLN B 1 137 ? -12.016 15.971 178.964 1.00 30.18 137 GLN B O 1
ATOM 3384 N N . ASP B 1 138 ? -12.994 17.946 179.431 1.00 32.71 138 ASP B N 1
ATOM 3385 C CA . ASP B 1 138 ? -13.788 17.999 178.211 1.00 32.54 138 ASP B CA 1
ATOM 3386 C C . ASP B 1 138 ? -12.908 18.429 177.032 1.00 32.29 138 ASP B C 1
ATOM 3387 O O . ASP B 1 138 ? -12.306 19.499 177.061 1.00 31.32 138 ASP B O 1
ATOM 3392 N N . ASN B 1 139 ? -12.805 17.561 176.030 1.00 30.97 139 ASN B N 1
ATOM 3393 C CA . ASN B 1 139 ? -12.187 17.887 174.739 1.00 37.31 139 ASN B CA 1
ATOM 3394 C C . ASN B 1 139 ? -12.786 16.948 173.687 1.00 34.28 139 ASN B C 1
ATOM 3395 O O . ASN B 1 139 ? -13.624 16.111 174.024 1.00 29.34 139 ASN B O 1
ATOM 3400 N N . ALA B 1 140 ? -12.366 17.072 172.430 1.00 36.24 140 ALA B N 1
ATOM 3401 C CA . ALA B 1 140 ? -12.964 16.283 171.352 1.00 38.39 140 ALA B CA 1
ATOM 3402 C C . ALA B 1 140 ? -12.802 14.773 171.558 1.00 36.33 140 ALA B C 1
ATOM 3403 O O . ALA B 1 140 ? -13.725 14.003 171.285 1.00 32.81 140 ALA B O 1
ATOM 3405 N N . LEU B 1 141 ? -11.632 14.356 172.032 1.00 29.45 141 LEU B N 1
ATOM 3406 C CA . LEU B 1 141 ? -11.337 12.938 172.204 1.00 28.71 141 LEU B CA 1
ATOM 3407 C C . LEU B 1 141 ? -12.092 12.335 173.373 1.00 28.45 141 LEU B C 1
ATOM 3408 O O . LEU B 1 141 ? -12.529 11.188 173.303 1.00 29.15 141 LEU B O 1
ATOM 3413 N N . THR B 1 142 ? -12.230 13.096 174.457 1.00 29.42 142 THR B N 1
ATOM 3414 C CA . THR B 1 142 ? -12.945 12.576 175.614 1.00 23.45 142 THR B CA 1
ATOM 3415 C C . THR B 1 142 ? -14.453 12.603 175.338 1.00 25.63 142 THR B C 1
ATOM 3416 O O . THR B 1 142 ? -15.183 11.744 175.821 1.00 27.59 142 THR B O 1
ATOM 3420 N N . ARG B 1 143 ? -14.916 13.563 174.539 1.00 28.83 143 ARG B N 1
ATOM 3421 C CA . ARG B 1 143 ? -16.319 13.549 174.118 1.00 33.20 143 ARG B CA 1
ATOM 3422 C C . ARG B 1 143 ? -16.612 12.303 173.275 1.00 33.33 143 ARG B C 1
ATOM 3423 O O . ARG B 1 143 ? -17.667 11.681 173.420 1.00 32.94 143 ARG B O 1
ATOM 3431 N N . GLN B 1 144 ? -15.669 11.923 172.419 1.00 35.14 144 GLN B N 1
ATOM 3432 C CA . GLN B 1 144 ? -15.823 10.712 171.616 1.00 39.50 144 GLN B CA 1
ATOM 3433 C C . GLN B 1 144 ? -15.842 9.467 172.505 1.00 34.66 144 GLN B C 1
ATOM 3434 O O . GLN B 1 144 ? -16.622 8.537 172.284 1.00 31.50 144 GLN B O 1
ATOM 3440 N N . PHE B 1 145 ? -14.984 9.456 173.522 1.00 26.42 145 PHE B N 1
ATOM 3441 C CA . PHE B 1 145 ? -14.959 8.348 174.460 1.00 28.11 145 PHE B CA 1
ATOM 3442 C C . PHE B 1 145 ? -16.266 8.292 175.263 1.00 29.19 145 PHE B C 1
ATOM 3443 O O . PHE B 1 145 ? -16.846 7.219 175.438 1.00 28.42 145 PHE B O 1
ATOM 3451 N N . ARG B 1 146 ? -16.739 9.451 175.715 1.00 25.18 146 ARG B N 1
ATOM 3452 C CA . ARG B 1 146 ? -17.995 9.530 176.459 1.00 27.03 146 ARG B CA 1
ATOM 3453 C C . ARG B 1 146 ? -19.134 8.934 175.639 1.00 28.92 146 ARG B C 1
ATOM 3454 O O . ARG B 1 146 ? -19.934 8.150 176.144 1.00 33.44 146 ARG B O 1
ATOM 3462 N N . ASP B 1 147 ? -19.192 9.306 174.367 1.00 32.68 147 ASP B N 1
ATOM 3463 C CA . ASP B 1 147 ? -20.216 8.791 173.469 1.00 31.66 147 ASP B CA 1
ATOM 3464 C C . ASP B 1 147 ? -20.101 7.286 173.281 1.00 33.25 147 ASP B C 1
ATOM 3465 O O . ASP B 1 147 ? -21.107 6.582 173.253 1.00 36.20 147 ASP B O 1
ATOM 3470 N N . LEU B 1 148 ? -18.874 6.799 173.143 1.00 30.43 148 LEU B N 1
ATOM 3471 C CA . LEU B 1 148 ? -18.641 5.370 172.956 1.00 35.39 148 LEU B CA 1
ATOM 3472 C C . LEU B 1 148 ? -19.265 4.523 174.064 1.00 36.92 148 LEU B C 1
ATOM 3473 O O . LEU B 1 148 ? -19.861 3.481 173.798 1.00 34.28 148 LEU B O 1
ATOM 3478 N N . VAL B 1 149 ? -19.130 4.977 175.306 1.00 33.46 149 VAL B N 1
ATOM 3479 C CA . VAL B 1 149 ? -19.507 4.160 176.455 1.00 32.83 149 VAL B CA 1
ATOM 3480 C C . VAL B 1 149 ? -20.914 4.467 176.963 1.00 33.34 149 VAL B C 1
ATOM 3481 O O . VAL B 1 149 ? -21.310 3.991 178.029 1.00 33.90 149 VAL B O 1
ATOM 3485 N N . GLN B 1 150 ? -21.675 5.221 176.167 1.00 33.34 150 GLN B N 1
ATOM 3486 C CA . GLN B 1 150 ? -22.997 5.718 176.562 1.00 39.54 150 GLN B CA 1
ATOM 3487 C C . GLN B 1 150 ? -23.989 4.644 177.009 1.00 41.28 150 GLN B C 1
ATOM 3488 O O . GLN B 1 150 ? -24.837 4.900 177.859 1.00 49.26 150 GLN B O 1
ATOM 3494 N N . ASP B 1 151 ? -23.894 3.450 176.438 1.00 38.31 151 ASP B N 1
ATOM 3495 C CA . ASP B 1 151 ? -24.837 2.389 176.772 1.00 41.67 151 ASP B CA 1
ATOM 3496 C C . ASP B 1 151 ? -24.435 1.625 178.036 1.00 44.68 151 ASP B C 1
ATOM 3497 O O . ASP B 1 151 ? -25.175 0.762 178.510 1.00 47.78 151 ASP B O 1
ATOM 3502 N N . SER B 1 152 ? -23.264 1.942 178.580 1.00 32.94 152 SER B N 1
ATOM 3503 C CA . SER B 1 152 ? -22.783 1.246 179.766 1.00 31.61 152 SER B CA 1
ATOM 3504 C C . SER B 1 152 ? -23.227 1.963 181.041 1.00 34.88 152 SER B C 1
ATOM 3505 O O . SER B 1 152 ? -23.937 2.972 180.993 1.00 37.34 152 SER B O 1
ATOM 3508 N N . GLN B 1 153 ? -22.817 1.425 182.183 1.00 31.11 153 GLN B N 1
ATOM 3509 C CA . GLN B 1 153 ? -23.130 2.033 183.467 1.00 36.55 153 GLN B CA 1
ATOM 3510 C C . GLN B 1 153 ? -22.041 3.015 183.880 1.00 33.33 153 GLN B C 1
ATOM 3511 O O . GLN B 1 153 ? -22.172 3.709 184.895 1.00 30.03 153 GLN B O 1
ATOM 3517 N N . ILE B 1 154 ? -20.959 3.066 183.109 1.00 26.08 154 ILE B N 1
ATOM 3518 C CA . ILE B 1 154 ? -19.865 3.969 183.445 1.00 25.97 154 ILE B CA 1
ATOM 3519 C C . ILE B 1 154 ? -20.311 5.408 183.169 1.00 33.43 154 ILE B C 1
ATOM 3520 O O . ILE B 1 154 ? -20.795 5.738 182.080 1.00 32.35 154 ILE B O 1
ATOM 3525 N N . ASP B 1 155 ? -20.179 6.250 184.184 1.00 28.93 155 ASP B N 1
ATOM 3526 C CA . ASP B 1 155 ? -20.615 7.636 184.095 1.00 31.56 155 ASP B CA 1
ATOM 3527 C C . ASP B 1 155 ? -19.420 8.557 183.849 1.00 31.89 155 ASP B C 1
ATOM 3528 O O . ASP B 1 155 ? -18.721 8.933 184.783 1.00 26.16 155 ASP B O 1
ATOM 3533 N N . ILE B 1 156 ? -19.174 8.903 182.589 1.00 25.34 156 ILE B N 1
ATOM 3534 C CA . ILE B 1 156 ? -18.104 9.845 182.281 1.00 29.58 156 ILE B CA 1
ATOM 3535 C C . ILE B 1 156 ? -18.625 11.279 182.401 1.00 32.75 156 ILE B C 1
ATOM 3536 O O . ILE B 1 156 ? -19.521 11.684 181.665 1.00 30.95 156 ILE B O 1
ATOM 3541 N N . VAL B 1 157 ? -18.066 12.043 183.333 1.00 28.55 157 VAL B N 1
ATOM 3542 C CA . VAL B 1 157 ? -18.428 13.448 183.472 1.00 32.51 157 VAL B CA 1
ATOM 3543 C C . VAL B 1 157 ? -17.320 14.321 182.900 1.00 28.07 157 VAL B C 1
ATOM 3544 O O . VAL B 1 157 ? -16.205 14.320 183.404 1.00 30.04 157 VAL B O 1
ATOM 3548 N N . LEU B 1 158 ? -17.620 15.048 181.827 1.00 24.74 158 LEU B N 1
ATOM 3549 C CA . LEU B 1 158 ? -16.610 15.900 181.214 1.00 31.79 158 LEU B CA 1
ATOM 3550 C C . LEU B 1 158 ? -16.605 17.267 181.881 1.00 33.12 158 LEU B C 1
ATOM 3551 O O . LEU B 1 158 ? -17.650 17.888 182.049 1.00 37.96 158 LEU B O 1
ATOM 3556 N N . GLU B 1 159 ? -15.422 17.715 182.277 1.00 31.07 159 GLU B N 1
ATOM 3557 C CA . GLU B 1 159 ? -15.272 18.964 183.010 1.00 32.08 159 GLU B CA 1
ATOM 3558 C C . GLU B 1 159 ? -14.694 20.053 182.114 1.00 32.49 159 GLU B C 1
ATOM 3559 O O . GLU B 1 159 ? -13.741 19.807 181.371 1.00 30.43 159 GLU B O 1
ATOM 3565 N N . ALA B 1 160 ? -15.261 21.255 182.194 1.00 39.62 160 ALA B N 1
ATOM 3566 C CA . ALA B 1 160 ? -14.709 22.393 181.469 1.00 38.94 160 ALA B CA 1
ATOM 3567 C C . ALA B 1 160 ? -13.263 22.629 181.913 1.00 37.54 160 ALA B C 1
ATOM 3568 O O . ALA B 1 160 ? -12.394 22.919 181.092 1.00 37.38 160 ALA B O 1
ATOM 3570 N N . ASN B 1 161 ? -13.009 22.470 183.208 1.00 38.30 161 ASN B N 1
ATOM 3571 C CA . ASN B 1 161 ? -11.656 22.575 183.742 1.00 39.13 161 ASN B CA 1
ATOM 3572 C C . ASN B 1 161 ? -11.389 21.500 184.786 1.00 35.64 161 ASN B C 1
ATOM 3573 O O . ASN B 1 161 ? -11.801 21.610 185.949 1.00 37.52 161 ASN B O 1
ATOM 3578 N N . ILE B 1 162 ? -10.684 20.459 184.366 1.00 30.50 162 ILE B N 1
ATOM 3579 C CA . ILE B 1 162 ? -10.496 19.286 185.207 1.00 27.47 162 ILE B CA 1
ATOM 3580 C C . ILE B 1 162 ? -9.650 19.602 186.447 1.00 29.15 162 ILE B C 1
ATOM 3581 O O . ILE B 1 162 ? -9.724 18.888 187.446 1.00 25.10 162 ILE B O 1
ATOM 3586 N N . GLN B 1 163 ? -8.882 20.693 186.397 1.00 25.93 163 GLN B N 1
ATOM 3587 C CA . GLN B 1 163 ? -8.035 21.099 187.527 1.00 34.36 163 GLN B CA 1
ATOM 3588 C C . GLN B 1 163 ? -8.810 21.180 188.835 1.00 28.72 163 GLN B C 1
ATOM 3589 O O . GLN B 1 163 ? -8.306 20.808 189.892 1.00 25.41 163 GLN B O 1
ATOM 3595 N N . GLN B 1 164 ? -10.039 21.674 188.746 1.00 28.18 164 GLN B N 1
ATOM 3596 C CA . GLN B 1 164 ? -10.883 21.850 189.912 1.00 30.52 164 GLN B CA 1
ATOM 3597 C C . GLN B 1 164 ? -11.206 20.506 190.545 1.00 28.84 164 GLN B C 1
ATOM 3598 O O . GLN B 1 164 ? -11.012 20.329 191.743 1.00 24.23 164 GLN B O 1
ATOM 3604 N N . ALA B 1 165 ? -11.670 19.555 189.739 1.00 26.70 165 ALA B N 1
ATOM 3605 C CA . ALA B 1 165 ? -12.010 18.223 190.251 1.00 20.89 165 ALA B CA 1
ATOM 3606 C C . ALA B 1 165 ? -10.801 17.516 190.829 1.00 19.48 165 ALA B C 1
ATOM 3607 O O . ALA B 1 165 ? -10.890 16.842 191.869 1.00 22.44 165 ALA B O 1
ATOM 3609 N N . ILE B 1 166 ? -9.670 17.658 190.151 1.00 18.30 166 ILE B N 1
ATOM 3610 C CA . ILE B 1 166 ? -8.438 17.017 190.603 1.00 16.51 166 ILE B CA 1
ATOM 3611 C C . ILE B 1 166 ? -8.047 17.534 191.975 1.00 20.39 166 ILE B C 1
ATOM 3612 O O . ILE B 1 166 ? -7.782 16.753 192.898 1.00 20.29 166 ILE B O 1
ATOM 3617 N N . TRP B 1 167 ? -8.009 18.855 192.117 1.00 20.19 167 TRP B N 1
ATOM 3618 C CA . TRP B 1 167 ? -7.610 19.438 193.386 1.00 19.77 167 TRP B CA 1
ATOM 3619 C C . TRP B 1 167 ? -8.647 19.201 194.483 1.00 18.72 167 TRP B C 1
ATOM 3620 O O . TRP B 1 167 ? -8.285 19.043 195.643 1.00 18.18 167 TRP B O 1
ATOM 3631 N N . TYR B 1 168 ? -9.929 19.161 194.129 1.00 17.49 168 TYR B N 1
ATOM 3632 C CA . TYR B 1 168 ? -10.948 18.856 195.136 1.00 17.34 168 TYR B CA 1
ATOM 3633 C C . TYR B 1 168 ? -10.693 17.472 195.734 1.00 20.38 168 TYR B C 1
ATOM 3634 O O . TYR B 1 168 ? -10.696 17.291 196.958 1.00 18.58 168 TYR B O 1
ATOM 3643 N N . LYS B 1 169 ? -10.425 16.506 194.863 1.00 18.70 169 LYS B N 1
ATOM 3644 C CA . LYS B 1 169 ? -10.111 15.153 195.296 1.00 18.53 169 LYS B CA 1
ATOM 3645 C C . LYS B 1 169 ? -8.791 15.094 196.084 1.00 19.17 169 LYS B C 1
ATOM 3646 O O . LYS B 1 169 ? -8.698 14.383 197.083 1.00 21.93 169 LYS B O 1
ATOM 3652 N N . LEU B 1 170 ? -7.774 15.841 195.650 1.00 18.65 170 LEU B N 1
ATOM 3653 C CA . LEU B 1 170 ? -6.536 15.929 196.421 1.00 17.31 170 LEU B CA 1
ATOM 3654 C C . LEU B 1 170 ? -6.824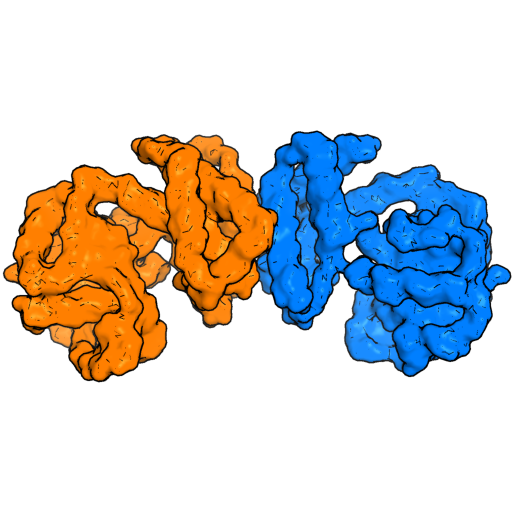 16.345 197.873 1.00 20.76 170 LEU B C 1
ATOM 3655 O O . LEU B 1 170 ? -6.284 15.767 198.829 1.00 19.59 170 LEU B O 1
ATOM 3660 N N . LEU B 1 171 ? -7.680 17.346 198.036 1.00 16.83 171 LEU B N 1
ATOM 3661 C CA . LEU B 1 171 ? -8.034 17.820 199.376 1.00 18.69 171 LEU B CA 1
ATOM 3662 C C . LEU B 1 171 ? -8.852 16.800 200.165 1.00 18.63 171 LEU B C 1
ATOM 3663 O O . LEU B 1 171 ? -8.599 16.580 201.363 1.00 19.78 171 LEU B O 1
ATOM 3668 N N . VAL B 1 172 ? -9.853 16.205 199.519 1.00 17.19 172 VAL B N 1
ATOM 3669 C CA . VAL B 1 172 ? -10.634 15.154 200.166 1.00 23.37 172 VAL B CA 1
ATOM 3670 C C . VAL B 1 172 ? -9.711 14.031 200.675 1.00 27.85 172 VAL B C 1
ATOM 3671 O O . VAL B 1 172 ? -9.887 13.537 201.802 1.00 20.93 172 VAL B O 1
ATOM 3675 N N . ASN B 1 173 ? -8.707 13.658 199.880 1.00 21.93 173 ASN B N 1
ATOM 3676 C CA . ASN B 1 173 ? -7.726 12.670 200.327 1.00 22.51 173 ASN B CA 1
ATOM 3677 C C . ASN B 1 173 ? -6.844 13.229 201.433 1.00 26.13 173 ASN B C 1
ATOM 3678 O O . ASN B 1 173 ? -6.569 12.547 202.428 1.00 28.59 173 ASN B O 1
ATOM 3683 N N . LEU B 1 174 ? -6.402 14.471 201.256 1.00 19.61 174 LEU B N 1
ATOM 3684 C CA . LEU B 1 174 ? -5.448 15.093 202.164 1.00 21.17 174 LEU B CA 1
ATOM 3685 C C . LEU B 1 174 ? -5.897 15.063 203.625 1.00 24.91 174 LEU B C 1
ATOM 3686 O O . LEU B 1 174 ? -5.099 14.793 204.509 1.00 26.44 174 LEU B O 1
ATOM 3691 N N . GLY B 1 175 ? -7.177 15.333 203.856 1.00 14.13 175 GLY B N 1
ATOM 3692 C CA . GLY B 1 175 ? -7.715 15.416 205.201 1.00 15.49 175 GLY B CA 1
ATOM 3693 C C . GLY B 1 175 ? -7.907 14.091 205.915 1.00 21.41 175 GLY B C 1
ATOM 3694 O O . GLY B 1 175 ? -7.272 13.836 206.938 1.00 24.53 175 GLY B O 1
ATOM 3695 N N . ILE B 1 176 ? -8.791 13.250 205.387 1.00 18.14 176 ILE B N 1
ATOM 3696 C CA . ILE B 1 176 ? -9.160 12.014 206.066 1.00 14.94 176 ILE B CA 1
ATOM 3697 C C . ILE B 1 176 ? -8.162 10.868 205.802 1.00 14.67 176 ILE B C 1
ATOM 3698 O O . ILE B 1 176 ? -7.968 10.007 206.663 1.00 14.42 176 ILE B O 1
ATOM 3703 N N . ASN B 1 177 ? -7.516 10.832 204.634 1.00 14.17 177 ASN B N 1
ATOM 3704 C CA . ASN B 1 177 ? -6.566 9.737 204.412 1.00 14.85 177 ASN B CA 1
ATOM 3705 C C . ASN B 1 177 ? -5.304 9.958 205.247 1.00 17.54 177 ASN B C 1
ATOM 3706 O O . ASN B 1 177 ? -4.762 9.008 205.782 1.00 17.94 177 ASN B O 1
ATOM 3711 N N . SER B 1 178 ? -4.843 11.204 205.379 1.00 16.15 178 SER B N 1
ATOM 3712 C CA . SER B 1 178 ? -3.653 11.459 206.210 1.00 14.67 178 SER B CA 1
ATOM 3713 C C . SER B 1 178 ? -3.937 11.113 207.673 1.00 17.76 178 SER B C 1
ATOM 3714 O O . SER B 1 178 ? -3.112 10.514 208.370 1.00 17.83 178 SER B O 1
ATOM 3717 N N . ILE B 1 179 ? -5.127 11.482 208.126 1.00 15.87 179 ILE B N 1
ATOM 3718 C CA A ILE B 1 179 ? -5.524 11.334 209.527 0.50 18.27 179 ILE B CA 1
ATOM 3719 C CA B ILE B 1 179 ? -5.453 11.324 209.535 0.50 18.87 179 ILE B CA 1
ATOM 3720 C C . ILE B 1 179 ? -5.696 9.866 209.910 1.00 19.08 179 ILE B C 1
ATOM 3721 O O . ILE B 1 179 ? -5.206 9.409 210.947 1.00 18.47 179 ILE B O 1
ATOM 3730 N N . THR B 1 180 ? -6.417 9.133 209.069 1.00 18.10 180 THR B N 1
ATOM 3731 C CA . THR B 1 180 ? -6.629 7.721 209.356 1.00 17.36 180 THR B CA 1
ATOM 3732 C C . THR B 1 180 ? -5.311 6.946 209.256 1.00 15.18 180 THR B C 1
ATOM 3733 O O . THR B 1 180 ? -5.055 6.051 210.057 1.00 16.99 180 THR B O 1
ATOM 3737 N N . ALA B 1 181 ? -4.475 7.281 208.279 1.00 14.36 181 ALA B N 1
ATOM 3738 C CA . ALA B 1 181 ? -3.208 6.572 208.122 1.00 17.82 181 ALA B CA 1
ATOM 3739 C C . ALA B 1 181 ? -2.262 6.842 209.301 1.00 15.17 181 ALA B C 1
ATOM 3740 O O . ALA B 1 181 ? -1.774 5.907 209.947 1.00 18.09 181 ALA B O 1
ATOM 3742 N N . LEU B 1 182 ? -2.016 8.113 209.586 1.00 16.12 182 LEU B N 1
ATOM 3743 C CA . LEU B 1 182 ? -1.117 8.466 210.683 1.00 18.83 182 LEU B CA 1
ATOM 3744 C C . LEU B 1 182 ? -1.694 8.038 212.023 1.00 18.54 182 LEU B C 1
ATOM 3745 O O . LEU B 1 182 ? -0.962 7.617 212.919 1.00 21.73 182 LEU B O 1
ATOM 3750 N N . GLY B 1 183 ? -3.014 8.113 212.156 1.00 17.99 183 GLY B N 1
ATOM 3751 C CA . GLY B 1 183 ? -3.652 7.698 213.392 1.00 15.64 183 GLY B CA 1
ATOM 3752 C C . GLY B 1 183 ? -3.768 6.186 213.524 1.00 23.44 183 GLY B C 1
ATOM 3753 O O . GLY B 1 183 ? -4.122 5.697 214.595 1.00 24.66 183 GLY B O 1
ATOM 3754 N N . ARG B 1 184 ? -3.458 5.452 212.450 1.00 15.43 184 ARG B N 1
ATOM 3755 C CA . ARG B 1 184 ? -3.713 4.012 212.391 1.00 17.19 184 ARG B CA 1
ATOM 3756 C C . ARG B 1 184 ? -5.126 3.649 212.847 1.00 18.27 184 ARG B C 1
ATOM 3757 O O . ARG B 1 184 ? -5.303 2.692 213.594 1.00 18.98 184 ARG B O 1
ATOM 3765 N N . GLN B 1 185 ? -6.112 4.424 212.413 1.00 20.54 185 GLN B N 1
ATOM 3766 C CA . GLN B 1 185 ? -7.501 4.198 212.810 1.00 23.11 185 GLN B CA 1
ATOM 3767 C C . GLN B 1 185 ? -8.441 4.367 211.642 1.00 21.10 185 GLN B C 1
ATOM 3768 O O . GLN B 1 185 ? -8.139 5.092 210.698 1.00 19.39 185 GLN B O 1
ATOM 3774 N N . THR B 1 186 ? -9.600 3.724 211.720 1.00 17.46 186 THR B N 1
ATOM 3775 C CA . THR B 1 186 ? -10.699 4.041 210.819 1.00 17.45 186 THR B CA 1
ATOM 3776 C C . THR B 1 186 ? -11.165 5.477 211.039 1.00 18.85 186 THR B C 1
ATOM 3777 O O . 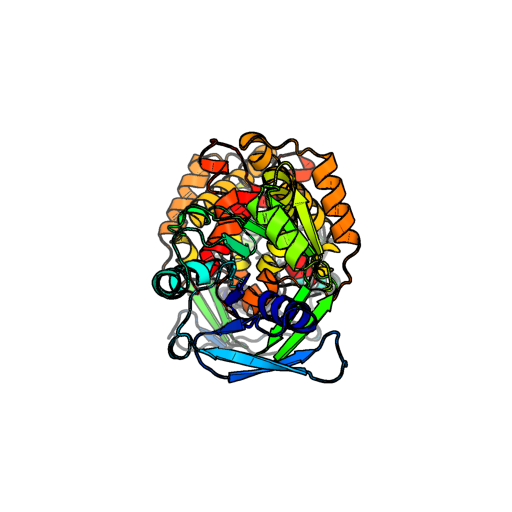THR B 1 186 ? -10.662 6.173 211.923 1.00 17.70 186 THR B O 1
ATOM 3781 N N . VAL B 1 187 ? -12.175 5.902 210.284 1.00 18.70 187 VAL B N 1
ATOM 3782 C CA . VAL B 1 187 ? -12.630 7.279 210.375 1.00 14.09 187 VAL B CA 1
ATOM 3783 C C . VAL B 1 187 ? -13.234 7.588 211.743 1.00 14.16 187 VAL B C 1
ATOM 3784 O O . VAL B 1 187 ? -13.460 8.750 212.048 1.00 19.59 187 VAL B O 1
ATOM 3788 N N . ALA B 1 188 ? -13.467 6.557 212.570 1.00 17.20 188 ALA B N 1
ATOM 3789 C CA . ALA B 1 188 ? -13.950 6.757 213.940 1.00 15.53 188 ALA B CA 1
ATOM 3790 C C . ALA B 1 188 ? -13.036 7.690 214.727 1.00 18.56 188 ALA B C 1
ATOM 3791 O O . ALA B 1 188 ? -13.460 8.281 215.724 1.00 18.91 188 ALA B O 1
ATOM 3793 N N . ILE B 1 189 ? -11.787 7.820 214.282 1.00 17.40 189 ILE B N 1
ATOM 3794 C CA . ILE B 1 189 ? -10.831 8.725 214.927 1.00 19.36 189 ILE B CA 1
ATOM 3795 C C . ILE B 1 189 ? -11.333 10.174 214.932 1.00 20.33 189 ILE B C 1
ATOM 3796 O O . ILE B 1 189 ? -10.910 10.975 215.757 1.00 15.09 189 ILE B O 1
ATOM 3801 N N . MET B 1 190 ? -12.259 10.502 214.033 1.00 15.71 190 MET B N 1
ATOM 3802 C CA . MET B 1 190 ? -12.800 11.854 213.962 1.00 19.15 190 MET B CA 1
ATOM 3803 C C . MET B 1 190 ? -13.749 12.188 215.123 1.00 14.48 190 MET B C 1
ATOM 3804 O O . MET B 1 190 ? -14.188 13.310 215.249 1.00 18.47 190 MET B O 1
ATOM 3809 N N . HIS B 1 191 ? -14.064 11.220 215.973 1.00 15.47 191 HIS B N 1
ATOM 3810 C CA . HIS B 1 191 ? -14.858 11.539 217.155 1.00 18.53 191 HIS B CA 1
ATOM 3811 C C . HIS B 1 191 ? -14.042 12.339 218.185 1.00 16.00 191 HIS B C 1
ATOM 3812 O O . HIS B 1 191 ? -14.606 12.953 219.090 1.00 18.55 191 HIS B O 1
ATOM 3819 N N . ASN B 1 192 ? -12.718 12.322 218.057 1.00 18.14 192 ASN B N 1
ATOM 3820 C CA . ASN B 1 192 ? -11.841 13.194 218.850 1.00 16.78 192 ASN B CA 1
ATOM 3821 C C . ASN B 1 192 ? -11.938 14.638 218.362 1.00 16.94 192 ASN B C 1
ATOM 3822 O O . ASN B 1 192 ? -11.634 14.911 217.200 1.00 18.56 192 ASN B O 1
ATOM 3827 N N . PRO B 1 193 ? -12.361 15.570 219.225 1.00 15.78 193 PRO B N 1
ATOM 3828 C CA . PRO B 1 193 ? -12.495 16.940 218.703 1.00 19.15 193 PRO B CA 1
ATOM 3829 C C . PRO B 1 193 ? -11.161 17.559 218.261 1.00 18.43 193 PRO B C 1
ATOM 3830 O O . PRO B 1 193 ? -11.137 18.350 217.309 1.00 18.34 193 PRO B O 1
ATOM 3834 N N . GLU B 1 194 ? -10.063 17.186 218.910 1.00 16.02 194 GLU B N 1
ATOM 3835 C CA . GLU B 1 194 ? -8.754 17.691 218.514 1.00 15.63 194 GLU B CA 1
ATOM 3836 C C . GLU B 1 194 ? -8.391 17.233 217.100 1.00 15.39 194 GLU B C 1
ATOM 3837 O O . GLU B 1 194 ? -7.776 17.975 216.334 1.00 15.50 194 GLU B O 1
ATOM 3843 N N . ILE B 1 195 ? -8.763 15.999 216.773 1.00 16.12 195 ILE B N 1
ATOM 3844 C CA . ILE B 1 195 ? -8.521 15.467 215.441 1.00 13.91 195 ILE B CA 1
ATOM 3845 C C . ILE B 1 195 ? -9.334 16.230 214.390 1.00 16.59 195 ILE B C 1
ATOM 3846 O O . ILE B 1 195 ? -8.834 16.504 213.301 1.00 16.65 195 ILE B O 1
ATOM 3851 N N . ARG B 1 196 ? -10.583 16.575 214.710 1.00 16.95 196 ARG B N 1
ATOM 3852 C CA . ARG B 1 196 ? -11.389 17.343 213.756 1.00 15.01 196 ARG B CA 1
ATOM 3853 C C . ARG B 1 196 ? -10.818 18.747 213.557 1.00 17.50 196 ARG B C 1
ATOM 3854 O O . ARG B 1 196 ? -10.885 19.285 212.456 1.00 18.92 196 ARG B O 1
ATOM 3862 N N . ILE B 1 197 ? -10.270 19.346 214.610 1.00 19.65 197 ILE B N 1
ATOM 3863 C CA . ILE B 1 197 ? -9.629 20.655 214.468 1.00 20.21 197 ILE B CA 1
ATOM 3864 C C . ILE B 1 197 ? -8.400 20.573 213.557 1.00 18.39 197 ILE B C 1
ATOM 3865 O O . ILE B 1 197 ? -8.220 21.402 212.652 1.00 21.11 197 ILE B O 1
ATOM 3870 N N . LEU B 1 198 ? -7.545 19.589 213.819 1.00 17.55 198 LEU B N 1
ATOM 3871 C CA . LEU B 1 198 ? -6.399 19.313 212.966 1.00 15.25 198 LEU B CA 1
ATOM 3872 C C . LEU B 1 198 ? -6.822 19.061 211.521 1.00 15.64 198 LEU B C 1
ATOM 3873 O O . LEU B 1 198 ? -6.186 19.551 210.582 1.00 16.27 198 LEU B O 1
ATOM 3878 N N . CYS B 1 199 ? -7.865 18.250 211.351 1.00 15.03 199 CYS B N 1
ATOM 3879 C CA . CYS B 1 199 ? -8.352 17.928 210.009 1.00 17.95 199 CYS B CA 1
ATOM 3880 C C . CYS B 1 199 ? -8.685 19.191 209.237 1.00 17.64 199 CYS B C 1
ATOM 3881 O O . CYS B 1 199 ? -8.297 19.351 208.080 1.00 15.94 199 CYS B O 1
ATOM 3884 N N . ARG B 1 200 ? -9.430 20.082 209.878 1.00 16.84 200 ARG B N 1
ATOM 3885 C CA . ARG B 1 200 ? -9.824 21.319 209.223 1.00 23.95 200 ARG B CA 1
ATOM 3886 C C . ARG B 1 200 ? -8.616 22.208 208.898 1.00 23.22 200 ARG B C 1
ATOM 3887 O O . ARG B 1 200 ? -8.543 22.780 207.818 1.00 18.27 200 ARG B O 1
ATOM 3895 N N . GLN B 1 201 ? -7.669 22.307 209.827 1.00 18.55 201 GLN B N 1
ATOM 3896 C CA . GLN B 1 201 ? -6.453 23.094 209.601 1.00 14.56 201 GLN B CA 1
ATOM 3897 C C . GLN B 1 201 ? -5.626 22.511 208.461 1.00 18.29 201 GLN B C 1
ATOM 3898 O O . GLN B 1 201 ? -5.023 23.237 207.676 1.00 19.64 201 GLN B O 1
ATOM 3904 N N . LEU B 1 202 ? -5.602 21.186 208.388 1.00 15.56 202 LEU B N 1
ATOM 3905 C CA . LEU B 1 202 ? -4.896 20.486 207.326 1.00 15.41 202 LEU B CA 1
ATOM 3906 C C . LEU B 1 202 ? -5.547 20.807 205.973 1.00 22.22 202 LEU B C 1
ATOM 3907 O O . LEU B 1 202 ? -4.864 21.087 204.992 1.00 17.29 202 LEU B O 1
ATOM 3912 N N . LEU B 1 203 ? -6.875 20.777 205.924 1.00 15.69 203 LEU B N 1
ATOM 3913 C CA . LEU B 1 203 ? -7.570 21.096 204.678 1.00 16.88 203 LEU B CA 1
ATOM 3914 C C . LEU B 1 203 ? -7.301 22.543 204.273 1.00 19.40 203 LEU B C 1
ATOM 3915 O O . LEU B 1 203 ? -7.185 22.859 203.086 1.00 20.00 203 LEU B O 1
ATOM 3920 N N . LEU B 1 204 ? -7.198 23.420 205.272 1.00 15.28 204 LEU B N 1
ATOM 3921 C CA . LEU B 1 204 ? -6.910 24.831 205.022 1.00 20.79 204 LEU B CA 1
ATOM 3922 C C . LEU B 1 204 ? -5.528 25.008 204.401 1.00 24.01 204 LEU B C 1
ATOM 3923 O O . LEU B 1 204 ? -5.370 25.792 203.465 1.00 23.38 204 LEU B O 1
ATOM 3928 N N . ASP B 1 205 ? -4.531 24.278 204.911 1.00 23.01 205 ASP B N 1
ATOM 3929 C CA . ASP B 1 205 ? -3.197 24.299 204.296 1.00 16.18 205 ASP B CA 1
ATOM 3930 C C . ASP B 1 205 ? -3.302 23.880 202.845 1.00 17.16 205 ASP B C 1
ATOM 3931 O O . ASP B 1 205 ? -2.715 24.516 201.956 1.00 21.68 205 ASP B O 1
ATOM 3936 N N . GLY B 1 206 ? -4.040 22.796 202.606 1.00 19.38 206 GLY B N 1
ATOM 3937 C CA . GLY B 1 206 ? -4.216 22.300 201.255 1.00 22.88 206 GLY B CA 1
ATOM 3938 C C . GLY B 1 206 ? -4.906 23.315 200.366 1.00 20.12 206 GLY B C 1
ATOM 3939 O O . GLY B 1 206 ? -4.542 23.504 199.197 1.00 20.75 206 GLY B O 1
ATOM 3940 N N . CYS B 1 207 ? -5.915 23.974 200.916 1.00 18.91 207 CYS B N 1
ATOM 3941 C CA A CYS B 1 207 ? -6.627 25.025 200.204 0.50 20.49 207 CYS B CA 1
ATOM 3942 C CA B CYS B 1 207 ? -6.611 25.024 200.179 0.50 19.04 207 CYS B CA 1
ATOM 3943 C C . CYS B 1 207 ? -5.690 26.169 199.800 1.00 25.86 207 CYS B C 1
ATOM 3944 O O . CYS B 1 207 ? -5.779 26.693 198.687 1.00 21.71 207 CYS B O 1
ATOM 3949 N N . ARG B 1 208 ? -4.803 26.563 200.717 1.00 17.58 208 ARG B N 1
ATOM 3950 C CA . ARG B 1 208 ? -3.873 27.646 200.415 1.00 26.50 208 ARG B CA 1
ATOM 3951 C C . ARG B 1 208 ? -2.941 27.274 199.258 1.00 25.08 208 ARG B C 1
ATOM 3952 O O . ARG B 1 208 ? -2.617 28.122 198.426 1.00 22.20 208 ARG B O 1
ATOM 3960 N N . VAL B 1 209 ? -2.535 26.009 199.186 1.00 20.07 209 VAL B N 1
ATOM 3961 C CA . VAL B 1 209 ? -1.700 25.562 198.077 1.00 21.32 209 VAL B CA 1
ATOM 3962 C C . VAL B 1 209 ? -2.521 25.612 196.781 1.00 21.22 209 VAL B C 1
ATOM 3963 O O . VAL B 1 209 ? -2.051 26.117 195.757 1.00 20.88 209 VAL B O 1
ATOM 3967 N N . ALA B 1 210 ? -3.748 25.098 196.833 1.00 20.11 210 ALA B N 1
ATOM 3968 C CA . ALA B 1 210 ? -4.639 25.124 195.665 1.00 25.64 210 ALA B CA 1
ATOM 3969 C C . ALA B 1 210 ? -4.811 26.545 195.122 1.00 28.71 210 ALA B C 1
ATOM 3970 O O . ALA B 1 210 ? -4.787 26.774 193.909 1.00 25.29 210 ALA B O 1
ATOM 3972 N N . GLN B 1 211 ? -4.983 27.498 196.029 1.00 26.86 211 GLN B N 1
ATOM 3973 C CA . GLN B 1 211 ? -5.118 28.897 195.638 1.00 27.00 211 GLN B CA 1
ATOM 3974 C C . GLN B 1 211 ? -3.862 29.401 194.924 1.00 31.63 211 GLN B C 1
ATOM 3975 O O . GLN B 1 211 ? -3.950 30.068 193.891 1.00 34.14 211 GLN B O 1
ATOM 3981 N N . ALA B 1 212 ? -2.693 29.088 195.476 1.00 25.21 212 ALA B N 1
ATOM 3982 C CA . ALA B 1 212 ? -1.445 29.483 194.833 1.00 24.52 212 ALA B CA 1
ATOM 3983 C C . ALA B 1 212 ? -1.313 28.833 193.453 1.00 23.68 212 ALA B C 1
ATOM 3984 O O . ALA B 1 212 ? -0.624 29.353 192.582 1.00 30.35 212 ALA B O 1
ATOM 3986 N N . GLU B 1 213 ? -1.979 27.697 193.255 1.00 26.28 213 GLU B N 1
ATOM 3987 C CA . GLU B 1 213 ? -1.984 27.038 191.950 1.00 32.40 213 GLU B CA 1
ATOM 3988 C C . GLU B 1 213 ? -3.085 27.587 191.042 1.00 37.56 213 GLU B C 1
ATOM 3989 O O . GLU B 1 213 ? -3.239 27.143 189.901 1.00 32.10 213 GLU B O 1
ATOM 3995 N N . GLY B 1 214 ? -3.844 28.552 191.553 1.00 34.16 214 GLY B N 1
ATOM 3996 C CA . GLY B 1 214 ? -4.844 29.235 190.758 1.00 35.37 214 GLY B CA 1
ATOM 3997 C C . GLY B 1 214 ? -6.264 28.707 190.853 1.00 33.60 214 GLY B C 1
ATOM 3998 O O . GLY B 1 214 ? -7.101 29.025 190.010 1.00 32.22 214 GLY B O 1
ATOM 3999 N N . LEU B 1 215 ? -6.553 27.907 191.874 1.00 25.88 215 LEU B N 1
ATOM 4000 C CA . LEU B 1 215 ? -7.902 27.383 192.041 1.00 24.52 215 LEU B CA 1
ATOM 4001 C C . LEU B 1 215 ? -8.714 28.252 192.993 1.00 32.55 215 LEU B C 1
ATOM 4002 O O . LEU B 1 215 ? -8.178 28.790 193.963 1.00 32.31 215 LEU B O 1
ATOM 4007 N N . ASN B 1 216 ? -10.009 28.375 192.712 1.00 28.13 216 ASN B N 1
ATOM 4008 C CA . ASN B 1 216 ? -10.891 29.256 193.480 1.00 34.52 216 ASN B CA 1
ATOM 4009 C C . ASN B 1 216 ? -11.460 28.625 194.759 1.00 37.77 216 ASN B C 1
ATOM 4010 O O . ASN B 1 216 ? -12.606 28.886 195.124 1.00 42.29 216 ASN B O 1
ATOM 4015 N N . PHE B 1 217 ? -10.656 27.823 195.448 1.00 28.45 217 PHE B N 1
ATOM 4016 C CA . PHE B 1 217 ? -11.098 27.172 196.683 1.00 24.88 217 PHE B CA 1
ATOM 4017 C C . PHE B 1 217 ? -11.058 28.149 197.868 1.00 30.02 217 PHE B C 1
ATOM 4018 O O . PHE B 1 217 ? -10.267 29.097 197.871 1.00 31.57 217 PHE B O 1
ATOM 4026 N N . SER B 1 218 ? -11.902 27.915 198.875 1.00 28.72 218 SER B N 1
ATOM 4027 C CA . SER B 1 218 ? -12.012 28.827 200.017 1.00 25.34 218 SER B CA 1
ATOM 4028 C C . SER B 1 218 ? -12.369 28.080 201.289 1.00 23.59 218 SER B C 1
ATOM 4029 O O . SER B 1 218 ? -12.362 26.851 201.312 1.00 23.55 218 SER B O 1
ATOM 4032 N N . GLU B 1 219 ? -12.690 28.819 202.345 1.00 24.18 219 GLU B N 1
ATOM 4033 C CA . GLU B 1 219 ? -13.129 28.174 203.578 1.00 29.52 219 GLU B CA 1
ATOM 4034 C C . GLU B 1 219 ? -14.463 27.434 203.369 1.00 29.22 219 GLU B C 1
ATOM 4035 O O . GLU B 1 219 ? -14.724 26.425 204.022 1.00 24.44 219 GLU B O 1
ATOM 4041 N N . GLN B 1 220 ? -15.295 27.924 202.452 1.00 24.62 220 GLN B N 1
ATOM 4042 C CA . GLN B 1 220 ? -16.510 27.208 202.074 1.00 29.24 220 GLN B CA 1
ATOM 4043 C C . GLN B 1 220 ? -16.182 25.824 201.539 1.00 28.77 220 GLN B C 1
ATOM 4044 O O . GLN B 1 220 ? -16.877 24.856 201.835 1.00 31.62 220 GLN B O 1
ATOM 4050 N N . THR B 1 221 ? -15.130 25.739 200.734 1.00 26.26 221 THR B N 1
ATOM 4051 C CA . THR B 1 221 ? -14.705 24.462 200.175 1.00 26.62 221 THR B CA 1
ATOM 4052 C C . THR B 1 221 ? -14.339 23.495 201.294 1.00 23.19 221 THR B C 1
ATOM 4053 O O . THR B 1 221 ? -14.770 22.340 201.299 1.00 24.09 221 THR B O 1
ATOM 4057 N N . VAL B 1 222 ? -13.550 23.987 202.244 1.00 22.24 222 VAL B N 1
ATOM 4058 C CA . VAL B 1 222 ? -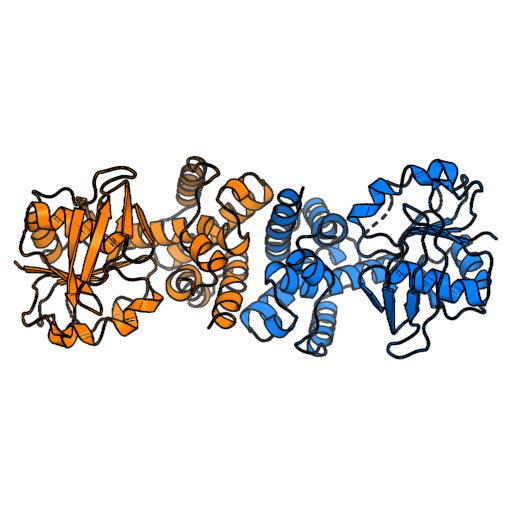13.155 23.222 203.426 1.00 18.22 222 VAL B CA 1
ATOM 4059 C C . VAL B 1 222 ? -14.386 22.755 204.218 1.00 21.29 222 VAL B C 1
ATOM 4060 O O . VAL B 1 222 ? -14.483 21.591 204.598 1.00 22.34 222 VAL B O 1
ATOM 4064 N N . ASP B 1 223 ? -15.324 23.661 204.453 1.00 22.77 223 ASP B N 1
ATOM 4065 C CA . ASP B 1 223 ? -16.572 23.299 205.129 1.00 26.26 223 ASP B CA 1
ATOM 4066 C C . ASP B 1 223 ? -17.308 22.159 204.409 1.00 24.50 223 ASP B C 1
ATOM 4067 O O . ASP B 1 223 ? -17.811 21.235 205.060 1.00 23.28 223 ASP B O 1
ATOM 4072 N N . THR B 1 224 ? -17.384 22.216 203.079 1.00 21.97 224 THR B N 1
ATOM 4073 C CA . THR B 1 224 ? -18.116 21.181 202.358 1.00 17.62 224 THR B CA 1
ATOM 4074 C C . THR B 1 224 ? -17.416 19.837 202.530 1.00 23.57 224 THR B C 1
ATOM 4075 O O . THR B 1 224 ? -18.070 18.802 202.654 1.00 23.13 224 THR B O 1
ATOM 4079 N N . ILE B 1 225 ? -16.087 19.847 202.567 1.00 19.84 225 ILE B N 1
ATOM 4080 C CA . ILE B 1 225 ? -15.354 18.603 202.738 1.00 20.48 225 ILE B CA 1
ATOM 4081 C C . ILE B 1 225 ? -15.517 18.052 204.165 1.00 17.84 225 ILE B C 1
ATOM 4082 O O . ILE B 1 225 ? -15.647 16.839 204.346 1.00 21.14 225 ILE B O 1
ATOM 4087 N N . MET B 1 226 ? -15.526 18.927 205.170 1.00 17.80 226 MET B N 1
ATOM 4088 C CA . MET B 1 226 ? -15.762 18.464 206.545 1.00 25.36 226 MET B CA 1
ATOM 4089 C C . MET B 1 226 ? -17.179 17.868 206.663 1.00 24.47 226 MET B C 1
ATOM 4090 O O . MET B 1 226 ? -17.405 16.888 207.360 1.00 20.49 226 MET B O 1
ATOM 4095 N N . THR B 1 227 ? -18.128 18.461 205.956 1.00 19.96 227 THR B N 1
ATOM 4096 C CA . THR B 1 227 ? -19.496 17.951 205.952 1.00 22.27 227 THR B CA 1
ATOM 4097 C C . THR B 1 227 ? -19.555 16.542 205.363 1.00 25.72 227 THR B C 1
ATOM 4098 O O . THR B 1 227 ? -20.170 15.651 205.949 1.00 22.47 227 THR B O 1
ATOM 4102 N N . ILE B 1 228 ? -18.896 16.341 204.223 1.00 21.24 228 ILE B N 1
ATOM 4103 C CA . ILE B 1 228 ? -18.760 15.010 203.630 1.00 26.58 228 ILE B CA 1
ATOM 4104 C C . ILE B 1 228 ? -18.204 13.981 204.617 1.00 25.12 228 ILE B C 1
ATOM 4105 O O . ILE B 1 228 ? -18.742 12.879 204.737 1.00 22.04 228 ILE B O 1
ATOM 4110 N N . TYR B 1 229 ? -17.126 14.340 205.315 1.00 17.17 229 TYR B N 1
ATOM 4111 C CA . TYR B 1 229 ? -16.533 13.446 206.307 1.00 17.77 229 TYR B CA 1
ATOM 4112 C C . TYR B 1 229 ? -17.556 13.034 207.380 1.00 20.22 229 TYR B C 1
ATOM 4113 O O . TYR B 1 229 ? -17.531 11.904 207.880 1.00 19.05 229 TYR B O 1
ATOM 4122 N N . GLN B 1 230 ? -18.454 13.947 207.730 1.00 17.58 230 GLN B N 1
ATOM 4123 C CA . GLN B 1 230 ? -19.456 13.660 208.771 1.00 18.67 230 GLN B CA 1
ATOM 4124 C C . GLN B 1 230 ? -20.457 12.572 208.362 1.00 24.18 230 GLN B C 1
ATOM 4125 O O . GLN B 1 230 ? -21.210 12.057 209.198 1.00 20.60 230 GLN B O 1
ATOM 4131 N N . GLY B 1 231 ? -20.482 12.237 207.075 1.00 21.80 231 GLY B N 1
ATOM 4132 C CA . GLY B 1 231 ? -21.377 11.198 206.589 1.00 24.23 231 GLY B CA 1
ATOM 4133 C C . GLY B 1 231 ? -20.803 9.793 206.662 1.00 21.25 231 GLY B C 1
ATOM 4134 O O . GLY B 1 231 ? -21.536 8.818 206.515 1.00 19.59 231 GLY B O 1
ATOM 4135 N N . TYR B 1 232 ? -19.492 9.679 206.874 1.00 19.32 232 TYR B N 1
ATOM 4136 C CA . TYR B 1 232 ? -18.828 8.366 206.915 1.00 22.22 232 TYR B CA 1
ATOM 4137 C C . TYR B 1 232 ? -19.144 7.577 208.183 1.00 19.93 232 TYR B C 1
ATOM 4138 O O . TYR B 1 232 ? -19.035 8.122 209.280 1.00 20.55 232 TYR B O 1
ATOM 4147 N N . PRO B 1 233 ? -19.463 6.277 208.045 1.00 20.83 233 PRO B N 1
ATOM 4148 C CA . PRO B 1 233 ? -19.704 5.419 209.219 1.00 22.65 233 PRO B CA 1
ATOM 4149 C C . PRO B 1 233 ? -18.398 5.038 209.919 1.00 24.07 233 PRO B C 1
ATOM 4150 O O . PRO B 1 233 ? -17.357 4.987 209.260 1.00 21.73 233 PRO B O 1
ATOM 4154 N N . ASP B 1 234 ? -18.464 4.748 211.218 1.00 18.38 234 ASP B N 1
ATOM 4155 C CA . ASP B 1 234 ? -17.263 4.512 212.033 1.00 19.63 234 ASP B CA 1
ATOM 4156 C C . ASP B 1 234 ? -16.292 3.470 211.450 1.00 17.71 234 ASP B C 1
ATOM 4157 O O . ASP B 1 234 ? -15.078 3.626 211.544 1.00 18.87 234 ASP B O 1
ATOM 4162 N N . GLU B 1 235 ? -16.826 2.418 210.835 1.00 21.62 235 GLU B N 1
ATOM 4163 C CA . GLU B 1 235 ? -15.983 1.300 210.402 1.00 19.62 235 GLU B CA 1
ATOM 4164 C C . GLU B 1 235 ? -15.229 1.579 209.105 1.00 26.37 235 GLU B C 1
ATOM 4165 O O . GLU B 1 235 ? -14.389 0.782 208.678 1.00 26.78 235 GLU B O 1
ATOM 4171 N N . MET B 1 236 ? -15.533 2.704 208.471 1.00 19.71 236 MET B N 1
ATOM 4172 C CA . MET B 1 236 ? -14.976 2.986 207.169 1.00 23.17 236 MET B CA 1
ATOM 4173 C C . MET B 1 236 ? -13.477 3.283 207.283 1.00 25.75 236 MET B C 1
ATOM 4174 O O . MET B 1 236 ? -13.042 4.047 208.143 1.00 21.97 236 MET B O 1
ATOM 4179 N N . GLY B 1 237 ? -12.689 2.660 206.421 1.00 26.52 237 GLY B N 1
ATOM 4180 C CA . GLY B 1 237 ? -11.268 2.950 206.372 1.00 24.71 237 GLY B CA 1
ATOM 4181 C C . GLY B 1 237 ? -10.980 3.882 205.217 1.00 26.96 237 GLY B C 1
ATOM 4182 O O . GLY B 1 237 ? -11.897 4.426 204.597 1.00 25.55 237 GLY B O 1
ATOM 4183 N N . THR B 1 238 ? -9.701 4.093 204.931 1.00 18.96 238 THR B N 1
ATOM 4184 C CA . THR B 1 238 ? -9.315 4.775 203.705 1.00 14.49 238 THR B CA 1
ATOM 4185 C C . THR B 1 238 ? -8.212 3.935 203.062 1.00 18.32 238 THR B C 1
ATOM 4186 O O . THR B 1 238 ? -7.627 3.059 203.721 1.00 18.57 238 THR B O 1
ATOM 4190 N N . SER B 1 239 ? -7.946 4.169 201.782 1.00 24.14 239 SER B N 1
ATOM 4191 C CA . SER B 1 239 ? -6.956 3.348 201.087 1.00 25.37 239 SER B CA 1
ATOM 4192 C C . SER B 1 239 ? -5.590 3.544 201.728 1.00 20.60 239 SER B C 1
ATOM 4193 O O . SER B 1 239 ? -4.833 2.591 201.886 1.00 23.84 239 SER B O 1
ATOM 4196 N N . MET B 1 240 ? -5.270 4.777 202.112 1.00 20.66 240 MET B N 1
ATOM 4197 C CA . MET B 1 240 ? -3.944 5.005 202.696 1.00 18.98 240 MET B CA 1
ATOM 4198 C C . MET B 1 240 ? -3.845 4.366 204.079 1.00 21.33 240 MET B C 1
ATOM 4199 O O . MET B 1 240 ? -2.784 3.849 204.470 1.00 20.85 240 MET B O 1
ATOM 4204 N N . TYR B 1 241 ? -4.961 4.380 204.809 1.00 20.42 241 TYR B N 1
ATOM 4205 C CA . TYR B 1 241 ? -5.055 3.674 206.072 1.00 17.64 241 TYR B CA 1
ATOM 4206 C C . TYR B 1 241 ? -4.835 2.177 205.870 1.00 22.49 241 TYR B C 1
ATOM 4207 O O . TYR B 1 241 ? -4.090 1.554 206.622 1.00 20.30 241 TYR B O 1
ATOM 4216 N N . TYR B 1 242 ? -5.502 1.602 204.872 1.00 20.79 242 TYR B N 1
ATOM 4217 C CA . TYR B 1 242 ? -5.386 0.158 204.647 1.00 23.61 242 TYR B CA 1
ATOM 4218 C C . TYR B 1 242 ? -3.949 -0.177 204.272 1.00 23.46 242 TYR B C 1
ATOM 4219 O O . TYR B 1 242 ? -3.377 -1.142 204.781 1.00 26.48 242 TYR B O 1
ATOM 4228 N N . ASP B 1 243 ? -3.362 0.647 203.411 1.00 21.53 243 ASP B N 1
ATOM 4229 C CA . ASP B 1 243 ? -1.987 0.417 202.979 1.00 26.71 243 ASP B CA 1
ATOM 4230 C C . ASP B 1 243 ? -1.022 0.422 204.169 1.00 23.56 243 ASP B C 1
ATOM 4231 O O . ASP B 1 243 ? -0.172 -0.453 204.280 1.00 28.63 243 ASP B O 1
ATOM 4236 N N . ILE B 1 244 ? -1.173 1.393 205.066 1.00 22.59 244 ILE B N 1
ATOM 4237 C CA . ILE B 1 244 ? -0.184 1.581 206.122 1.00 16.86 244 ILE B CA 1
ATOM 4238 C C . ILE B 1 244 ? -0.320 0.485 207.180 1.00 22.44 244 ILE B C 1
ATOM 4239 O O . ILE B 1 244 ? 0.687 0.019 207.705 1.00 27.74 244 ILE B O 1
ATOM 4244 N N . VAL B 1 245 ? -1.547 0.033 207.454 1.00 26.11 245 VAL B N 1
ATOM 4245 C CA . VAL B 1 245 ? -1.748 -1.050 208.418 1.00 25.56 245 VAL B CA 1
ATOM 4246 C C . VAL B 1 245 ? -1.364 -2.382 207.783 1.00 27.92 245 VAL B C 1
ATOM 4247 O O . VAL B 1 245 ? -1.057 -3.338 208.488 1.00 31.04 245 VAL B O 1
ATOM 4251 N N . HIS B 1 246 ? -1.363 -2.444 206.454 1.00 27.88 246 HIS B N 1
ATOM 4252 C CA . HIS B 1 246 ? -0.921 -3.660 205.765 1.00 31.17 246 HIS B CA 1
ATOM 4253 C C . HIS B 1 246 ? 0.590 -3.645 205.525 1.00 31.02 246 HIS B C 1
ATOM 4254 O O . HIS B 1 246 ? 1.130 -4.552 204.897 1.00 30.81 246 HIS B O 1
ATOM 4261 N N . GLN B 1 247 ? 1.258 -2.600 206.012 1.00 30.45 247 GLN B N 1
ATOM 4262 C CA . GLN B 1 247 ? 2.701 -2.417 205.795 1.00 29.44 247 GLN B CA 1
ATOM 4263 C C . GLN B 1 247 ? 3.071 -2.403 204.311 1.00 27.49 247 GLN B C 1
ATOM 4264 O O . GLN B 1 247 ? 4.092 -2.955 203.892 1.00 27.81 247 GLN B O 1
ATOM 4270 N N . GLN B 1 248 ? 2.217 -1.771 203.522 1.00 27.39 248 GLN B N 1
ATOM 4271 C CA . GLN B 1 248 ? 2.430 -1.615 202.096 1.00 25.61 248 GLN B CA 1
ATOM 4272 C C . GLN B 1 248 ? 2.946 -0.212 201.786 1.00 24.13 248 GLN B C 1
ATOM 4273 O O . GLN B 1 248 ? 2.817 0.693 202.611 1.00 23.00 248 GLN B O 1
ATOM 4279 N N . PRO B 1 249 ? 3.507 -0.019 200.584 1.00 26.64 249 PRO B N 1
ATOM 4280 C CA . PRO B 1 249 ? 3.826 1.348 200.159 1.00 26.85 249 PRO B CA 1
ATOM 4281 C C . PRO B 1 249 ? 2.577 2.207 200.107 1.00 24.34 249 PRO B C 1
ATOM 4282 O O . PRO B 1 249 ? 1.491 1.691 199.828 1.00 22.61 249 PRO B O 1
ATOM 4286 N N . LEU B 1 250 ? 2.722 3.497 200.395 1.00 20.21 250 LEU B N 1
ATOM 4287 C CA . LEU B 1 250 ? 1.606 4.429 200.313 1.00 18.32 250 LEU B CA 1
ATOM 4288 C C . LEU B 1 250 ? 1.631 5.159 198.994 1.00 18.67 250 LEU B C 1
ATOM 4289 O O . LEU B 1 250 ? 2.679 5.243 198.351 1.00 18.27 250 LEU B O 1
ATOM 4294 N N . GLU B 1 251 ? 0.491 5.743 198.632 1.00 16.98 251 GLU B N 1
ATOM 4295 C CA . GLU B 1 251 ? 0.431 6.659 197.501 1.00 23.63 251 GLU B CA 1
ATOM 4296 C C . GLU B 1 251 ? 0.824 8.074 197.908 1.00 24.44 251 GLU B C 1
ATOM 4297 O O . GLU B 1 251 ? 0.387 9.047 197.297 1.00 20.91 251 GLU B O 1
ATOM 4303 N N . VAL B 1 252 ? 1.672 8.203 198.922 1.00 18.03 252 VAL B N 1
ATOM 4304 C CA . VAL B 1 252 ? 1.891 9.528 199.506 1.00 19.65 252 VAL B CA 1
ATOM 4305 C C . VAL B 1 252 ? 2.549 10.532 198.549 1.00 21.23 252 VAL B C 1
ATOM 4306 O O . VAL B 1 252 ? 2.186 11.717 198.534 1.00 17.90 252 VAL B O 1
ATOM 4310 N N . GLU B 1 253 ? 3.503 10.080 197.743 1.00 18.49 253 GLU B N 1
ATOM 4311 C CA . GLU B 1 253 ? 4.346 11.034 197.029 1.00 21.85 253 GLU B CA 1
ATOM 4312 C C . GLU B 1 253 ? 3.572 11.836 195.979 1.00 24.78 253 GLU B C 1
ATOM 4313 O O . GLU B 1 253 ? 3.863 13.018 195.771 1.00 24.25 253 GLU B O 1
ATOM 4319 N N . ALA B 1 254 ? 2.566 11.226 195.358 1.00 24.32 254 ALA B N 1
ATOM 4320 C CA . ALA B 1 254 ? 1.770 11.941 194.358 1.00 26.03 254 ALA B CA 1
ATOM 4321 C C . ALA B 1 254 ? 0.581 12.680 194.971 1.00 24.20 254 ALA B C 1
ATOM 4322 O O . ALA B 1 254 ? -0.138 13.382 194.264 1.00 19.98 254 ALA B O 1
ATOM 4324 N N . ILE B 1 255 ? 0.359 12.520 196.273 1.00 17.83 255 ILE B N 1
ATOM 4325 C CA . ILE B 1 255 ? -0.794 13.141 196.919 1.00 17.63 255 ILE B CA 1
ATOM 4326 C C . ILE B 1 255 ? -0.308 14.200 197.918 1.00 20.08 255 ILE B C 1
ATOM 4327 O O . ILE B 1 255 ? -0.110 15.368 197.552 1.00 18.71 255 ILE B O 1
ATOM 4332 N N . GLN B 1 256 ? -0.080 13.803 199.169 1.00 13.73 256 GLN B N 1
ATOM 4333 C CA . GLN B 1 256 ? 0.448 14.757 200.134 1.00 17.39 256 GLN B CA 1
ATOM 4334 C C . GLN B 1 256 ? 1.805 15.270 199.660 1.00 18.93 256 GLN B C 1
ATOM 4335 O O . GLN B 1 256 ? 2.132 16.445 199.847 1.00 19.49 256 GLN B O 1
ATOM 4341 N N . GLY B 1 257 ? 2.581 14.401 199.015 1.00 16.46 257 GLY B N 1
ATOM 4342 C CA . GLY B 1 257 ? 3.893 14.806 198.518 1.00 19.35 257 GLY B CA 1
ATOM 4343 C C . GLY B 1 257 ? 3.811 15.886 197.452 1.00 23.66 257 GLY B C 1
ATOM 4344 O O . GLY B 1 257 ? 4.555 16.873 197.455 1.00 20.04 257 GLY B O 1
ATOM 4345 N N . PHE B 1 258 ? 2.901 15.691 196.510 1.00 22.58 258 PHE B N 1
ATOM 4346 C CA . PHE B 1 258 ? 2.694 16.676 195.463 1.00 17.59 258 PHE B CA 1
ATOM 4347 C C . PHE B 1 258 ? 2.258 18.018 196.062 1.00 19.71 258 PHE B C 1
ATOM 4348 O O . PHE B 1 258 ? 2.789 19.070 195.705 1.00 20.00 258 PHE B O 1
ATOM 4356 N N . ILE B 1 259 ? 1.288 17.976 196.976 1.00 18.72 259 ILE B N 1
ATOM 4357 C CA . ILE B 1 259 ? 0.775 19.194 197.584 1.00 15.29 259 ILE B CA 1
ATOM 4358 C C . ILE B 1 259 ? 1.895 19.915 198.329 1.00 23.08 259 ILE B C 1
ATOM 4359 O O . ILE B 1 259 ? 2.056 21.118 198.198 1.00 20.22 259 ILE B O 1
ATOM 4364 N N . TYR B 1 260 ? 2.676 19.159 199.095 1.00 19.43 260 TYR B N 1
ATOM 4365 C CA . TYR B 1 260 ? 3.863 19.681 199.759 1.00 23.86 260 TYR B CA 1
ATOM 4366 C C . TYR B 1 260 ? 4.866 20.337 198.794 1.00 24.63 260 TYR B C 1
ATOM 4367 O O . TYR B 1 260 ? 5.352 21.426 199.060 1.00 24.12 260 TYR B O 1
ATOM 4376 N N . ARG B 1 261 ? 5.185 19.685 197.684 1.00 22.17 261 ARG B N 1
ATOM 4377 C CA A ARG B 1 261 ? 6.178 20.266 196.789 0.50 28.73 261 ARG B CA 1
ATOM 4378 C CA B ARG B 1 261 ? 6.140 20.225 196.706 0.50 28.55 261 ARG B CA 1
ATOM 4379 C C . ARG B 1 261 ? 5.635 21.547 196.139 1.00 27.38 261 ARG B C 1
ATOM 4380 O O . ARG B 1 261 ? 6.395 22.492 195.924 1.00 28.16 261 ARG B O 1
ATOM 4395 N N . ARG B 1 262 ? 4.329 21.613 195.881 1.00 32.12 262 ARG B N 1
ATOM 4396 C CA . ARG B 1 262 ? 3.747 22.855 195.371 1.00 19.83 262 ARG B CA 1
ATOM 4397 C C . ARG B 1 262 ? 3.767 23.953 196.437 1.00 20.08 262 ARG B C 1
ATOM 4398 O O . ARG B 1 262 ? 3.921 25.132 196.123 1.00 24.78 262 ARG B O 1
ATOM 4406 N N . ALA B 1 263 ? 3.606 23.569 197.702 1.00 23.86 263 ALA B N 1
ATOM 4407 C CA . ALA B 1 263 ? 3.664 24.547 198.777 1.00 19.46 263 ALA B CA 1
ATOM 4408 C C . ALA B 1 263 ? 5.063 25.151 198.851 1.00 20.79 263 ALA B C 1
ATOM 4409 O O . ALA B 1 263 ? 5.207 26.359 199.036 1.00 26.59 263 ALA B O 1
ATOM 4411 N N . ARG B 1 264 ? 6.091 24.313 198.710 1.00 25.26 264 ARG B N 1
ATOM 4412 C CA . ARG B 1 264 ? 7.470 24.809 198.733 1.00 26.21 264 ARG B CA 1
ATOM 4413 C C . ARG B 1 264 ? 7.756 25.673 197.508 1.00 30.16 264 ARG B C 1
ATOM 4414 O O . ARG B 1 264 ? 8.438 26.697 197.601 1.00 25.25 264 ARG B O 1
ATOM 4422 N N . GLU B 1 265 ? 7.240 25.245 196.358 1.00 32.23 265 GLU B N 1
ATOM 4423 C CA . GLU B 1 265 ? 7.423 25.992 195.113 1.00 37.79 265 GLU B CA 1
ATOM 4424 C C . GLU B 1 265 ? 6.884 27.412 195.260 1.00 32.48 265 GLU B C 1
ATOM 4425 O O . GLU B 1 265 ? 7.438 28.362 194.710 1.00 31.52 265 GLU B O 1
ATOM 4431 N N . HIS B 1 266 ? 5.803 27.553 196.019 1.00 32.61 266 HIS B N 1
ATOM 4432 C CA . HIS B 1 266 ? 5.174 28.854 196.215 1.00 35.74 266 HIS B CA 1
ATOM 4433 C C . HIS B 1 266 ? 5.590 29.504 197.528 1.00 33.51 266 HIS B C 1
ATOM 4434 O O . HIS B 1 266 ? 5.018 30.525 197.922 1.00 33.22 266 HIS B O 1
ATOM 4441 N N . ASN B 1 267 ? 6.586 28.916 198.192 1.00 31.64 267 ASN B N 1
ATOM 4442 C CA A ASN B 1 267 ? 7.114 29.450 199.449 0.50 31.86 267 ASN B CA 1
ATOM 4443 C CA B ASN B 1 267 ? 7.118 29.461 199.442 0.50 31.86 267 ASN B CA 1
ATOM 4444 C C . ASN B 1 267 ? 6.017 29.742 200.469 1.00 30.47 267 ASN B C 1
ATOM 4445 O O . ASN B 1 267 ? 6.003 30.796 201.113 1.00 34.08 267 ASN B O 1
ATOM 4454 N N . LEU B 1 268 ? 5.092 28.803 200.618 1.00 31.02 268 LEU B N 1
ATOM 4455 C CA . LEU B 1 268 ? 3.980 28.973 201.552 1.00 23.74 268 LEU B CA 1
ATOM 4456 C C . LEU B 1 268 ? 4.306 28.459 202.951 1.00 27.00 268 LEU B C 1
ATOM 4457 O O . LEU B 1 268 ? 5.244 27.680 203.136 1.00 29.77 268 LEU B O 1
ATOM 4462 N N . ASP B 1 269 ? 3.537 28.918 203.932 1.00 25.23 269 ASP B N 1
ATOM 4463 C CA A ASP B 1 269 ? 3.631 28.399 205.291 0.50 25.68 269 ASP B CA 1
ATOM 4464 C CA B ASP B 1 269 ? 3.635 28.395 205.293 0.50 25.65 269 ASP B CA 1
ATOM 4465 C C . ASP B 1 269 ? 2.503 27.406 205.519 1.00 27.78 269 ASP B C 1
ATOM 4466 O O . ASP B 1 269 ? 1.341 27.800 205.658 1.00 29.82 269 ASP B O 1
ATOM 4475 N N . THR B 1 270 ? 2.846 26.120 205.543 1.00 21.90 270 THR B N 1
ATOM 4476 C CA . THR B 1 270 ? 1.858 25.061 205.678 1.00 19.23 270 THR B CA 1
ATOM 4477 C C . THR B 1 270 ? 2.223 24.057 206.780 1.00 17.78 270 THR B C 1
ATOM 4478 O O . THR B 1 270 ? 2.530 22.901 206.495 1.00 17.01 270 THR B O 1
ATOM 4482 N N . PRO B 1 271 ? 2.175 24.499 208.046 1.00 20.88 271 PRO B N 1
ATOM 4483 C CA . PRO B 1 271 ? 2.697 23.666 209.136 1.00 19.36 271 PRO B CA 1
ATOM 4484 C C . PRO B 1 271 ? 1.980 22.328 209.283 1.00 19.79 271 PRO B C 1
ATOM 4485 O O . PRO B 1 271 ? 2.641 21.334 209.603 1.00 16.69 271 PRO B O 1
ATOM 4489 N N . TYR B 1 272 ? 0.664 22.292 209.078 1.00 17.71 272 TYR B N 1
ATOM 4490 C CA . TYR B 1 272 ? -0.076 21.055 209.287 1.00 18.75 272 TYR B CA 1
ATOM 4491 C C . TYR B 1 272 ? 0.258 20.061 208.181 1.00 20.20 272 TYR B C 1
ATOM 4492 O O . TYR B 1 272 ? 0.574 18.899 208.440 1.00 17.23 272 TYR B O 1
ATOM 4501 N N . LEU B 1 273 ? 0.196 20.536 206.948 1.00 16.65 273 LEU B N 1
ATOM 4502 C CA . LEU B 1 273 ? 0.627 19.752 205.802 1.00 17.12 273 LEU B CA 1
ATOM 4503 C C . LEU B 1 273 ? 2.066 19.232 205.946 1.00 16.71 273 LEU B C 1
ATOM 4504 O O . LEU B 1 273 ? 2.344 18.055 205.661 1.00 16.90 273 LEU B O 1
ATOM 4509 N N . ASP B 1 274 ? 2.987 20.104 206.351 1.00 15.69 274 ASP B N 1
ATOM 4510 C CA . ASP B 1 274 ? 4.381 19.698 206.520 1.00 15.75 274 ASP B CA 1
ATOM 4511 C C . ASP B 1 274 ? 4.531 18.571 207.549 1.00 19.13 274 ASP B C 1
ATOM 4512 O O . ASP B 1 274 ? 5.287 17.612 207.338 1.00 18.28 274 ASP B O 1
ATOM 4517 N N . THR B 1 275 ? 3.810 18.690 208.653 1.00 19.55 275 THR B N 1
ATOM 4518 C CA . THR B 1 275 ? 3.907 17.700 209.720 1.00 17.33 275 THR B CA 1
ATOM 4519 C C . THR B 1 275 ? 3.398 16.359 209.228 1.00 19.02 275 THR B C 1
ATOM 4520 O O . THR B 1 275 ? 4.041 15.322 209.434 1.00 20.12 275 THR B O 1
ATOM 4524 N N . ILE B 1 276 ? 2.251 16.395 208.550 1.00 16.64 276 ILE B N 1
ATOM 4525 C CA . ILE B 1 276 ? 1.626 15.190 208.032 1.00 16.01 276 ILE B CA 1
ATOM 4526 C C . ILE B 1 276 ? 2.538 14.533 207.000 1.00 19.25 276 ILE B C 1
ATOM 4527 O O . ILE B 1 276 ? 2.780 13.317 207.034 1.00 16.37 276 ILE B O 1
ATOM 4532 N N . TYR B 1 277 ? 3.050 15.335 206.077 1.00 17.49 277 TYR B N 1
ATOM 4533 C CA . TYR B 1 277 ? 3.920 14.787 205.059 1.00 16.45 277 TYR B CA 1
ATOM 4534 C C . TYR B 1 277 ? 5.205 14.225 205.669 1.00 19.47 277 TYR B C 1
ATOM 4535 O O . TYR B 1 277 ? 5.673 13.169 205.248 1.00 18.02 277 TYR B O 1
ATOM 4544 N N . SER B 1 278 ? 5.767 14.893 206.674 1.00 17.35 278 SER B N 1
ATOM 4545 C CA A SER B 1 278 ? 7.017 14.422 207.247 0.50 17.33 278 SER B CA 1
ATOM 4546 C CA B SER B 1 278 ? 7.018 14.418 207.254 0.50 17.39 278 SER B CA 1
ATOM 4547 C C . SER B 1 278 ? 6.858 12.988 207.771 1.00 15.90 278 SER B C 1
ATOM 4548 O O . SER B 1 278 ? 7.702 12.138 207.512 1.00 16.65 278 SER B O 1
ATOM 4553 N N . PHE B 1 279 ? 5.763 12.718 208.478 1.00 15.16 279 PHE B N 1
ATOM 4554 C CA . PHE B 1 279 ? 5.520 11.364 208.989 1.00 15.57 279 PHE B CA 1
ATOM 4555 C C . PHE B 1 279 ? 5.187 10.331 207.914 1.00 17.43 279 PHE B C 1
ATOM 4556 O O . PHE B 1 279 ? 5.619 9.179 207.998 1.00 15.57 279 PHE B O 1
ATOM 4564 N N . LEU B 1 280 ? 4.411 10.722 206.913 1.00 19.18 280 LEU B N 1
ATOM 4565 C CA . LEU B 1 280 ? 4.040 9.771 205.872 1.00 21.56 280 LEU B CA 1
ATOM 4566 C C . LEU B 1 280 ? 5.269 9.426 205.044 1.00 18.89 280 LEU B C 1
ATOM 4567 O O . LEU B 1 280 ? 5.479 8.267 204.669 1.00 17.09 280 LEU B O 1
ATOM 4572 N N . ARG B 1 281 ? 6.092 10.432 204.779 1.00 15.64 281 ARG B N 1
ATOM 4573 C CA . ARG B 1 281 ? 7.356 10.227 204.084 1.00 16.72 281 ARG B CA 1
ATOM 4574 C C . ARG B 1 281 ? 8.316 9.314 204.875 1.00 22.54 281 ARG B C 1
ATOM 4575 O O . ARG B 1 281 ? 8.988 8.449 204.299 1.00 22.93 281 ARG B O 1
ATOM 4583 N N . ALA B 1 282 ? 8.396 9.523 206.187 1.00 19.93 282 ALA B N 1
ATOM 4584 C CA . ALA B 1 282 ? 9.267 8.701 207.029 1.00 24.57 282 ALA B CA 1
ATOM 4585 C C . ALA B 1 282 ? 8.806 7.247 206.987 1.00 21.93 282 ALA B C 1
ATOM 4586 O O . ALA B 1 282 ? 9.623 6.324 206.939 1.00 20.69 282 ALA B O 1
ATOM 4588 N N . TYR B 1 283 ? 7.493 7.041 207.014 1.00 17.65 283 TYR B N 1
ATOM 4589 C CA . TYR B 1 283 ? 6.964 5.687 206.911 1.00 22.29 283 TYR B CA 1
ATOM 4590 C C . TYR B 1 283 ? 7.418 5.088 205.588 1.00 18.47 283 TYR B C 1
ATOM 4591 O O . TYR B 1 283 ? 7.905 3.960 205.536 1.00 20.70 283 TYR B O 1
ATOM 4600 N N . GLN B 1 284 ? 7.226 5.851 204.515 1.00 18.63 284 GLN B N 1
ATOM 4601 C CA . GLN B 1 284 ? 7.507 5.363 203.165 1.00 22.61 284 GLN B CA 1
ATOM 4602 C C . GLN B 1 284 ? 8.991 5.054 202.995 1.00 31.51 284 GLN B C 1
ATOM 4603 O O . GLN B 1 284 ? 9.370 4.088 202.319 1.00 28.62 284 GLN B O 1
ATOM 4609 N N . GLN B 1 285 ? 9.837 5.861 203.625 1.00 25.18 285 GLN B N 1
ATOM 4610 C CA . GLN B 1 285 ? 11.282 5.661 203.494 1.00 28.36 285 GLN B CA 1
ATOM 4611 C C . GLN B 1 285 ? 11.732 4.442 204.290 1.00 29.21 285 GLN B C 1
ATOM 4612 O O . GLN B 1 285 ? 12.740 3.823 203.970 1.00 33.99 285 GLN B O 1
ATOM 4618 N N . ASN B 1 286 ? 10.975 4.104 205.330 1.00 29.50 286 ASN B N 1
ATOM 4619 C CA . ASN B 1 286 ? 11.312 2.978 206.199 1.00 31.75 286 ASN B CA 1
ATOM 4620 C C . ASN B 1 286 ? 10.860 1.655 205.588 1.00 43.39 286 ASN B C 1
ATOM 4621 O O . ASN B 1 286 ? 11.544 0.645 205.686 1.00 49.58 286 ASN B O 1
ATOM 4626 N N . GLU B 1 287 ? 9.695 1.688 204.948 1.00 53.28 287 GLU B N 1
ATOM 4627 C CA A GLU B 1 287 ? 9.103 0.522 204.296 0.50 54.33 287 GLU B CA 1
ATOM 4628 C CA B GLU B 1 287 ? 9.138 0.498 204.322 0.50 55.44 287 GLU B CA 1
ATOM 4629 C C . GLU B 1 287 ? 9.837 0.191 203.000 1.00 62.80 287 GLU B C 1
ATOM 4630 O O . GLU B 1 287 ? 10.004 -0.975 202.640 1.00 71.56 287 GLU B O 1
ATOM 4641 N N . GLY B 1 288 ? 10.261 1.234 202.293 1.00 66.22 288 GLY B N 1
ATOM 4642 C CA . GLY B 1 288 ? 10.973 1.070 201.039 1.00 62.33 288 GLY B CA 1
ATOM 4643 C C . GLY B 1 288 ? 12.429 0.729 201.275 1.00 62.48 288 GLY B C 1
ATOM 4644 O O . GLY B 1 288 ? 12.930 -0.267 200.760 1.00 66.76 288 GLY B O 1
#

Secondary structure (DSSP, 8-state):
--EEEE--SHHHHHHHHHHHTT-TT-EEEESS-EEEEEESSTTSPPEEEEEEEGGG--S-EEEEEE-S-GGGHHHHHHHHHHHEEEEEEEEE--S---TTS-SS-EEE-EEEEEEEEETTEEEEEEEEEEEEE--HHHHHHHHHTTTSS-EEEEESSTHHHHHHHHHHHHHHHHHHHHHTS-GGGGGSHHHHHHHHHHHHHHHHHHHHTT----HHHHHHHHHHHTTS-TT---HHHHHHHTTPPPSTIIIIIHHHHHHHHTT---HHHHHHHHHHHHHHHHH-/--EEEE--SHHHHHHHHHHHHH-TT-EEEESS-EEEEEESSTTPPPEEEEEEEGGG--S-EEEEEE-S-GGGHHHHGGGHHHHEEEEEEEEEE-SSSS-GGGS-SSSEEEEEEEEEEEEETTEEEEEEEEEEEEE-SHHHHHHHHHTTTSS-EEEEES-HHHHHHHHHHHHHHHHHHHHHHTS-GGGGGSHHHHHHHHHHHHHHHHHHHHTT----HHHHHHHHHHHTTS-TT---HHHHHHHTTPPPSTTTTHHHHHHHHHHTT---HHHHHHHHHHHHHHHHH-

Foldseek 3Di:
DEAEEEDCWQQRVLQQVQLCVPVVRYAYEYQAWDKAWEDNAPPHPIDIDTYHYLVRDQAEGQEYEYEDELVCVLVCQVSNVRHHDQNRAYEYQYAFAFVSHPHDHYKYKDDDWDWGDDPRYIHTHDDQEIEIADDDSVVVVCVSRVVTPHHYHHDPDCLQVNLLVLLLCQQQLLLCQVVLFALLVCVDVVSLVLSLLQSQLLQVLCVVVPYPDDSVSSVVSSVVSVPDDRRHHDPSSVCNVVLHAGSCCRRLVVSVVSCVVSVHDRVSSVVSSVVSVVSNVVSD/DEEEEEDCWQQRVLVQVQLCVPVVRYAYEYQDWDWFWEANAPPHDTDTDTYHHLVRDQEEGQEYEYDDELVCVLVCQVSNVRHHDQNRAYEDAYAFDDCQVVRPHDHYKYWDDDWDWGGDPRYIHTHDDQEIEIADDPSVVVVQVSSVVTPHHYHHDPDCLQVNLLRLLLCQQQVLLCQVVLAALLVVVPVVSLVLSLLRSVLSQVLSVVVPDPDDSVSSVVSSVVSVPDDRRHHDPSSVCNVVLHAGSCCRRLVVSVVSCVVSVHDRVSSVVSSVVSVVSNVVSD

InterPro domains:
  IPR003710 Ketopantoate reductase ApbA/PanE [TIGR00745] (5-286)
  IPR008927 6-phosphogluconate dehydrogenase-like, C-terminal domain superfamily [SSF48179] (161-284)
  IPR013328 6-phosphogluconate dehydrogenase, domain 2 [G3DSA:1.10.1040.10] (161-294)
  IPR013332 Ketopantoate reductase, N-terminal domain [PF02558] (5-132)
  IPR013752 Ketopantoate reductase, C-terminal domain [PF08546] (161-284)
  IPR036291 NAD(P)-binding domain superfamily [SSF51735] (5-128)
  IPR051402 Ketopantoate Reductase-Related [PTHR21708] (3-288)

Sequence (570 aa):
LSVAIIGPGAVGTTIAYELQQSLPHHTTLIGRHHAKTIITYYTVPHAPAQDIVVKGYEDVTNTFDVIIIAVKTHQLDAVIIPHLTYLAHEDTLIILAQNGYLEHIPFKNVCQAVVYISGQKKGDVVTHFRDYQLRIQDNALTRQFRDLVQDSQIDIVLEANIQQAIWYKLLVNLGINSITALGRQTVAIMHNPEIRILCRQLLLDGCCRRVAQAEGLNFSEQTVDTIMTIYQGYPDEMGTSMYYDIVHQQPLEVEAIQGFIYRRAREHNLDTPYLDTIYSFLRAYQQNEEGLSVAIIGPPGAVGTTIAYELQQSLPHTTLIGRHAKTITYYTVPHAPAQDIVVKGYEDVTNNTFDVIIIAVKTHQLDAVIIPHLTYLAHEDTLIILAQNGYGQLEHIPFKNVCCQAVVYISGQKKGDVVTHFRDYQLRIQDNALTRQFRDLVQDSQIDIVLEANIQQAIWYKLLVNLGINSIITALGRQTVAIMHNPEIRILCRQLLLDGCCRVAQAEGLNFSEQTVDTIMTIYQGYPDEMGTSMYYDIVHQQPLEVEAIQGFIYRRRAREHNNLDDTPYLDTIYSSFLRAYQQNEEG

B-factor: mean 30.15, std 12.09, range [12.65, 90.58]

Radius of gyration: 29.79 Å; Cα contacts (8 Å, |Δi|>4): 1114; chains: 2; bounding box: 51×48×91 Å

Nearest PDB structures (foldseek):
  4yca-assembly1_A  TM=1.004E+00  e=8.049E-60  Staphylococcus aureus
  4yca-assembly1_B  TM=9.956E-01  e=5.514E-56  Staphylococcus aureus
  4s3m-assembly2_A  TM=9.867E-01  e=1.952E-50  Staphylococcus aureus subsp. aureus Mu50
  4s3m-assembly2_B-2  TM=9.900E-01  e=6.996E-47  Staphylococcus aureus subsp. aureus Mu50
  3hwr-assembly1_B  TM=8.807E-01  e=2.576E-19  Cupriavidus pinatubonensis JMP134

Solvent-accessible surface area: 24868 Å² total; per-residue (Å²): 84,29,0,0,0,1,6,17,19,20,33,0,0,0,0,0,30,9,0,44,110,37,19,110,96,5,21,2,0,4,193,143,66,75,69,0,38,0,62,33,71,58,187,16,111,52,77,101,4,94,3,91,3,32,172,77,18,129,78,66,6,44,4,0,0,0,15,24,68,21,66,68,17,89,74,5,25,82,67,0,92,166,5,6,68,133,66,0,3,0,0,5,5,9,31,6,62,50,164,128,7,97,38,152,31,27,15,9,2,4,13,71,13,46,25,69,75,141,64,65,60,0,24,2,72,148,72,44,40,0,60,0,53,50,44,70,59,0,100,92,1,89,76,47,2,136,120,18,117,10,68,14,40,34,39,94,98,13,64,103,15,6,2,60,31,2,0,26,15,0,0,4,9,0,0,0,0,8,14,64,25,36,8,28,0,23,124,18,71,26,0,97,102,4,0,63,54,0,0,45,4,0,3,94,0,0,76,44,66,68,20,144,11,48,103,138,21,0,65,64,0,30,89,68,10,155,64,54,70,73,129,60,8,10,52,2,32,106,16,6,60,116,142,90,34,1,16,0,55,20,3,0,0,26,0,31,96,55,0,78,112,59,137,45,104,0,12,24,0,28,0,0,10,4,5,0,69,1,33,29,94,95,72,93,102,42,4,0,0,3,7,30,14,20,34,0,0,0,0,0,30,13,0,41,110,38,39,100,167,7,18,1,0,6,170,135,68,90,86,3,36,0,60,34,73,62,188,16,110,61,66,120,3,94,2,90,3,32,163,70,21,134,75,67,6,44,4,0,0,0,12,24,77,4,78,65,0,98,63,10,25,81,58,0,100,166,4,13,67,130,76,0,3,0,0,0,3,9,33,5,35,28,31,30,131,86,6,98,46,138,30,28,17,6,0,5,11,66,13,44,24,51,104,149,52,68,57,0,27,2,73,144,71,51,40,0,65,0,48,52,50,75,62,0,100,91,1,88,76,45,2,131,115,17,118,10,68,13,38,33,36,97,85,14,63,94,11,4,1,55,28,2,0,20,10,0,0,5,11,0,0,0,0,8,12,64,23,37,8,29,0,23,124,18,71,26,0,94,103,4,0,64,54,0,0,28,1,0,4,94,0,0,86,42,67,63,18,139,12,47,103,143,20,0,68,68,0,30,89,74,10,155,64,54,70,73,127,61,7,10,58,3,32,76,10,7,60,104,139,89,43,2,19,0,55,5,3,0,0,14,0,31,96,50,0,85,112,60,139,49,108,0,12,23,0,28,0,0,8,3,7,0,68,2,32,30,94,100,67,92

Organism: Staphylococcus aureus (NCBI:txid1280)